Protein AF-A0A167T3J1-F1 (afdb_monomer)

Organism: NCBI:txid1759441

Solvent-accessible surface area (backbone atoms only — not comparable to full-atom values): 27508 Å² total; per-residue (Å²): 114,73,68,64,52,54,54,49,51,53,49,50,51,51,51,49,53,51,50,52,50,50,53,51,53,50,50,53,49,51,51,50,51,50,51,50,52,52,51,51,52,48,50,54,51,51,55,50,52,50,53,51,50,53,51,52,50,52,53,50,51,53,52,53,54,50,52,54,51,50,53,56,50,52,54,50,52,52,52,50,52,51,52,52,51,52,53,60,63,45,50,60,55,53,51,52,52,51,52,50,52,53,52,51,53,52,52,51,53,54,50,62,65,44,52,60,58,52,53,51,50,52,54,50,52,53,50,51,52,52,50,51,52,52,49,55,52,51,53,52,50,52,53,51,50,54,50,50,54,52,52,49,52,54,52,49,52,53,57,66,45,45,63,54,52,54,47,52,52,53,51,54,50,51,54,47,52,51,51,50,50,53,49,51,52,51,49,53,55,48,52,57,57,60,74,70,50,97,62,88,73,67,77,73,57,58,62,54,53,54,51,53,52,50,54,50,51,56,48,52,52,49,54,51,51,50,51,52,52,52,52,52,51,53,52,51,53,50,51,54,51,52,50,54,54,49,52,52,53,54,54,51,49,54,53,50,55,52,51,64,63,48,51,60,55,54,53,52,52,54,51,51,55,51,50,51,51,50,52,53,50,52,51,51,54,54,55,73,70,57,62,98,82,67,60,68,66,60,54,54,52,49,52,50,50,50,52,52,49,52,52,51,51,52,52,52,49,53,51,50,53,56,48,51,56,27,53,76,70,71,62,56,51,72,71,54,47,52,49,52,51,53,50,52,52,50,53,51,53,51,52,52,50,51,50,53,51,50,52,57,50,53,50,53,54,52,53,56,53,60,64,60,66,79,66,74,64,79,83,75,86,73,77,88,72,84,85,75,90,81,87,78,88,89,88,80,85,87,75,84,75,81,85,80,79,84,78,89,78,90,80,92,76,91,77,87,78,80,83,78,85,77,81,87,84,78,90,81,82,86,80,88,76,85,81,83,88,75,83,82,82,83,74,89,81,81,85,77,87,79,86,83,80,90,87,89,85,82,85,82,81,86,134

Structure (mmCIF, N/CA/C/O backbone):
data_AF-A0A167T3J1-F1
#
_entry.id   AF-A0A167T3J1-F1
#
loop_
_atom_site.group_PDB
_atom_site.id
_atom_site.type_symbol
_atom_site.label_atom_id
_atom_site.label_alt_id
_atom_site.label_comp_id
_atom_site.label_asym_id
_atom_site.label_entity_id
_atom_site.label_seq_id
_atom_site.pdbx_PDB_ins_code
_atom_site.Cartn_x
_atom_site.Cartn_y
_atom_site.Cartn_z
_atom_site.occupancy
_atom_site.B_iso_or_equiv
_atom_site.auth_seq_id
_atom_site.auth_comp_id
_atom_site.auth_asym_id
_atom_site.auth_atom_id
_atom_site.pdbx_PDB_model_num
ATOM 1 N N . MET A 1 1 ? -89.267 1.834 132.355 1.00 55.75 1 MET A N 1
ATOM 2 C CA . MET A 1 1 ? -88.583 0.523 132.276 1.00 55.75 1 MET A CA 1
ATOM 3 C C . MET A 1 1 ? -88.842 -0.173 130.937 1.00 55.75 1 MET A C 1
ATOM 5 O O . MET A 1 1 ? -87.868 -0.460 130.269 1.00 55.75 1 MET A O 1
ATOM 9 N N . ALA A 1 2 ? -90.090 -0.352 130.474 1.00 66.12 2 ALA A N 1
ATOM 10 C CA . ALA A 1 2 ? -90.373 -1.048 129.200 1.00 66.12 2 ALA A CA 1
ATOM 11 C C . ALA A 1 2 ? -89.852 -0.353 127.915 1.00 66.12 2 ALA A C 1
ATOM 13 O O . ALA A 1 2 ? -89.377 -1.033 127.014 1.00 66.12 2 ALA A O 1
ATOM 14 N N . GLY A 1 3 ? -89.877 0.985 127.833 1.00 72.88 3 GLY A N 1
ATOM 15 C CA . GLY A 1 3 ? -89.376 1.713 126.648 1.00 72.88 3 GLY A CA 1
ATOM 16 C C . GLY A 1 3 ? -87.861 1.591 126.429 1.00 72.88 3 GLY A C 1
ATOM 17 O O . GLY A 1 3 ? -87.414 1.409 125.304 1.00 72.88 3 GLY A O 1
ATOM 18 N N . LEU A 1 4 ? -87.083 1.575 127.518 1.00 76.81 4 LEU A N 1
ATOM 19 C CA . LEU A 1 4 ? -85.625 1.394 127.476 1.00 76.81 4 LEU A CA 1
ATOM 20 C C . LEU A 1 4 ? -85.219 -0.009 126.992 1.00 76.81 4 LEU A C 1
ATOM 22 O O . LEU A 1 4 ? -84.164 -0.163 126.387 1.00 76.81 4 LEU A O 1
ATOM 26 N N . GLN A 1 5 ? -86.054 -1.026 127.233 1.00 78.69 5 GLN A N 1
ATOM 27 C CA . GLN A 1 5 ? -85.809 -2.401 126.785 1.00 78.69 5 GLN A CA 1
ATOM 28 C C . GLN A 1 5 ? -85.992 -2.540 125.264 1.00 78.69 5 GLN A C 1
ATOM 30 O O . GLN A 1 5 ? -85.162 -3.145 124.594 1.00 78.69 5 GLN A O 1
ATOM 35 N N . HIS A 1 6 ? -87.043 -1.926 124.713 1.00 82.12 6 HIS A N 1
ATOM 36 C CA . HIS A 1 6 ? -87.326 -1.947 123.277 1.00 82.12 6 HIS A CA 1
ATOM 37 C C . HIS A 1 6 ? -86.291 -1.146 122.469 1.00 82.12 6 HIS A C 1
ATOM 39 O O . HIS A 1 6 ? -85.842 -1.588 121.415 1.00 82.12 6 HIS A O 1
ATOM 45 N N . GLU A 1 7 ? -85.866 0.020 122.968 1.00 84.31 7 GLU A N 1
ATOM 46 C CA . GLU A 1 7 ? -84.765 0.782 122.358 1.00 84.31 7 GLU A CA 1
ATOM 47 C C . GLU A 1 7 ? -83.437 0.010 122.411 1.00 84.31 7 GLU A C 1
ATOM 49 O O . GLU A 1 7 ? -82.658 0.055 121.458 1.00 84.31 7 GLU A O 1
ATOM 54 N N . TYR A 1 8 ? -83.191 -0.750 123.485 1.00 87.12 8 TYR A N 1
ATOM 55 C CA . TYR A 1 8 ? -82.026 -1.628 123.588 1.00 87.12 8 TYR A CA 1
ATOM 56 C C . TYR A 1 8 ? -82.065 -2.773 122.560 1.00 87.12 8 TYR A C 1
ATOM 58 O O . TYR A 1 8 ? -81.049 -3.045 121.920 1.00 87.12 8 TYR A O 1
ATOM 66 N N . GLU A 1 9 ? -83.223 -3.404 122.343 1.00 85.25 9 GLU A N 1
ATOM 67 C CA . GLU A 1 9 ? -83.412 -4.460 121.334 1.00 85.25 9 GLU A CA 1
ATOM 68 C C . GLU A 1 9 ? -83.293 -3.931 119.894 1.00 85.25 9 GLU A C 1
ATOM 70 O O . GLU A 1 9 ? -82.561 -4.514 119.093 1.00 85.25 9 GLU A O 1
ATOM 75 N N . GLN A 1 10 ? -83.902 -2.783 119.571 1.00 86.56 10 GLN A N 1
ATOM 76 C CA . GLN A 1 10 ? -83.715 -2.134 118.264 1.00 86.56 10 GLN A CA 1
ATOM 77 C C . GLN A 1 10 ? -82.254 -1.743 118.022 1.00 86.56 10 GLN A C 1
ATOM 79 O O . GLN A 1 10 ? -81.733 -1.922 116.920 1.00 86.56 10 GLN A O 1
ATOM 84 N N . SER A 1 11 ? -81.569 -1.243 119.052 1.00 89.25 11 SER A N 1
ATOM 85 C CA . SER A 1 11 ? -80.145 -0.921 118.966 1.00 89.25 11 SER A CA 1
ATOM 86 C C . SER A 1 11 ? -79.299 -2.182 118.738 1.00 89.25 11 SER A C 1
ATOM 88 O O . SER A 1 11 ? -78.420 -2.181 117.878 1.00 89.25 11 SER A O 1
ATOM 90 N N . GLN A 1 12 ? -79.607 -3.299 119.411 1.00 90.81 12 GLN A N 1
ATOM 91 C CA . GLN A 1 12 ? -78.963 -4.601 119.177 1.00 90.81 12 GLN A CA 1
ATOM 92 C C . GLN A 1 12 ? -79.166 -5.110 117.742 1.00 90.81 12 GLN A C 1
ATOM 94 O O . GLN A 1 12 ? -78.222 -5.609 117.127 1.00 90.81 12 GLN A O 1
ATOM 99 N N . GLU A 1 13 ? -80.361 -4.948 117.174 1.00 89.50 13 GLU A N 1
ATOM 100 C CA . GLU A 1 13 ? -80.660 -5.378 115.806 1.00 89.50 13 GLU A CA 1
ATOM 101 C C . GLU A 1 13 ? -79.947 -4.520 114.750 1.00 89.50 13 GLU A C 1
ATOM 103 O O . GLU A 1 13 ? -79.368 -5.052 113.800 1.00 89.50 13 GLU A O 1
ATOM 108 N N . VAL A 1 14 ? -79.864 -3.202 114.962 1.00 92.44 14 VAL A N 1
ATOM 109 C CA . VAL A 1 14 ? -79.041 -2.306 114.132 1.00 92.44 14 VAL A CA 1
ATOM 110 C C . VAL A 1 14 ? -77.559 -2.672 114.241 1.00 92.44 14 VAL A C 1
ATOM 112 O O . VAL A 1 14 ? -76.874 -2.758 113.222 1.00 92.44 14 VAL A O 1
ATOM 115 N N . VAL A 1 15 ? -77.055 -2.952 115.447 1.00 92.69 15 VAL A N 1
ATOM 116 C CA . VAL A 1 15 ? -75.670 -3.403 115.663 1.00 92.69 15 VAL A CA 1
ATOM 117 C C . VAL A 1 15 ? -75.403 -4.723 114.935 1.00 92.69 15 VAL A C 1
ATOM 119 O O . VAL A 1 15 ? -74.350 -4.869 114.313 1.00 92.69 15 VAL A O 1
ATOM 122 N N . LYS A 1 16 ? -76.341 -5.675 114.969 1.00 93.44 16 LYS A N 1
ATOM 123 C CA . LYS A 1 16 ? -76.240 -6.947 114.243 1.00 93.44 16 LYS A CA 1
ATOM 124 C C . LYS A 1 16 ? -76.213 -6.729 112.727 1.00 93.44 16 LYS A C 1
ATOM 126 O O 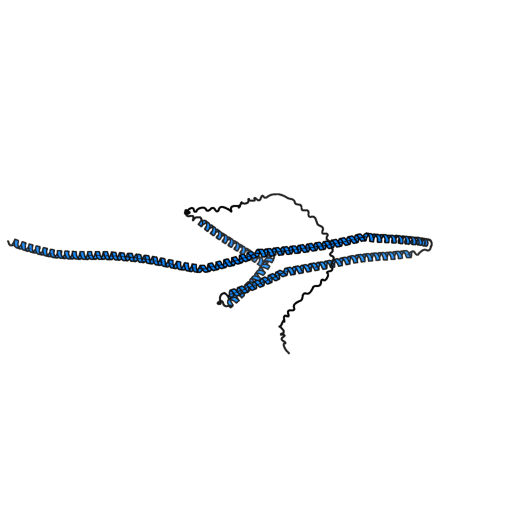. LYS A 1 16 ? -75.299 -7.225 112.074 1.00 93.44 16 LYS A O 1
ATOM 131 N N . MET A 1 17 ? -77.126 -5.922 112.181 1.00 94.62 17 MET A N 1
ATOM 132 C CA . MET A 1 17 ? -77.163 -5.592 110.750 1.00 94.62 17 MET A CA 1
ATOM 133 C C . MET A 1 17 ? -75.885 -4.873 110.294 1.00 94.62 17 MET A C 1
ATOM 135 O O . MET A 1 17 ? -75.352 -5.164 109.224 1.00 94.62 17 MET A O 1
ATOM 139 N N . LEU A 1 18 ? -75.364 -3.943 111.102 1.00 94.44 18 LEU A N 1
ATOM 140 C CA . LEU A 1 18 ? -74.102 -3.259 110.820 1.00 94.44 18 LEU A CA 1
ATOM 141 C C . LEU A 1 18 ? -72.923 -4.234 110.832 1.00 94.44 18 LEU A C 1
ATOM 143 O O . LEU A 1 18 ? -72.077 -4.142 109.947 1.00 94.44 18 LEU A O 1
ATOM 147 N N . ARG A 1 19 ? -72.879 -5.189 111.774 1.00 94.12 19 ARG A N 1
ATOM 148 C CA . ARG A 1 19 ? -71.863 -6.257 111.790 1.00 94.12 19 ARG A CA 1
ATOM 149 C C . ARG A 1 19 ? -71.953 -7.136 110.548 1.00 94.12 19 ARG A C 1
ATOM 151 O O . ARG A 1 19 ? -70.927 -7.374 109.924 1.00 94.12 19 ARG A O 1
ATOM 158 N N . GLU A 1 20 ? -73.148 -7.583 110.171 1.00 93.06 20 GLU A N 1
ATOM 159 C CA . GLU A 1 20 ? -73.359 -8.400 108.969 1.00 93.06 20 GLU A CA 1
ATOM 160 C C . GLU A 1 20 ? -72.937 -7.646 107.701 1.00 93.06 20 GLU A C 1
ATOM 162 O O . GLU A 1 20 ? -72.168 -8.178 106.904 1.00 93.06 20 GLU A O 1
ATOM 167 N N . LYS A 1 21 ? -73.327 -6.371 107.550 1.00 95.06 21 LYS A N 1
ATOM 168 C CA . LYS A 1 21 ? -72.868 -5.519 106.439 1.00 95.06 21 LYS A CA 1
ATOM 169 C C . LYS A 1 21 ? -71.353 -5.322 106.440 1.00 95.06 21 LYS A C 1
ATOM 171 O O . LYS A 1 21 ? -70.746 -5.386 105.379 1.00 95.06 21 LYS A O 1
ATOM 176 N N . LEU A 1 22 ? -70.732 -5.113 107.603 1.00 94.50 22 LEU A N 1
ATOM 177 C CA . LEU A 1 22 ? -69.273 -5.012 107.734 1.00 94.50 22 LEU A CA 1
ATOM 178 C C . LEU A 1 22 ? -68.568 -6.307 107.320 1.00 94.50 22 LEU A C 1
ATOM 180 O O . LEU A 1 22 ? -67.524 -6.240 106.678 1.00 94.50 22 LEU A O 1
ATOM 184 N N . VAL A 1 23 ? -69.134 -7.471 107.650 1.00 94.75 23 VAL A N 1
ATOM 185 C CA . VAL A 1 23 ? -68.607 -8.777 107.226 1.00 94.75 23 VAL A CA 1
ATOM 186 C C . VAL A 1 23 ? -68.731 -8.949 105.712 1.00 94.75 23 VAL A C 1
ATOM 188 O O . VAL A 1 23 ? -67.748 -9.321 105.076 1.00 94.75 23 VAL A O 1
ATOM 191 N N . VAL A 1 24 ? -69.891 -8.630 105.125 1.00 95.12 24 VAL A N 1
ATOM 192 C CA . VAL A 1 24 ? -70.112 -8.712 103.669 1.00 95.12 24 VAL A CA 1
ATOM 193 C C . VAL A 1 24 ? -69.172 -7.766 102.917 1.00 95.12 24 VAL A C 1
ATOM 195 O O . VAL A 1 24 ? -68.421 -8.219 102.057 1.00 95.12 24 VAL A O 1
ATOM 198 N N . ILE A 1 25 ? -69.127 -6.481 103.294 1.00 95.56 25 ILE A N 1
ATOM 199 C CA . ILE A 1 25 ? -68.238 -5.481 102.676 1.00 95.56 25 ILE A CA 1
ATOM 200 C C . ILE A 1 25 ? -66.769 -5.871 102.874 1.00 95.56 25 ILE A C 1
ATOM 202 O O . ILE A 1 25 ? -65.961 -5.729 101.960 1.00 95.56 25 ILE A O 1
ATOM 206 N N . GLY A 1 26 ? -66.408 -6.384 104.053 1.00 95.56 26 GLY A N 1
ATOM 207 C CA . GLY A 1 26 ? -65.064 -6.885 104.330 1.00 95.56 26 GLY A CA 1
ATOM 208 C C . GLY A 1 26 ? -64.670 -8.034 103.399 1.00 95.56 26 GLY A C 1
ATOM 209 O O . GLY A 1 26 ? -63.569 -8.014 102.852 1.00 95.56 26 GLY A O 1
ATOM 210 N N . GLY A 1 27 ? -65.576 -8.990 103.172 1.00 95.38 27 GLY A N 1
ATOM 211 C CA . GLY A 1 27 ? -65.396 -10.080 102.211 1.00 95.38 27 GLY A CA 1
ATOM 212 C C . GLY A 1 27 ? -65.231 -9.578 100.775 1.00 95.38 27 GLY A C 1
ATOM 213 O O . GLY A 1 27 ? -64.240 -9.901 100.125 1.00 95.38 27 GLY A O 1
ATOM 214 N N . GLU A 1 28 ? -66.127 -8.705 100.307 1.00 95.25 28 GLU A N 1
ATOM 215 C CA . GLU A 1 28 ? -66.055 -8.109 98.964 1.00 95.25 28 GLU A CA 1
ATOM 216 C C . GLU A 1 28 ? -64.770 -7.299 98.740 1.00 95.25 28 GLU A C 1
ATOM 218 O O . GLU A 1 28 ? -64.208 -7.306 97.640 1.00 95.25 28 GLU A O 1
ATOM 223 N N . LEU A 1 29 ? -64.280 -6.604 99.774 1.00 95.50 29 LEU A N 1
ATOM 224 C CA . LEU A 1 29 ? -63.027 -5.854 99.722 1.00 95.50 29 LEU A CA 1
ATOM 225 C C . LEU A 1 29 ? -61.818 -6.797 99.636 1.00 95.50 29 LEU A C 1
ATOM 227 O O . LEU A 1 29 ? -60.875 -6.513 98.895 1.00 95.50 29 LEU A O 1
ATOM 231 N N . ILE A 1 30 ? -61.842 -7.922 100.360 1.00 96.12 30 ILE A N 1
ATOM 232 C CA . ILE A 1 30 ? -60.808 -8.964 100.283 1.00 96.12 30 ILE A CA 1
ATOM 233 C C . ILE A 1 30 ? -60.788 -9.587 98.883 1.00 96.12 30 ILE A C 1
ATOM 235 O O . ILE A 1 30 ? -59.717 -9.650 98.276 1.00 96.12 30 ILE A O 1
ATOM 239 N N . ASP A 1 31 ? -61.948 -9.956 98.339 1.00 96.75 31 ASP A N 1
ATOM 240 C CA . ASP A 1 31 ? -62.071 -10.523 96.991 1.00 96.75 31 ASP A CA 1
ATOM 241 C C . ASP A 1 31 ? -61.644 -9.522 95.917 1.00 96.75 31 ASP A C 1
ATOM 243 O O . ASP A 1 31 ? -60.896 -9.848 94.996 1.00 96.75 31 ASP A O 1
ATOM 247 N N . SER A 1 32 ? -62.060 -8.262 96.047 1.00 96.38 32 SER A N 1
ATOM 248 C CA . SER A 1 32 ? -61.653 -7.202 95.122 1.00 96.38 32 SER A CA 1
ATOM 249 C C . SER A 1 32 ? -60.150 -6.954 95.186 1.00 96.38 32 SER A C 1
ATOM 251 O O . SER A 1 32 ? -59.510 -6.825 94.145 1.00 96.38 32 SER A O 1
ATOM 253 N N . ARG A 1 33 ? -59.551 -6.978 96.383 1.00 96.44 33 ARG A N 1
ATOM 254 C CA . ARG A 1 33 ? -58.095 -6.899 96.550 1.00 96.44 33 ARG A CA 1
ATOM 255 C C . ARG A 1 33 ? -57.385 -8.103 95.929 1.00 96.44 33 ARG A C 1
ATOM 257 O O . ARG A 1 33 ? -56.317 -7.924 95.349 1.00 96.44 33 ARG A O 1
ATOM 264 N N . ALA A 1 34 ? -57.948 -9.306 96.037 1.00 95.94 34 ALA A N 1
ATOM 265 C CA . ALA A 1 34 ? -57.403 -10.499 95.393 1.00 95.94 34 ALA A CA 1
ATOM 266 C C . ALA A 1 34 ? -57.432 -10.370 93.861 1.00 95.94 34 ALA A C 1
ATOM 268 O O . ALA A 1 34 ? -56.396 -10.558 93.226 1.00 95.94 34 ALA A O 1
ATOM 269 N N . ARG A 1 35 ? -58.561 -9.931 93.285 1.00 96.75 35 ARG A N 1
ATOM 270 C CA . ARG A 1 35 ? -58.692 -9.663 91.841 1.00 96.75 35 ARG A CA 1
ATOM 271 C C . ARG A 1 35 ? -57.722 -8.592 91.347 1.00 96.75 35 ARG A C 1
ATOM 273 O O . ARG A 1 35 ? -57.127 -8.757 90.289 1.00 96.75 35 ARG A O 1
ATOM 280 N N . VAL A 1 36 ? -57.515 -7.517 92.113 1.00 96.31 36 VAL A N 1
ATOM 281 C CA . VAL A 1 36 ? -56.521 -6.484 91.767 1.00 96.31 36 VAL A CA 1
ATOM 282 C C . VAL A 1 36 ? -55.116 -7.081 91.712 1.00 96.31 36 VAL A C 1
ATOM 284 O O . VAL A 1 36 ? -54.415 -6.856 90.733 1.00 96.31 36 VAL A O 1
ATOM 287 N N . ARG A 1 37 ? -54.720 -7.900 92.697 1.00 95.56 37 ARG A N 1
ATOM 288 C CA . ARG A 1 37 ? -53.405 -8.567 92.671 1.00 95.56 37 ARG A CA 1
ATOM 289 C C . ARG A 1 37 ? -53.255 -9.522 91.489 1.00 95.56 37 ARG A C 1
ATOM 291 O O . ARG A 1 37 ? -52.172 -9.610 90.921 1.00 95.56 37 ARG A O 1
ATOM 298 N N . GLU A 1 38 ? -54.313 -10.244 91.128 1.00 96.25 38 GLU A N 1
ATOM 299 C CA . GLU A 1 38 ? -54.313 -11.136 89.965 1.00 96.25 38 GLU A CA 1
ATOM 300 C C . GLU A 1 38 ? -54.138 -10.351 88.657 1.00 96.25 38 GLU A C 1
ATOM 302 O O . GLU A 1 38 ? -53.288 -10.701 87.838 1.00 96.25 38 GLU A O 1
ATOM 307 N N . LEU A 1 39 ? -54.866 -9.241 88.495 1.00 95.00 39 LEU A N 1
ATOM 308 C CA . LEU A 1 39 ? -54.731 -8.346 87.343 1.00 95.00 39 LEU A CA 1
ATOM 309 C C . LEU A 1 39 ? -53.353 -7.673 87.287 1.00 95.00 39 LEU A C 1
ATOM 311 O O . LEU A 1 39 ? -52.765 -7.573 86.212 1.00 95.00 39 LEU A O 1
ATOM 315 N N . GLU A 1 40 ? -52.807 -7.243 88.426 1.00 94.81 40 GLU A N 1
ATOM 316 C CA . GLU A 1 40 ? -51.448 -6.700 88.519 1.00 94.81 40 GLU A CA 1
ATOM 317 C C . GLU A 1 40 ? -50.402 -7.747 88.116 1.00 94.81 40 GLU A C 1
ATOM 319 O O . GLU A 1 40 ? -49.500 -7.448 87.331 1.00 94.81 40 GLU A O 1
ATOM 324 N N . ALA A 1 41 ? -50.543 -8.989 88.591 1.00 95.19 41 ALA A N 1
ATOM 325 C CA . ALA A 1 41 ? -49.667 -10.092 88.208 1.00 95.19 41 ALA A CA 1
ATOM 326 C C . ALA A 1 41 ? -49.771 -10.413 86.707 1.00 95.19 41 ALA A C 1
ATOM 328 O O . ALA A 1 41 ? -48.743 -10.599 86.049 1.00 95.19 41 ALA A O 1
ATOM 329 N N . GLY A 1 42 ? -50.988 -10.416 86.151 1.00 95.50 42 GLY A N 1
ATOM 330 C CA . GLY A 1 42 ? -51.232 -10.548 84.713 1.00 95.50 42 GLY A CA 1
ATOM 331 C C . GLY A 1 42 ? -50.544 -9.441 83.912 1.00 95.50 42 GLY A C 1
ATOM 332 O O . GLY A 1 42 ? -49.762 -9.726 83.010 1.00 95.50 42 GLY A O 1
ATOM 333 N N . CYS A 1 43 ? -50.717 -8.182 84.320 1.00 94.00 43 CYS A N 1
ATOM 334 C CA . CYS A 1 43 ? -50.094 -7.023 83.679 1.00 94.00 43 CYS A CA 1
ATOM 335 C C . CYS A 1 43 ? -48.554 -7.086 83.706 1.00 94.00 43 CYS A C 1
ATOM 337 O O . CYS A 1 43 ? -47.892 -6.767 82.715 1.00 94.00 43 CYS A O 1
ATOM 339 N N . ILE A 1 44 ? -47.957 -7.543 84.814 1.00 94.25 44 ILE A N 1
ATOM 340 C CA . ILE A 1 44 ? -46.503 -7.755 84.905 1.00 94.25 44 ILE A CA 1
ATOM 341 C C . ILE A 1 44 ? -46.051 -8.833 83.913 1.00 94.25 44 ILE A C 1
ATOM 343 O O . ILE A 1 44 ? -45.046 -8.639 83.220 1.00 94.25 44 ILE A O 1
ATOM 347 N N . LYS A 1 45 ? -46.792 -9.943 83.819 1.00 96.12 45 LYS A N 1
ATOM 348 C CA . LYS A 1 45 ? -46.498 -11.038 82.888 1.00 96.12 45 LYS A CA 1
ATOM 349 C C . LYS A 1 45 ? -46.592 -10.578 81.433 1.00 96.12 45 LYS A C 1
ATOM 351 O O . LYS A 1 45 ? -45.665 -10.831 80.667 1.00 96.12 45 LYS A O 1
ATOM 356 N N . ASP A 1 46 ? -47.634 -9.834 81.076 1.00 94.50 46 ASP A N 1
ATOM 357 C CA . ASP A 1 46 ? -47.829 -9.309 79.721 1.00 94.50 46 ASP A CA 1
ATOM 358 C C . ASP A 1 46 ? -46.740 -8.300 79.345 1.00 94.50 46 ASP A C 1
ATOM 360 O O . ASP A 1 46 ? -46.159 -8.370 78.260 1.00 94.50 46 ASP A O 1
ATOM 364 N N . LYS A 1 47 ? -46.374 -7.400 80.268 1.00 93.38 47 LYS A N 1
ATOM 365 C CA . LYS A 1 47 ? -45.269 -6.451 80.066 1.00 93.38 47 LYS A CA 1
ATOM 366 C C . LYS A 1 47 ? -43.938 -7.168 79.843 1.00 93.38 47 LYS A C 1
ATOM 368 O O . LYS A 1 47 ? -43.122 -6.710 79.039 1.00 93.38 47 LYS A O 1
ATOM 373 N N . GLN A 1 48 ? -43.700 -8.268 80.553 1.00 93.31 48 GLN A N 1
ATOM 374 C CA . GLN A 1 48 ? -42.503 -9.081 80.368 1.00 93.31 48 GLN A CA 1
ATOM 375 C C . GLN A 1 48 ? -42.530 -9.823 79.022 1.00 93.31 48 GLN A C 1
ATOM 377 O O . GLN A 1 48 ? -41.548 -9.754 78.281 1.00 93.31 48 GLN A O 1
ATOM 382 N N . GLY A 1 49 ? -43.664 -10.428 78.654 1.00 94.75 49 GLY A N 1
ATOM 383 C CA . GLY A 1 49 ? -43.852 -11.083 77.356 1.00 94.75 49 GLY A CA 1
ATOM 384 C C . GLY A 1 49 ? -43.680 -10.124 76.173 1.00 94.75 49 GLY A C 1
ATOM 385 O O . GLY A 1 49 ? -43.031 -10.464 75.181 1.00 94.75 49 GLY A O 1
ATOM 386 N N . LEU A 1 50 ? -44.160 -8.882 76.297 1.00 93.75 50 LEU A N 1
ATOM 387 C CA . LEU A 1 50 ? -43.956 -7.840 75.290 1.00 93.75 50 LEU A CA 1
ATOM 388 C C . LEU A 1 50 ? -42.474 -7.459 75.156 1.00 93.75 50 LEU A C 1
ATOM 390 O O . LEU A 1 50 ? -41.973 -7.337 74.041 1.00 93.75 50 LEU A O 1
ATOM 394 N N . LYS A 1 51 ? -41.740 -7.315 76.271 1.00 92.06 51 LYS A N 1
ATOM 395 C CA . LYS A 1 51 ? -40.289 -7.046 76.235 1.00 92.06 51 LYS A CA 1
ATOM 396 C C . LYS A 1 51 ? -39.514 -8.158 75.530 1.00 92.06 51 LYS A C 1
ATOM 398 O O . LYS A 1 51 ? -38.581 -7.866 74.787 1.00 92.06 51 LYS A O 1
ATOM 403 N N . GLU A 1 52 ? -39.871 -9.415 75.768 1.00 94.25 52 GLU A N 1
ATOM 404 C CA . GLU A 1 52 ? -39.242 -10.564 75.107 1.00 94.25 52 GLU A CA 1
ATOM 405 C C . GLU A 1 52 ? -39.589 -10.621 73.617 1.00 94.25 52 GLU A C 1
ATOM 407 O O . GLU A 1 52 ? -38.692 -10.803 72.794 1.00 94.25 52 GLU A O 1
ATOM 412 N N . SER A 1 53 ? -40.843 -10.335 73.259 1.00 93.25 53 SER A N 1
ATOM 413 C CA . SER A 1 53 ? -41.286 -10.245 71.861 1.00 93.25 53 SER A CA 1
ATOM 414 C C . SER A 1 53 ? -40.555 -9.136 71.098 1.00 93.25 53 SER A C 1
ATOM 416 O O . SER A 1 53 ? -40.102 -9.350 69.977 1.00 93.25 53 SER A O 1
ATOM 418 N N . VAL A 1 54 ? -40.350 -7.964 71.715 1.00 89.81 54 VAL A N 1
ATOM 419 C CA . VAL A 1 54 ? -39.567 -6.866 71.117 1.00 89.81 54 VAL A CA 1
ATOM 420 C C . VAL A 1 54 ? -38.101 -7.263 70.927 1.00 89.81 54 VAL A C 1
ATOM 422 O O . VAL A 1 54 ? -37.520 -6.964 69.886 1.00 89.81 54 VAL A O 1
ATOM 425 N N . LYS A 1 55 ? -37.495 -7.973 71.890 1.00 92.25 55 LYS A N 1
ATOM 426 C CA . LYS A 1 55 ? -36.126 -8.497 71.737 1.00 92.25 55 LYS A CA 1
ATOM 427 C C . LYS A 1 55 ? -36.023 -9.492 70.578 1.00 92.25 55 LYS A C 1
ATOM 429 O O . LYS A 1 55 ? -35.074 -9.410 69.805 1.00 92.25 55 LYS A O 1
ATOM 434 N N . GLN A 1 56 ? -36.995 -10.394 70.438 1.00 93.44 56 GLN A N 1
ATOM 435 C CA . GLN A 1 56 ? -37.052 -11.336 69.316 1.00 93.44 56 GLN A CA 1
ATOM 436 C C . GLN A 1 56 ? -37.249 -10.618 67.977 1.00 93.44 56 GLN A C 1
ATOM 438 O O . GLN A 1 56 ? -36.562 -10.946 67.012 1.00 93.44 56 GLN A O 1
ATOM 443 N N . LEU A 1 57 ? -38.115 -9.600 67.921 1.00 91.88 57 LEU A N 1
ATOM 444 C CA . LEU A 1 57 ? -38.332 -8.802 66.715 1.00 91.88 57 LEU A CA 1
ATOM 445 C C . LEU A 1 57 ? -37.051 -8.066 66.296 1.00 91.88 57 LEU A C 1
ATOM 447 O O . LEU A 1 57 ? -36.671 -8.125 65.128 1.00 91.88 57 LEU A O 1
ATOM 451 N N . LEU A 1 58 ? -36.339 -7.444 67.242 1.00 89.06 58 LEU A N 1
ATOM 452 C CA . LEU A 1 58 ? -35.052 -6.789 66.977 1.00 89.06 58 LEU A CA 1
ATOM 453 C C . LEU A 1 58 ? -33.994 -7.779 66.471 1.00 89.06 58 LEU A C 1
ATOM 455 O O . LEU A 1 58 ? -33.316 -7.490 65.487 1.00 89.06 58 LEU A O 1
ATOM 459 N N . ALA A 1 59 ? -33.889 -8.962 67.083 1.00 92.50 59 ALA A N 1
ATOM 460 C CA . ALA A 1 59 ? -32.993 -10.016 66.607 1.00 92.50 59 ALA A CA 1
ATOM 461 C C . ALA A 1 59 ? -33.370 -10.491 65.190 1.00 92.50 59 ALA A C 1
ATOM 463 O O . ALA A 1 59 ? -32.495 -10.677 64.348 1.00 92.50 59 ALA A O 1
ATOM 464 N N . SER A 1 60 ? -34.669 -10.621 64.893 1.00 91.62 60 SER A N 1
ATOM 465 C CA . SER A 1 60 ? -35.159 -10.986 63.556 1.00 91.62 60 SER A CA 1
ATOM 466 C C . SER A 1 60 ? -34.825 -9.924 62.501 1.00 91.62 60 SER A C 1
ATOM 468 O O . SER A 1 60 ? -34.416 -10.272 61.395 1.00 91.62 60 SER A O 1
ATOM 470 N N . SER A 1 61 ? -34.898 -8.638 62.865 1.00 91.00 61 SER A N 1
ATOM 471 C CA . SER A 1 61 ? -34.518 -7.523 61.991 1.00 91.00 61 SER A CA 1
ATOM 472 C C . SER A 1 61 ? -33.029 -7.568 61.656 1.00 91.00 61 SER A C 1
ATOM 474 O O . SER A 1 61 ? -32.657 -7.438 60.496 1.00 91.00 61 SER A O 1
ATOM 476 N N . GLN A 1 62 ? -32.176 -7.826 62.652 1.00 94.12 62 GLN A N 1
ATOM 477 C CA . GLN A 1 62 ? -30.732 -7.961 62.436 1.00 94.12 62 GLN A CA 1
ATOM 478 C C . GLN A 1 62 ? -30.394 -9.151 61.527 1.00 94.12 62 GLN A C 1
ATOM 480 O O . GLN A 1 62 ? -29.493 -9.055 60.696 1.00 94.12 62 GLN A O 1
ATOM 485 N N . ILE A 1 63 ? -31.125 -10.266 61.648 1.00 93.06 63 ILE A N 1
ATOM 486 C CA . ILE A 1 63 ? -30.963 -11.424 60.757 1.00 93.06 63 ILE A CA 1
ATOM 487 C C . ILE A 1 63 ? -31.345 -11.062 59.316 1.00 93.06 63 ILE A C 1
ATOM 489 O O . ILE A 1 63 ? -30.619 -11.430 58.394 1.00 93.06 63 ILE A O 1
ATOM 493 N N . ALA A 1 64 ? -32.436 -10.319 59.110 1.00 90.38 64 ALA A N 1
ATOM 494 C CA . ALA A 1 64 ? -32.843 -9.873 57.779 1.00 90.38 64 ALA A CA 1
ATOM 495 C C . ALA A 1 64 ? -31.773 -8.984 57.120 1.00 90.38 64 ALA A C 1
ATOM 497 O O . ALA A 1 64 ? -31.396 -9.228 55.972 1.00 90.38 64 ALA A O 1
ATOM 498 N N . ASP A 1 65 ? -31.212 -8.026 57.862 1.00 93.62 65 ASP A N 1
ATOM 499 C CA . ASP A 1 65 ? -30.139 -7.156 57.366 1.00 93.62 65 ASP A CA 1
ATOM 500 C C . ASP A 1 65 ? -28.870 -7.950 57.013 1.00 93.62 65 ASP A C 1
ATOM 502 O O . ASP A 1 65 ? -28.251 -7.724 55.967 1.00 93.62 65 ASP A O 1
ATOM 506 N N . MET A 1 66 ? -28.499 -8.933 57.844 1.00 94.12 66 MET A N 1
ATOM 507 C CA . MET A 1 66 ? -27.370 -9.826 57.558 1.00 94.12 66 MET A CA 1
ATOM 508 C C . MET A 1 66 ? -27.600 -10.672 56.298 1.00 94.12 66 MET A C 1
ATOM 510 O O . MET A 1 66 ? -26.671 -10.841 55.509 1.00 94.12 66 MET A O 1
ATOM 514 N N . LEU A 1 67 ? -28.818 -11.169 56.064 1.00 92.62 67 LEU A N 1
ATOM 515 C CA . LEU A 1 67 ? -29.148 -11.926 54.851 1.00 92.62 67 LEU A CA 1
ATOM 516 C C . LEU A 1 67 ? -29.031 -11.064 53.587 1.00 92.62 67 LEU A C 1
ATOM 518 O O . LEU A 1 67 ? -28.473 -11.521 52.589 1.00 92.62 67 LEU A O 1
ATOM 522 N N . VAL A 1 68 ? -29.480 -9.806 53.636 1.00 93.75 68 VAL A N 1
ATOM 523 C CA . VAL A 1 68 ? -29.313 -8.855 52.521 1.00 93.75 68 VAL A CA 1
ATOM 524 C C . VAL A 1 68 ? -27.831 -8.576 52.255 1.00 93.75 68 VAL A C 1
ATOM 526 O O . VAL A 1 68 ? -27.401 -8.522 51.098 1.00 93.75 68 VAL A O 1
ATOM 529 N N . LEU A 1 69 ? -27.022 -8.432 53.309 1.00 94.75 69 LEU A N 1
ATOM 530 C CA . LEU A 1 69 ? -25.580 -8.237 53.169 1.00 94.75 69 LEU A CA 1
ATOM 531 C C . LEU A 1 69 ? -24.895 -9.457 52.533 1.00 94.75 69 LEU A C 1
ATOM 533 O O . LEU A 1 69 ? -24.057 -9.282 51.645 1.00 94.75 69 LEU A O 1
ATOM 537 N N . LEU A 1 70 ? -25.268 -10.672 52.943 1.00 93.56 70 LEU A N 1
ATOM 538 C CA . LEU A 1 70 ? -24.743 -11.918 52.380 1.00 93.56 70 LEU A CA 1
ATOM 539 C C . LEU A 1 70 ? -25.138 -12.102 50.909 1.00 93.56 70 LEU A C 1
ATOM 541 O O . LEU A 1 70 ? -24.281 -12.458 50.104 1.00 93.56 70 LEU A O 1
ATOM 545 N N . ASP A 1 71 ? -26.380 -11.791 50.523 1.00 92.88 71 ASP A N 1
ATOM 546 C CA . ASP A 1 71 ? -26.807 -11.802 49.113 1.00 92.88 71 ASP A CA 1
ATOM 547 C C . ASP A 1 71 ? -25.986 -10.807 48.275 1.00 92.88 71 ASP A C 1
ATOM 549 O O . ASP A 1 71 ? -25.468 -11.141 47.204 1.00 92.88 71 ASP A O 1
ATOM 553 N N . LYS A 1 72 ? -25.762 -9.595 48.800 1.00 95.62 72 LYS A N 1
ATOM 554 C CA . LYS A 1 72 ? -24.912 -8.592 48.144 1.00 95.62 72 LYS A CA 1
ATOM 555 C C . LYS A 1 72 ? -23.465 -9.072 47.997 1.00 95.62 72 LYS A C 1
ATOM 557 O O . LYS A 1 72 ? -22.850 -8.822 46.959 1.00 95.62 72 LYS A O 1
ATOM 562 N N . GLN A 1 73 ? -22.907 -9.741 49.006 1.00 96.00 73 GLN A N 1
ATOM 563 C CA . GLN A 1 73 ? -21.560 -10.315 48.929 1.00 96.00 73 GLN A CA 1
ATOM 564 C C . GLN A 1 73 ? -21.488 -11.491 47.949 1.00 96.00 73 GLN A C 1
ATOM 566 O O . GLN A 1 73 ? -20.555 -11.547 47.151 1.00 96.00 73 GLN A O 1
ATOM 571 N N . SER A 1 74 ? -22.492 -12.370 47.932 1.00 94.56 74 SER A N 1
ATOM 572 C CA . SER A 1 74 ? -22.593 -13.479 46.978 1.00 94.56 74 SER A CA 1
ATOM 573 C C . SER A 1 74 ? -22.616 -12.978 45.530 1.00 94.56 74 SER A C 1
ATOM 575 O O . SER A 1 74 ? -21.846 -13.453 44.696 1.00 94.56 74 SER A O 1
ATOM 577 N N . LYS A 1 75 ? -23.405 -11.933 45.241 1.00 96.50 75 LYS A N 1
ATOM 578 C CA . LYS A 1 75 ? -23.438 -11.286 43.918 1.00 96.50 75 LYS A CA 1
ATOM 579 C C . LYS A 1 75 ? -22.086 -10.692 43.519 1.00 96.50 75 LYS A C 1
ATOM 581 O O . LYS A 1 75 ? -21.672 -10.854 42.376 1.00 96.50 75 LYS A O 1
ATOM 586 N N . LYS A 1 76 ? -21.373 -10.046 44.449 1.00 97.12 76 LYS A N 1
ATOM 587 C CA . LYS A 1 76 ? -20.015 -9.532 44.193 1.00 97.12 76 LYS A CA 1
ATOM 588 C C . LYS A 1 76 ? -19.023 -10.650 43.874 1.00 97.12 76 LYS A C 1
ATOM 590 O O . LYS A 1 76 ? -18.240 -10.499 42.944 1.00 97.12 76 LYS A O 1
ATOM 595 N N . LEU A 1 77 ? -19.069 -11.757 44.617 1.00 95.19 77 LEU A N 1
ATOM 596 C CA . LEU A 1 77 ? -18.211 -12.919 44.366 1.00 95.19 77 LEU A CA 1
ATOM 597 C C . LEU A 1 77 ? -18.504 -13.555 43.005 1.00 95.19 77 LEU A C 1
ATOM 599 O O . LEU A 1 77 ? -17.574 -13.941 42.307 1.00 95.19 77 LEU A O 1
ATOM 603 N N . LYS A 1 78 ? -19.778 -13.604 42.597 1.00 95.62 78 LYS A N 1
ATOM 604 C CA . LYS A 1 78 ? -20.162 -14.091 41.269 1.00 95.62 78 LYS A CA 1
ATOM 605 C C . LYS A 1 78 ? -19.559 -13.239 40.146 1.00 95.62 78 LYS A C 1
ATOM 607 O O . LYS A 1 78 ? -18.962 -13.793 39.234 1.00 95.62 78 LYS A O 1
ATOM 612 N N . ILE A 1 79 ? -19.655 -11.911 40.251 1.00 95.94 79 ILE A N 1
ATOM 613 C CA . ILE A 1 79 ? -19.053 -10.990 39.271 1.00 95.94 79 ILE A CA 1
ATOM 614 C C . ILE A 1 79 ? -17.526 -11.144 39.247 1.00 95.94 79 ILE A C 1
ATOM 616 O O . ILE A 1 79 ? -16.927 -11.150 38.179 1.00 95.94 79 ILE A O 1
ATOM 620 N N . LEU A 1 80 ? -16.886 -11.296 40.413 1.00 96.56 80 LEU A N 1
ATOM 621 C CA . LEU A 1 80 ? -15.437 -11.490 40.487 1.00 96.56 80 LEU A CA 1
ATOM 622 C C . LEU A 1 80 ? -14.997 -12.774 39.764 1.00 96.56 80 LEU A C 1
ATOM 624 O O . LEU A 1 80 ? -14.013 -12.745 39.034 1.00 96.56 80 LEU A O 1
ATOM 628 N N . ALA A 1 81 ? -15.755 -13.863 39.920 1.00 94.69 81 ALA A N 1
ATOM 629 C CA . ALA A 1 81 ? -15.493 -15.123 39.228 1.00 94.69 81 ALA A CA 1
ATOM 630 C C . ALA A 1 81 ? -15.680 -15.012 37.702 1.00 94.69 81 ALA A C 1
ATOM 632 O O . ALA A 1 81 ? -14.892 -15.581 36.951 1.00 94.69 81 ALA A O 1
ATOM 633 N N . GLU A 1 82 ? -16.687 -14.264 37.235 1.00 96.38 82 GLU A N 1
ATOM 634 C CA . GLU A 1 82 ? -16.888 -13.982 35.802 1.00 96.38 82 GLU A CA 1
ATOM 635 C C . GLU A 1 82 ? -15.704 -13.182 35.225 1.00 96.38 82 GLU A C 1
ATOM 637 O O . GLU A 1 82 ? -15.142 -13.564 34.202 1.00 96.38 82 GLU A O 1
ATOM 642 N N . VAL A 1 83 ? -15.239 -12.147 35.933 1.00 95.44 83 VAL A N 1
ATOM 643 C CA . VAL A 1 83 ? -14.068 -11.347 35.524 1.00 95.44 83 VAL A CA 1
ATOM 644 C C . VAL A 1 83 ? -12.779 -12.174 35.513 1.00 95.44 83 VAL A C 1
ATOM 646 O O . VAL A 1 83 ? -11.954 -12.023 34.613 1.00 95.44 83 VAL A O 1
ATOM 649 N N . GLU A 1 84 ? -12.579 -13.056 36.493 1.00 96.50 84 GLU A N 1
ATOM 650 C CA . GLU A 1 84 ? -11.416 -13.949 36.538 1.00 96.50 84 GLU A CA 1
ATOM 651 C C . GLU A 1 84 ? -11.427 -14.957 35.378 1.00 96.50 84 GLU A C 1
ATOM 653 O O . GLU A 1 84 ? -10.385 -15.222 34.767 1.00 96.50 84 GLU A O 1
ATOM 658 N N . HIS A 1 85 ? -12.610 -15.464 35.020 1.00 95.94 85 HIS A N 1
ATOM 659 C CA . HIS A 1 85 ? -12.787 -16.322 33.854 1.00 95.94 85 HIS A CA 1
ATOM 660 C C . HIS A 1 85 ? -12.449 -15.585 32.548 1.00 95.94 85 HIS A C 1
ATOM 662 O O . HIS A 1 85 ? -11.647 -16.084 31.758 1.00 95.94 85 HIS A O 1
ATOM 668 N N . ASP A 1 86 ? -12.969 -14.370 32.355 1.00 96.00 86 ASP A N 1
ATOM 669 C CA . ASP A 1 86 ? -12.673 -13.545 31.177 1.00 96.00 86 ASP A CA 1
ATOM 670 C C . ASP A 1 86 ? -11.183 -13.189 31.081 1.00 96.00 86 ASP A C 1
ATOM 672 O O . ASP A 1 86 ? -10.583 -13.281 30.009 1.00 96.00 86 ASP A O 1
ATOM 676 N N . ASN A 1 87 ? -10.545 -12.857 32.206 1.00 95.31 87 ASN A N 1
ATOM 677 C CA . ASN A 1 87 ? -9.108 -12.592 32.252 1.00 95.31 87 ASN A CA 1
ATOM 678 C C . ASN A 1 87 ? -8.286 -13.829 31.849 1.00 95.31 87 ASN A C 1
ATOM 680 O O . ASN A 1 87 ? -7.309 -13.718 31.107 1.00 95.31 87 ASN A O 1
ATOM 684 N N . THR A 1 88 ? -8.710 -15.019 32.283 1.00 95.56 88 THR A N 1
ATOM 685 C CA . THR A 1 88 ? -8.083 -16.290 31.888 1.00 95.56 88 THR A CA 1
ATOM 686 C C . THR A 1 88 ? -8.243 -16.548 30.386 1.00 95.56 88 THR A C 1
ATOM 688 O O . THR A 1 88 ? -7.302 -17.010 29.743 1.00 95.56 88 THR A O 1
ATOM 691 N N . ASN A 1 89 ? -9.390 -16.188 29.804 1.00 94.44 89 ASN A N 1
ATOM 692 C CA . ASN A 1 89 ? -9.652 -16.326 28.369 1.00 94.44 89 ASN A CA 1
ATOM 693 C C . ASN A 1 89 ? -8.865 -15.314 27.507 1.00 94.44 89 ASN A C 1
ATOM 695 O O . ASN A 1 89 ? -8.545 -15.612 26.358 1.00 94.44 89 ASN A O 1
ATOM 699 N N . LEU A 1 90 ? -8.508 -14.140 28.044 1.00 96.88 90 LEU A N 1
ATOM 700 C CA . LEU A 1 90 ? -7.725 -13.119 27.329 1.00 96.88 90 LEU A CA 1
ATOM 701 C C . LEU A 1 90 ? -6.217 -13.414 27.274 1.00 96.88 90 LEU A C 1
ATOM 703 O O . LEU A 1 90 ? -5.551 -13.009 26.320 1.00 96.88 90 LEU A O 1
ATOM 707 N N . GLN A 1 91 ? -5.669 -14.135 28.255 1.00 97.00 91 GLN A N 1
ATOM 708 C CA . GLN A 1 91 ? -4.251 -14.529 28.293 1.00 97.00 91 GLN A CA 1
ATOM 709 C C . GLN A 1 91 ? -3.753 -15.244 27.017 1.00 97.00 91 GLN A C 1
ATOM 711 O O . GLN A 1 91 ? -2.750 -14.801 26.453 1.00 97.00 91 GLN A O 1
ATOM 716 N N . PRO A 1 92 ? -4.416 -16.301 26.503 1.00 95.88 92 PRO A N 1
ATOM 717 C CA . PRO A 1 92 ? -3.966 -16.971 25.282 1.00 95.88 92 PRO A CA 1
ATOM 718 C C . PRO A 1 92 ? -4.029 -16.059 24.051 1.00 95.88 92 PRO A C 1
ATOM 720 O O . PRO A 1 92 ? -3.129 -16.120 23.218 1.00 95.88 92 PRO A O 1
ATOM 723 N N . TYR A 1 93 ? -5.025 -15.170 23.961 1.00 96.06 93 TYR A N 1
ATOM 724 C CA . TYR A 1 93 ? -5.119 -14.194 22.871 1.00 96.06 93 TYR A CA 1
ATOM 725 C C . TYR A 1 93 ? -3.950 -13.196 22.893 1.00 96.06 93 TYR A C 1
ATOM 727 O O . TYR A 1 93 ? -3.355 -12.909 21.854 1.00 96.06 93 TYR A O 1
ATOM 735 N N . LEU A 1 94 ? -3.571 -12.697 24.076 1.00 96.88 94 LEU A N 1
ATOM 736 C CA . LEU A 1 94 ? -2.391 -11.838 24.226 1.00 96.88 94 LEU A CA 1
ATOM 737 C C . LEU A 1 94 ? -1.103 -12.569 23.832 1.00 96.88 94 LEU A C 1
ATOM 739 O O . LEU A 1 94 ? -0.276 -12.001 23.119 1.00 96.88 94 LEU A O 1
ATOM 743 N N . HIS A 1 95 ? -0.957 -13.832 24.236 1.00 97.38 95 HIS A N 1
ATOM 744 C CA . HIS A 1 95 ? 0.203 -14.644 23.876 1.00 97.38 95 HIS A CA 1
ATOM 745 C C . HIS A 1 95 ? 0.289 -14.907 22.363 1.00 97.38 95 HIS A C 1
ATOM 747 O O . HIS A 1 95 ? 1.360 -14.785 21.770 1.00 97.38 95 HIS A O 1
ATOM 753 N N . GLU A 1 96 ? -0.837 -15.200 21.705 1.00 97.31 96 GLU A N 1
ATOM 754 C CA . GLU A 1 96 ? -0.905 -15.347 20.247 1.00 97.31 96 GLU A CA 1
ATOM 755 C C . GLU A 1 96 ? -0.471 -14.059 19.535 1.00 97.31 96 GLU A C 1
ATOM 757 O O . GLU A 1 96 ? 0.350 -14.096 18.613 1.00 97.31 96 GLU A O 1
ATOM 762 N N . LYS A 1 97 ? -0.956 -12.901 20.003 1.00 97.44 97 LYS A N 1
ATOM 763 C CA . LYS A 1 97 ? -0.575 -11.598 19.444 1.00 97.44 97 LYS A CA 1
ATOM 764 C C . LYS A 1 97 ? 0.902 -11.277 19.661 1.00 97.44 97 LYS A C 1
ATOM 766 O O . LYS A 1 97 ? 1.537 -10.724 18.767 1.00 97.44 97 LYS A O 1
ATOM 771 N N . GLU A 1 98 ? 1.479 -11.662 20.794 1.00 98.12 98 GLU A N 1
ATOM 772 C CA . GLU A 1 98 ? 2.914 -11.520 21.050 1.00 98.12 98 GLU A CA 1
ATOM 773 C C . GLU A 1 98 ? 3.757 -12.373 20.084 1.00 98.12 98 GLU A C 1
ATOM 775 O O . GLU A 1 98 ? 4.742 -11.888 19.519 1.00 98.12 98 GLU A O 1
ATOM 780 N N . ILE A 1 99 ? 3.347 -13.620 19.822 1.00 97.69 99 ILE A N 1
ATOM 781 C CA . ILE A 1 99 ? 3.996 -14.490 18.827 1.00 97.69 99 ILE A CA 1
ATOM 782 C C . ILE A 1 99 ? 3.912 -13.868 17.425 1.00 97.69 99 ILE A C 1
ATOM 784 O O . ILE A 1 99 ? 4.908 -13.851 16.694 1.00 97.69 99 ILE A O 1
ATOM 788 N N . GLU A 1 100 ? 2.751 -13.324 17.049 1.00 97.62 100 GLU A N 1
ATOM 789 C CA . GLU A 1 100 ? 2.546 -12.648 15.764 1.00 97.62 100 GLU A CA 1
ATOM 790 C C . GLU A 1 100 ? 3.473 -11.431 15.610 1.00 97.62 100 GLU A C 1
ATOM 792 O O . GLU A 1 100 ? 4.183 -11.312 14.605 1.00 97.62 100 GLU A O 1
ATOM 797 N N . VAL A 1 101 ? 3.542 -10.569 16.631 1.00 97.06 101 VAL A N 1
ATOM 798 C CA . VAL A 1 101 ? 4.431 -9.396 16.659 1.00 97.06 101 VAL A CA 1
ATOM 799 C C . VAL A 1 101 ? 5.898 -9.813 16.535 1.00 97.06 101 VAL A C 1
ATOM 801 O O . VAL A 1 101 ? 6.632 -9.244 15.725 1.00 97.06 101 VAL A O 1
ATOM 804 N N . ASN A 1 102 ? 6.330 -10.845 17.262 1.00 97.06 102 ASN A N 1
ATOM 805 C CA . ASN A 1 102 ? 7.701 -11.356 17.186 1.00 97.06 102 ASN A CA 1
ATOM 806 C C . ASN A 1 102 ? 8.033 -11.933 15.799 1.00 97.06 102 ASN A C 1
ATOM 808 O O . ASN A 1 102 ? 9.114 -11.684 15.255 1.00 97.06 102 ASN A O 1
ATOM 812 N N . SER A 1 103 ? 7.086 -12.644 15.182 1.00 97.88 103 SER A N 1
ATOM 813 C CA . SER A 1 103 ? 7.211 -13.156 13.814 1.00 97.88 103 SER A CA 1
ATOM 814 C C . SER A 1 103 ? 7.357 -12.019 12.799 1.00 97.88 103 SER A C 1
ATOM 816 O O . SER A 1 103 ? 8.282 -12.033 11.980 1.00 97.88 103 SER A O 1
ATOM 818 N N . LEU A 1 104 ? 6.513 -10.987 12.879 1.00 96.94 104 LEU A N 1
ATOM 819 C CA . LEU A 1 104 ? 6.600 -9.811 12.009 1.00 96.94 104 LEU A CA 1
ATOM 820 C C . LEU A 1 104 ? 7.916 -9.050 12.201 1.00 96.94 104 LEU A C 1
ATOM 822 O O . LEU A 1 104 ? 8.558 -8.688 11.214 1.00 96.94 104 LEU A O 1
ATOM 826 N N . ASN A 1 105 ? 8.370 -8.881 13.443 1.00 97.31 105 ASN A N 1
ATOM 827 C CA . ASN A 1 105 ? 9.638 -8.221 13.741 1.00 97.31 105 ASN A CA 1
ATOM 828 C C . ASN A 1 105 ? 10.837 -9.000 13.164 1.00 97.31 105 ASN A C 1
ATOM 830 O O . ASN A 1 105 ? 11.763 -8.416 12.599 1.00 97.31 105 ASN A O 1
ATOM 834 N N . SER A 1 106 ? 10.797 -10.337 13.208 1.00 97.75 106 SER A N 1
ATOM 835 C CA . SER A 1 106 ? 11.820 -11.179 12.573 1.00 97.75 106 SER A CA 1
ATOM 836 C C . SER A 1 106 ? 11.860 -11.006 11.045 1.00 97.75 106 SER A C 1
ATOM 838 O O . SER A 1 106 ? 12.941 -10.881 10.461 1.00 97.75 106 SER A O 1
ATOM 840 N N . LYS A 1 107 ? 10.691 -10.909 10.389 1.00 97.94 107 LYS A N 1
ATOM 841 C CA . LYS A 1 107 ? 10.580 -10.649 8.943 1.00 97.94 107 LYS A CA 1
ATOM 842 C C . LYS A 1 107 ? 11.103 -9.260 8.586 1.00 97.94 107 LYS A C 1
ATOM 844 O O . LYS A 1 107 ? 11.841 -9.133 7.610 1.00 97.94 107 LYS A O 1
ATOM 849 N N . LEU A 1 108 ? 10.770 -8.247 9.387 1.00 96.75 108 LEU A N 1
ATOM 850 C CA . LEU A 1 108 ? 11.254 -6.879 9.210 1.00 96.75 108 LEU A CA 1
ATOM 851 C C . LEU A 1 108 ? 12.785 -6.828 9.276 1.00 96.75 108 LEU A C 1
ATOM 853 O O . LEU A 1 108 ? 13.419 -6.294 8.371 1.00 96.75 108 LEU A O 1
ATOM 857 N N . ASN A 1 109 ? 13.389 -7.469 10.278 1.00 96.81 109 ASN A N 1
ATOM 858 C CA . ASN A 1 109 ? 14.845 -7.545 10.418 1.00 96.81 109 ASN A CA 1
ATOM 859 C C . ASN A 1 109 ? 15.511 -8.324 9.269 1.00 96.81 109 ASN A C 1
ATOM 861 O O . ASN A 1 109 ? 16.580 -7.940 8.788 1.00 96.81 109 ASN A O 1
ATOM 865 N N . SER A 1 110 ? 14.871 -9.390 8.775 1.00 97.31 110 SER A N 1
ATOM 866 C CA . SER A 1 110 ? 15.337 -10.127 7.592 1.00 97.31 110 SER A CA 1
ATOM 867 C C . SER A 1 110 ? 15.291 -9.278 6.318 1.00 97.31 110 SER A C 1
ATOM 869 O O . SER A 1 110 ? 16.200 -9.347 5.494 1.00 97.31 110 SER A O 1
ATOM 871 N N . LEU A 1 111 ? 14.254 -8.459 6.142 1.00 95.75 111 LEU A N 1
ATOM 872 C CA . LEU A 1 111 ? 14.159 -7.554 5.000 1.00 95.75 111 LEU A CA 1
ATOM 873 C C . LEU A 1 111 ? 15.194 -6.430 5.106 1.00 95.75 111 LEU A C 1
ATOM 875 O O . LEU A 1 111 ? 15.891 -6.136 4.135 1.00 95.75 111 LEU A O 1
ATOM 879 N N . ASN A 1 112 ? 15.346 -5.861 6.302 1.00 94.94 112 ASN A N 1
ATOM 880 C CA . ASN A 1 112 ? 16.274 -4.769 6.559 1.00 94.94 112 ASN A CA 1
ATOM 881 C C . ASN A 1 112 ? 17.738 -5.190 6.339 1.00 94.94 112 ASN A C 1
ATOM 883 O O . ASN A 1 112 ? 18.539 -4.397 5.855 1.00 94.94 112 ASN A O 1
ATOM 887 N N . SER A 1 113 ? 18.085 -6.457 6.601 1.00 95.50 113 SER A N 1
ATOM 888 C CA . SER A 1 113 ? 19.418 -6.994 6.285 1.00 95.50 113 SER A CA 1
ATOM 889 C C . SER A 1 113 ? 19.639 -7.270 4.790 1.00 95.50 113 SER A C 1
ATOM 891 O O . SER A 1 113 ? 20.778 -7.222 4.325 1.00 95.50 113 SER A O 1
ATOM 893 N N . LYS A 1 114 ? 18.577 -7.499 4.003 1.00 96.38 114 LYS A N 1
ATOM 894 C CA . LYS A 1 114 ? 18.665 -7.727 2.547 1.00 96.38 114 LYS A CA 1
ATOM 895 C C . LYS A 1 114 ? 18.774 -6.436 1.734 1.00 96.38 114 LYS A C 1
ATOM 897 O O . LYS A 1 114 ? 19.456 -6.438 0.709 1.00 96.38 114 LYS A O 1
ATOM 902 N N . ILE A 1 115 ? 18.155 -5.338 2.174 1.00 93.75 115 ILE A N 1
ATOM 903 C CA . ILE A 1 115 ? 18.153 -4.050 1.451 1.00 93.75 115 ILE A CA 1
ATOM 904 C C . ILE A 1 115 ? 19.576 -3.557 1.094 1.00 93.75 115 ILE A C 1
ATOM 906 O O . ILE A 1 115 ? 19.794 -3.220 -0.074 1.00 93.75 115 ILE A O 1
ATOM 910 N N . PRO A 1 116 ? 20.572 -3.564 2.007 1.00 93.56 116 PRO A N 1
ATOM 911 C CA . PRO A 1 116 ? 21.939 -3.157 1.677 1.00 93.56 116 PRO A CA 1
ATOM 912 C C . PRO A 1 116 ? 22.577 -4.015 0.580 1.00 93.56 116 PRO A C 1
ATOM 914 O O . PRO A 1 116 ? 23.213 -3.473 -0.321 1.00 93.56 116 PRO A O 1
ATOM 917 N N . SER A 1 117 ? 22.360 -5.336 0.612 1.00 93.56 117 SER A N 1
ATOM 918 C CA . SER A 1 117 ? 22.913 -6.262 -0.389 1.00 93.56 117 SER A CA 1
ATOM 919 C C . SER A 1 117 ? 22.324 -6.036 -1.785 1.00 93.56 117 SER A C 1
ATOM 921 O O . SER A 1 117 ? 23.046 -6.057 -2.784 1.00 93.56 117 SER A O 1
ATOM 923 N N . LEU A 1 118 ? 21.022 -5.738 -1.859 1.00 93.06 118 LEU A N 1
ATOM 924 C CA . LEU A 1 118 ? 20.347 -5.438 -3.118 1.00 93.06 118 LEU A CA 1
ATOM 925 C C . LEU A 1 118 ? 20.818 -4.097 -3.688 1.00 93.06 118 LEU A C 1
ATOM 927 O O . LEU A 1 118 ? 21.131 -4.009 -4.873 1.00 93.06 118 LEU A O 1
ATOM 931 N N . ASN A 1 119 ? 20.935 -3.072 -2.839 1.00 91.25 119 ASN A N 1
ATOM 932 C CA . ASN A 1 119 ? 21.458 -1.766 -3.239 1.00 91.25 119 ASN A CA 1
ATOM 933 C C . ASN A 1 119 ? 22.912 -1.879 -3.732 1.00 91.25 119 ASN A C 1
ATOM 935 O O . ASN A 1 119 ? 23.263 -1.335 -4.776 1.00 91.25 119 ASN A O 1
ATOM 939 N N . GLN A 1 120 ? 23.746 -2.661 -3.042 1.00 93.12 120 GLN A N 1
ATOM 940 C CA . GLN A 1 120 ? 25.115 -2.931 -3.480 1.00 93.12 120 GLN A CA 1
ATOM 941 C C . GLN A 1 120 ? 25.153 -3.629 -4.845 1.00 93.12 120 GLN A C 1
ATOM 943 O O . GLN A 1 120 ? 25.913 -3.211 -5.715 1.00 93.12 120 GLN A O 1
ATOM 948 N N . THR A 1 121 ? 24.301 -4.634 -5.060 1.00 94.38 121 THR A N 1
ATOM 949 C CA . THR A 1 121 ? 24.203 -5.352 -6.342 1.00 94.38 121 THR A CA 1
ATOM 950 C C . THR A 1 121 ? 23.776 -4.418 -7.477 1.00 94.38 121 THR A C 1
ATOM 952 O O . THR A 1 121 ? 24.386 -4.417 -8.542 1.00 94.38 121 THR A O 1
ATOM 955 N N . TYR A 1 122 ? 22.779 -3.563 -7.238 1.00 93.00 122 TYR A N 1
ATOM 956 C CA . TYR A 1 122 ? 22.314 -2.583 -8.220 1.00 93.00 122 TYR A CA 1
ATOM 957 C C . TYR A 1 122 ? 23.402 -1.559 -8.579 1.00 93.00 122 TYR A C 1
ATOM 959 O O . TYR A 1 122 ? 23.644 -1.291 -9.755 1.00 93.00 122 TYR A O 1
ATOM 967 N N . ARG A 1 123 ? 24.121 -1.033 -7.576 1.00 94.94 123 ARG A N 1
ATOM 968 C CA . ARG A 1 123 ? 25.241 -0.105 -7.801 1.00 94.94 123 ARG A CA 1
ATOM 969 C C . ARG A 1 123 ? 26.388 -0.752 -8.576 1.00 94.94 123 ARG A C 1
ATOM 971 O O . ARG A 1 123 ? 26.969 -0.086 -9.428 1.00 94.94 123 ARG A O 1
ATOM 978 N N . LEU A 1 124 ? 26.706 -2.019 -8.299 1.00 95.06 124 LEU A N 1
ATOM 979 C CA . LEU A 1 124 ? 27.717 -2.767 -9.051 1.00 95.06 124 LEU A CA 1
ATOM 980 C C . LEU A 1 124 ? 27.300 -2.953 -10.511 1.00 95.06 124 LEU A C 1
ATOM 982 O O . LEU A 1 124 ? 28.104 -2.684 -11.392 1.00 95.06 124 LEU A O 1
ATOM 986 N N . SER A 1 125 ? 26.038 -3.299 -10.771 1.00 95.88 125 SER A N 1
ATOM 987 C CA . SER A 1 125 ? 25.534 -3.473 -12.138 1.00 95.88 125 SER A CA 1
ATOM 988 C C . SER A 1 125 ? 25.609 -2.186 -12.973 1.00 95.88 125 SER A C 1
ATOM 990 O O . SER A 1 125 ? 26.021 -2.234 -14.132 1.00 95.88 125 SER A O 1
ATOM 992 N N . ILE A 1 126 ? 25.285 -1.024 -12.387 1.00 94.31 126 ILE A N 1
ATOM 993 C CA . ILE A 1 126 ? 25.441 0.274 -13.069 1.00 94.31 126 ILE A CA 1
ATOM 994 C C . ILE A 1 126 ? 26.916 0.545 -13.385 1.00 94.31 126 ILE A C 1
ATOM 996 O O . ILE A 1 126 ? 27.250 0.904 -14.512 1.00 94.31 126 ILE A O 1
ATOM 1000 N N . LEU A 1 127 ? 27.808 0.338 -12.410 1.00 95.62 127 LEU A N 1
ATOM 1001 C CA . LEU A 1 127 ? 29.244 0.551 -12.605 1.00 95.62 127 LEU A CA 1
ATOM 1002 C C . LEU A 1 127 ? 29.823 -0.385 -13.673 1.00 95.62 127 LEU A C 1
ATOM 1004 O O . LEU A 1 127 ? 30.619 0.056 -14.496 1.00 95.62 127 LEU A O 1
ATOM 1008 N N . GLU A 1 128 ? 29.413 -1.651 -13.698 1.00 95.44 128 GLU A N 1
ATOM 1009 C CA . GLU A 1 128 ? 29.810 -2.611 -14.733 1.00 95.44 128 GLU A CA 1
ATOM 1010 C C . GLU A 1 128 ? 29.355 -2.161 -16.126 1.00 95.44 128 GLU A C 1
ATOM 1012 O O . GLU A 1 128 ? 30.133 -2.226 -17.080 1.00 95.44 128 GLU A O 1
ATOM 1017 N N . GLN A 1 129 ? 28.128 -1.646 -16.245 1.00 95.56 129 GLN A N 1
ATOM 1018 C CA . GLN A 1 129 ? 27.613 -1.113 -17.504 1.00 95.56 129 GLN A CA 1
ATOM 1019 C C . GLN A 1 129 ? 28.405 0.117 -17.972 1.00 95.56 129 GLN A C 1
ATOM 1021 O O . GLN A 1 129 ? 28.721 0.235 -19.158 1.00 95.56 129 GLN A O 1
ATOM 1026 N N . ASP A 1 130 ? 28.737 1.030 -17.062 1.00 94.94 130 ASP A N 1
ATOM 1027 C CA . ASP A 1 130 ? 29.499 2.233 -17.392 1.00 94.94 130 ASP A CA 1
ATOM 1028 C C . ASP A 1 130 ? 30.956 1.908 -17.748 1.00 94.94 130 ASP A C 1
ATOM 1030 O O . ASP A 1 130 ? 31.501 2.488 -18.689 1.00 94.94 130 ASP A O 1
ATOM 1034 N N . ILE A 1 131 ? 31.566 0.918 -17.085 1.00 95.88 131 ILE A N 1
ATOM 1035 C CA . ILE A 1 131 ? 32.887 0.388 -17.454 1.00 95.88 131 ILE A CA 1
ATOM 1036 C C . ILE A 1 131 ? 32.846 -0.232 -18.856 1.00 95.88 131 ILE A C 1
ATOM 1038 O O . ILE A 1 131 ? 33.750 0.019 -19.654 1.00 95.88 131 ILE A O 1
ATOM 1042 N N . ALA A 1 132 ? 31.805 -1.005 -19.184 1.00 94.44 132 ALA A N 1
ATOM 1043 C CA . ALA A 1 132 ? 31.650 -1.594 -20.513 1.00 94.44 132 ALA A CA 1
ATOM 1044 C C . ALA A 1 132 ? 31.531 -0.514 -21.602 1.00 94.44 132 ALA A C 1
ATOM 1046 O O . ALA A 1 132 ? 32.270 -0.554 -22.584 1.00 94.44 132 ALA A O 1
ATOM 1047 N N . LYS A 1 133 ? 30.694 0.512 -21.384 1.00 95.12 133 LYS A N 1
ATOM 1048 C CA . LYS A 1 133 ? 30.583 1.665 -22.297 1.00 95.12 133 LYS A CA 1
ATOM 1049 C C . LYS A 1 133 ? 31.913 2.406 -22.443 1.00 95.12 133 LYS A C 1
ATOM 1051 O O . LYS A 1 133 ? 32.306 2.749 -23.555 1.00 95.12 133 LYS A O 1
ATOM 1056 N N . GLY A 1 134 ? 32.612 2.638 -21.330 1.00 94.94 134 GLY A N 1
ATOM 1057 C CA . GLY A 1 134 ? 33.940 3.249 -21.319 1.00 94.94 134 GLY A CA 1
ATOM 1058 C C . GLY A 1 134 ? 34.934 2.469 -22.181 1.00 94.94 134 GLY A C 1
ATOM 1059 O O . GLY A 1 134 ? 35.627 3.057 -23.013 1.00 94.94 134 GLY A O 1
ATOM 1060 N N . LYS A 1 135 ? 34.945 1.140 -22.055 1.00 97.50 135 LYS A N 1
ATOM 1061 C CA . LYS A 1 135 ? 35.798 0.256 -22.855 1.00 97.50 135 LYS A CA 1
ATOM 1062 C C . LYS A 1 135 ? 35.491 0.350 -24.351 1.00 97.50 135 LYS A C 1
ATOM 1064 O O . LYS A 1 135 ? 36.413 0.577 -25.128 1.00 97.50 135 LYS A O 1
ATOM 1069 N N . ASP A 1 136 ? 34.218 0.283 -24.736 1.00 94.56 136 ASP A N 1
ATOM 1070 C CA . ASP A 1 136 ? 33.810 0.412 -26.141 1.00 94.56 136 ASP A CA 1
ATOM 1071 C C . ASP A 1 136 ? 34.254 1.757 -26.740 1.00 94.56 136 ASP A C 1
ATOM 1073 O O . ASP A 1 136 ? 34.716 1.826 -27.882 1.00 94.56 136 ASP A O 1
ATOM 1077 N N . THR A 1 137 ? 34.162 2.847 -25.965 1.00 96.12 137 THR A N 1
ATOM 1078 C CA . THR A 1 137 ? 34.645 4.157 -26.427 1.00 96.12 137 THR A CA 1
ATOM 1079 C C . THR A 1 137 ? 36.158 4.198 -26.611 1.00 96.12 137 THR A C 1
ATOM 1081 O O . THR A 1 137 ? 36.621 4.746 -27.611 1.00 96.12 137 THR A O 1
ATOM 1084 N N . ILE A 1 138 ? 36.926 3.597 -25.698 1.00 96.12 138 ILE A N 1
ATOM 1085 C CA . ILE A 1 138 ? 38.389 3.507 -25.797 1.00 96.12 138 ILE A CA 1
ATOM 1086 C C . ILE A 1 138 ? 38.795 2.685 -27.027 1.00 96.12 138 ILE A C 1
ATOM 1088 O O . ILE A 1 138 ? 39.650 3.123 -27.797 1.00 96.12 138 ILE A O 1
ATOM 1092 N N . ASP A 1 139 ? 38.143 1.548 -27.266 1.00 95.44 139 ASP A N 1
ATOM 1093 C CA . ASP A 1 139 ? 38.411 0.692 -28.426 1.00 95.44 139 ASP A CA 1
ATOM 1094 C C . ASP A 1 139 ? 38.109 1.427 -29.748 1.00 95.44 139 ASP A C 1
ATOM 1096 O O . ASP A 1 139 ? 38.889 1.361 -30.702 1.00 95.44 139 ASP A O 1
ATOM 1100 N N . ASN A 1 140 ? 37.028 2.215 -29.793 1.00 96.31 140 ASN A N 1
ATOM 1101 C CA . ASN A 1 140 ? 36.718 3.084 -30.931 1.00 96.31 140 ASN A CA 1
ATOM 1102 C C . ASN A 1 140 ? 37.803 4.155 -31.157 1.00 96.31 140 ASN A C 1
ATOM 1104 O O . ASN A 1 140 ? 38.228 4.369 -32.295 1.00 96.31 140 ASN A O 1
ATOM 1108 N N . TYR A 1 141 ? 38.295 4.805 -30.095 1.00 96.62 141 TYR A N 1
ATOM 1109 C CA . TYR A 1 141 ? 39.405 5.760 -30.200 1.00 96.62 141 TYR A CA 1
ATOM 1110 C C . TYR A 1 141 ? 40.684 5.097 -30.720 1.00 96.62 141 TYR A C 1
ATOM 1112 O O . TYR A 1 141 ? 41.310 5.637 -31.631 1.00 96.62 141 TYR A O 1
ATOM 1120 N N . HIS A 1 142 ? 41.041 3.914 -30.216 1.00 97.06 142 HIS A N 1
ATOM 1121 C CA . HIS A 1 142 ? 42.195 3.161 -30.712 1.00 97.06 142 HIS A CA 1
ATOM 1122 C C . HIS A 1 142 ? 42.049 2.784 -32.188 1.00 97.06 142 HIS A C 1
ATOM 1124 O O . HIS A 1 142 ? 43.001 2.939 -32.953 1.00 97.06 142 HIS A O 1
ATOM 1130 N N . SER A 1 143 ? 40.857 2.359 -32.615 1.00 97.31 143 SER A N 1
ATOM 1131 C CA . SER A 1 143 ? 40.582 2.076 -34.026 1.00 97.31 143 SER A CA 1
ATOM 1132 C C . SER A 1 143 ? 40.758 3.321 -34.901 1.00 97.31 143 SER A C 1
ATOM 1134 O O . SER A 1 143 ? 41.389 3.243 -35.955 1.00 97.31 143 SER A O 1
ATOM 1136 N N . LYS A 1 144 ? 40.226 4.478 -34.483 1.00 95.38 144 LYS A N 1
ATOM 1137 C CA . LYS A 1 144 ? 40.381 5.745 -35.220 1.00 95.38 144 LYS A CA 1
ATOM 1138 C C . LYS A 1 144 ? 41.836 6.205 -35.277 1.00 95.38 144 LYS A C 1
ATOM 1140 O O . LYS A 1 144 ? 42.284 6.660 -36.325 1.00 95.38 144 LYS A O 1
ATOM 1145 N N . MET A 1 145 ? 42.576 6.050 -34.181 1.00 96.06 145 MET A N 1
ATOM 1146 C CA . MET A 1 145 ? 44.001 6.369 -34.125 1.00 96.06 145 MET A CA 1
ATOM 1147 C C . MET A 1 145 ? 44.804 5.487 -35.090 1.00 96.06 145 MET A C 1
ATOM 1149 O O . MET A 1 145 ? 45.555 6.015 -35.901 1.00 96.06 145 MET A O 1
ATOM 1153 N N . GLY A 1 146 ? 44.553 4.173 -35.119 1.00 95.56 146 GLY A N 1
ATOM 1154 C CA . GLY A 1 146 ? 45.200 3.271 -36.080 1.00 95.56 146 GLY A CA 1
ATOM 1155 C C . GLY A 1 146 ? 44.875 3.599 -37.546 1.00 95.56 146 GLY A C 1
ATOM 1156 O O . GLY A 1 146 ? 45.738 3.501 -38.420 1.00 95.56 146 GLY A O 1
ATOM 1157 N N . GLN A 1 147 ? 43.647 4.047 -37.835 1.00 94.38 147 GLN A N 1
ATOM 1158 C CA . GLN A 1 147 ? 43.288 4.546 -39.168 1.00 94.38 147 GLN A CA 1
ATOM 1159 C C . GLN A 1 147 ? 44.031 5.839 -39.521 1.00 94.38 147 GLN A C 1
ATOM 1161 O O . GLN A 1 147 ? 44.496 5.980 -40.653 1.00 94.38 147 GLN A O 1
ATOM 1166 N N . ALA A 1 148 ? 44.153 6.774 -38.576 1.00 93.25 148 ALA A N 1
ATOM 1167 C CA . ALA A 1 148 ? 44.896 8.015 -38.771 1.00 93.25 148 ALA A CA 1
ATOM 1168 C C . ALA A 1 148 ? 46.386 7.745 -39.037 1.00 93.25 148 ALA A C 1
ATOM 1170 O O . ALA A 1 148 ? 46.929 8.304 -39.988 1.00 93.25 148 ALA A O 1
ATOM 1171 N N . ASP A 1 149 ? 47.005 6.826 -38.290 1.00 96.88 149 ASP A N 1
ATOM 1172 C CA . ASP A 1 149 ? 48.393 6.400 -38.507 1.00 96.88 149 ASP A CA 1
ATOM 1173 C C . ASP A 1 149 ? 48.584 5.792 -39.903 1.00 96.88 149 ASP A C 1
ATOM 1175 O O . ASP A 1 149 ? 49.526 6.136 -40.616 1.00 96.88 149 ASP A O 1
ATOM 1179 N N . THR A 1 150 ? 47.643 4.950 -40.342 1.00 96.44 150 THR A N 1
ATOM 1180 C CA . THR A 1 150 ? 47.670 4.358 -41.691 1.00 96.44 150 THR A CA 1
ATOM 1181 C C . THR A 1 150 ? 47.538 5.431 -42.778 1.00 96.44 150 THR A C 1
ATOM 1183 O O . THR A 1 150 ? 48.272 5.418 -43.765 1.00 96.44 150 THR A O 1
ATOM 1186 N N . ARG A 1 151 ? 46.624 6.399 -42.607 1.00 95.19 151 ARG A N 1
ATOM 1187 C CA . ARG A 1 151 ? 46.470 7.534 -43.537 1.00 95.19 151 ARG A CA 1
ATOM 1188 C C . ARG A 1 151 ? 47.733 8.392 -43.581 1.00 95.19 151 ARG A C 1
ATOM 1190 O O . ARG A 1 151 ? 48.126 8.825 -44.660 1.00 95.19 151 ARG A O 1
ATOM 1197 N N . HIS A 1 152 ? 48.369 8.621 -42.434 1.00 95.62 152 HIS A N 1
ATOM 1198 C CA . HIS A 1 152 ? 49.619 9.365 -42.350 1.00 95.62 152 HIS A CA 1
ATOM 1199 C C . HIS A 1 152 ? 50.752 8.656 -43.105 1.00 95.62 152 HIS A C 1
ATOM 1201 O O . HIS A 1 152 ? 51.413 9.299 -43.916 1.00 95.62 152 HIS A O 1
ATOM 1207 N N . GLN A 1 153 ? 50.914 7.339 -42.925 1.00 96.00 153 GLN A N 1
ATOM 1208 C CA . GLN A 1 153 ? 51.891 6.538 -43.676 1.00 96.00 153 GLN A CA 1
ATOM 1209 C C . GLN A 1 153 ? 51.656 6.620 -45.189 1.00 96.00 153 GLN A C 1
ATOM 1211 O O . GLN A 1 153 ? 52.583 6.910 -45.935 1.00 96.00 153 GLN A O 1
ATOM 1216 N N . LEU A 1 154 ? 50.411 6.469 -45.643 1.00 95.19 154 LEU A N 1
ATOM 1217 C CA . LEU A 1 154 ? 50.082 6.532 -47.070 1.00 95.19 154 LEU A CA 1
ATOM 1218 C C . LEU A 1 154 ? 50.313 7.929 -47.671 1.00 95.19 154 LEU A C 1
ATOM 1220 O O . LEU A 1 154 ? 50.745 8.059 -48.816 1.00 95.19 154 LEU A O 1
ATOM 1224 N N . LEU A 1 155 ? 50.031 8.997 -46.917 1.00 95.50 155 LEU A N 1
ATOM 1225 C CA . LEU A 1 155 ? 50.355 10.361 -47.343 1.00 95.50 155 LEU A CA 1
ATOM 1226 C C . LEU A 1 155 ? 51.866 10.585 -47.419 1.00 95.50 155 LEU A C 1
ATOM 1228 O O . LEU A 1 155 ? 52.321 11.242 -48.355 1.00 95.50 155 LEU A O 1
ATOM 1232 N N . GLN A 1 156 ? 52.623 10.032 -46.470 1.00 95.69 156 GLN A N 1
ATOM 1233 C CA . GLN A 1 156 ? 54.080 10.083 -46.466 1.00 95.69 156 GLN A CA 1
ATOM 1234 C C . GLN A 1 156 ? 54.657 9.349 -47.686 1.00 95.69 156 GLN A C 1
ATOM 1236 O O . GLN A 1 156 ? 55.427 9.946 -48.432 1.00 95.69 156 GLN A O 1
ATOM 1241 N N . GLU A 1 157 ? 54.195 8.128 -47.972 1.00 93.50 157 GLU A N 1
ATOM 1242 C CA . GLU A 1 157 ? 54.581 7.365 -49.170 1.00 93.50 157 GLU A CA 1
ATOM 1243 C C . GLU A 1 157 ? 54.302 8.155 -50.457 1.00 93.50 157 GLU A C 1
ATOM 1245 O O . GLU A 1 157 ? 55.189 8.330 -51.290 1.00 93.50 157 GLU A O 1
ATOM 1250 N N . ARG A 1 158 ? 53.102 8.737 -50.599 1.00 92.38 158 ARG A N 1
ATOM 1251 C CA . ARG A 1 158 ? 52.768 9.579 -51.765 1.00 92.38 158 ARG A CA 1
ATOM 1252 C C . ARG A 1 158 ? 53.637 10.827 -51.867 1.00 92.38 158 ARG A C 1
ATOM 1254 O O . ARG A 1 158 ? 53.898 11.309 -52.971 1.00 92.38 158 ARG A O 1
ATOM 1261 N N . PHE A 1 159 ? 54.024 11.408 -50.736 1.00 93.69 159 PHE A N 1
ATOM 1262 C CA . PHE A 1 159 ? 54.918 12.556 -50.722 1.00 93.69 159 PHE A CA 1
ATOM 1263 C C . PHE A 1 159 ? 56.320 12.159 -51.196 1.00 93.69 159 PHE A C 1
ATOM 1265 O O . PHE A 1 159 ? 56.899 12.872 -52.016 1.00 93.69 159 PHE A O 1
ATOM 1272 N N . ASP A 1 160 ? 56.808 10.992 -50.774 1.00 91.69 160 ASP A N 1
ATOM 1273 C CA . ASP A 1 160 ? 58.107 10.440 -51.166 1.00 91.69 160 ASP A CA 1
ATOM 1274 C C . ASP A 1 160 ? 58.131 9.959 -52.637 1.00 91.69 160 ASP A C 1
ATOM 1276 O O . ASP A 1 160 ? 59.165 10.039 -53.305 1.00 91.69 160 ASP A O 1
ATOM 1280 N N . GLU A 1 161 ? 56.985 9.558 -53.203 1.00 91.94 161 GLU A N 1
ATOM 1281 C CA . GLU A 1 161 ? 56.827 9.198 -54.625 1.00 91.94 161 GLU A CA 1
ATOM 1282 C C . GLU A 1 161 ? 56.788 10.408 -55.581 1.00 91.94 161 GLU A C 1
ATOM 1284 O O . GLU A 1 161 ? 57.156 10.297 -56.760 1.00 91.94 161 GLU A O 1
ATOM 1289 N N . ARG A 1 162 ? 56.352 11.589 -55.114 1.00 91.25 162 ARG A N 1
ATOM 1290 C CA . ARG A 1 162 ? 56.226 12.796 -55.959 1.00 91.25 162 ARG A CA 1
ATOM 1291 C C . ARG A 1 162 ? 57.546 13.222 -56.619 1.00 91.25 162 ARG A C 1
ATOM 1293 O O . ARG A 1 162 ? 57.516 13.502 -57.818 1.00 91.25 162 ARG A O 1
ATOM 1300 N N . PRO A 1 163 ? 58.698 13.277 -55.921 1.00 92.62 163 PRO A N 1
ATOM 1301 C CA . PRO A 1 163 ? 59.988 13.582 -56.539 1.00 92.62 163 PRO A CA 1
ATOM 1302 C C . PRO A 1 163 ? 60.386 12.602 -57.645 1.00 92.62 163 PRO A C 1
ATOM 1304 O O . PRO A 1 163 ? 60.941 13.027 -58.659 1.00 92.62 163 PRO A O 1
ATOM 1307 N N . LEU A 1 164 ? 60.096 11.308 -57.466 1.00 90.31 164 LEU A N 1
ATOM 1308 C CA . LEU A 1 164 ? 60.374 10.283 -58.472 1.00 90.31 164 LEU A CA 1
ATOM 1309 C C . LEU A 1 164 ? 59.498 10.490 -59.709 1.00 90.31 164 LEU A C 1
ATOM 1311 O O . LEU A 1 164 ? 60.019 10.557 -60.819 1.00 90.31 164 LEU A O 1
ATOM 1315 N N . THR A 1 165 ? 58.192 10.677 -59.509 1.00 87.56 165 THR A N 1
ATOM 1316 C CA . THR A 1 165 ? 57.249 10.964 -60.600 1.00 87.56 165 THR A CA 1
ATOM 1317 C C . THR A 1 165 ? 57.666 12.223 -61.359 1.00 87.56 165 THR A C 1
ATOM 1319 O O . THR A 1 165 ? 57.764 12.207 -62.581 1.00 87.56 165 THR A O 1
ATOM 1322 N N . LEU A 1 166 ? 58.010 13.299 -60.643 1.00 89.50 166 LEU A N 1
ATOM 1323 C CA . LEU A 1 166 ? 58.475 14.547 -61.245 1.00 89.50 166 LEU A CA 1
ATOM 1324 C C . LEU A 1 166 ? 59.769 14.359 -62.050 1.00 89.50 166 LEU A C 1
ATOM 1326 O O . LEU A 1 166 ? 59.936 15.003 -63.084 1.00 89.50 166 LEU A O 1
ATOM 1330 N N . ARG A 1 167 ? 60.687 13.501 -61.589 1.00 90.50 167 ARG A N 1
ATOM 1331 C CA . ARG A 1 167 ? 61.916 13.166 -62.321 1.00 90.50 167 ARG A CA 1
ATOM 1332 C C . ARG A 1 167 ? 61.593 12.453 -63.633 1.00 90.50 167 ARG A C 1
ATOM 1334 O O . ARG A 1 167 ? 62.071 12.906 -64.665 1.00 90.50 167 ARG A O 1
ATOM 1341 N N . ILE A 1 168 ? 60.742 11.426 -63.591 1.00 87.50 168 ILE A N 1
ATOM 1342 C CA . ILE A 1 168 ? 60.314 10.671 -64.779 1.00 87.50 168 ILE A CA 1
ATOM 1343 C C . ILE A 1 168 ? 59.609 11.596 -65.778 1.00 87.50 168 ILE A C 1
ATOM 1345 O O . ILE A 1 168 ? 59.924 11.571 -66.961 1.00 87.50 168 ILE A O 1
ATOM 1349 N N . THR A 1 169 ? 58.701 12.465 -65.322 1.00 88.25 169 THR A N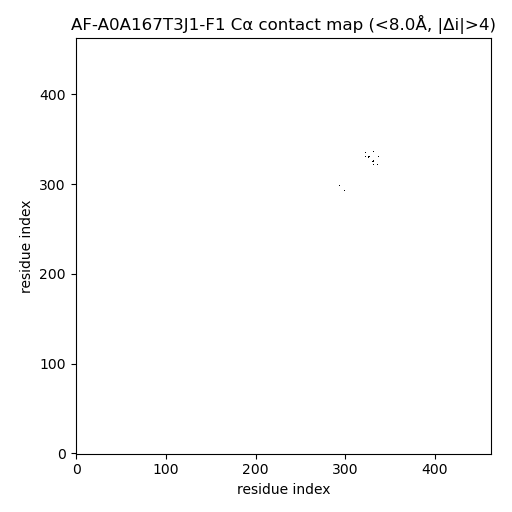 1
ATOM 1350 C CA . THR A 1 169 ? 58.021 13.423 -66.209 1.00 88.25 169 THR A CA 1
ATOM 1351 C C . THR A 1 169 ? 58.999 14.416 -66.835 1.00 88.25 169 THR A C 1
ATOM 1353 O O . THR A 1 169 ? 58.863 14.747 -68.008 1.00 88.25 169 THR A O 1
ATOM 1356 N N . LYS A 1 170 ? 59.989 14.908 -66.078 1.00 88.75 170 LYS A N 1
ATOM 1357 C CA . LYS A 1 170 ? 61.019 15.809 -66.620 1.00 88.75 170 LYS A CA 1
ATOM 1358 C C . LYS A 1 170 ? 61.888 15.120 -67.671 1.00 88.75 170 LYS A C 1
ATOM 1360 O O . LYS A 1 170 ? 62.199 15.749 -68.673 1.00 88.75 170 LYS A O 1
ATOM 1365 N N . GLU A 1 171 ? 62.256 13.864 -67.440 1.00 86.31 171 GLU A N 1
ATOM 1366 C CA . GLU A 1 171 ? 63.021 13.045 -68.385 1.00 86.31 171 GLU A CA 1
ATOM 1367 C C . GLU A 1 171 ? 62.213 12.788 -69.665 1.00 86.31 171 GLU A C 1
ATOM 1369 O O . GLU A 1 171 ? 62.661 13.152 -70.746 1.00 86.31 171 GLU A O 1
ATOM 1374 N N . ALA A 1 172 ? 60.964 12.332 -69.534 1.00 84.69 172 ALA A N 1
ATOM 1375 C CA . ALA A 1 172 ? 60.069 12.108 -70.669 1.00 84.69 172 ALA A CA 1
ATOM 1376 C C . ALA A 1 172 ? 59.773 13.390 -71.472 1.00 84.69 172 ALA A C 1
ATOM 1378 O O . ALA A 1 172 ? 59.684 13.348 -72.696 1.00 84.69 172 ALA A O 1
ATOM 1379 N N . ASN A 1 173 ? 59.630 14.542 -70.804 1.00 85.38 173 ASN A N 1
ATOM 1380 C CA . ASN A 1 173 ? 59.486 15.828 -71.491 1.00 85.38 173 ASN A CA 1
ATOM 1381 C C . ASN A 1 173 ? 60.770 16.220 -72.234 1.00 85.38 173 ASN A C 1
ATOM 1383 O O . ASN A 1 173 ? 60.683 16.754 -73.334 1.00 85.38 173 ASN A O 1
ATOM 1387 N N . GLY A 1 174 ? 61.945 15.927 -71.667 1.00 88.44 174 GLY A N 1
ATOM 1388 C CA . GLY A 1 174 ? 63.220 16.094 -72.363 1.00 88.44 174 GLY A CA 1
ATOM 1389 C C . GLY A 1 174 ? 63.295 15.242 -73.633 1.00 88.44 174 GLY A C 1
ATOM 1390 O O . GLY A 1 174 ? 63.653 15.756 -74.690 1.00 88.44 174 GLY A O 1
ATOM 1391 N N . ASP A 1 175 ? 62.878 13.977 -73.559 1.00 83.12 175 ASP A N 1
ATOM 1392 C CA . ASP A 1 175 ? 62.833 13.068 -74.714 1.00 83.12 175 ASP A CA 1
ATOM 1393 C C . ASP A 1 175 ? 61.837 13.534 -75.794 1.00 83.12 175 ASP A C 1
ATOM 1395 O O . ASP A 1 175 ? 62.099 13.422 -76.998 1.00 83.12 175 ASP A O 1
ATOM 1399 N N . LEU A 1 176 ? 60.692 14.087 -75.376 1.00 81.94 176 LEU A N 1
ATOM 1400 C CA . LEU A 1 176 ? 59.706 14.692 -76.275 1.00 81.94 176 LEU A CA 1
ATOM 1401 C C . LEU A 1 176 ? 60.250 15.943 -76.963 1.00 81.94 176 LEU A C 1
ATOM 1403 O O . LEU A 1 176 ? 60.060 16.081 -78.168 1.00 81.94 176 LEU A O 1
ATOM 1407 N N . ASP A 1 177 ? 60.933 16.828 -76.236 1.00 83.56 177 ASP A N 1
ATOM 1408 C CA . ASP A 1 177 ? 61.549 18.025 -76.814 1.00 83.56 177 ASP A CA 1
ATOM 1409 C C . ASP A 1 177 ? 62.612 17.646 -77.853 1.00 83.56 177 ASP A C 1
ATOM 1411 O O . ASP A 1 177 ? 62.658 18.237 -78.932 1.00 83.56 177 ASP A O 1
ATOM 1415 N N . VAL A 1 178 ? 63.421 16.614 -77.583 1.00 81.19 178 VAL A N 1
ATOM 1416 C CA . VAL A 1 178 ? 64.363 16.052 -78.568 1.00 81.19 178 VAL A CA 1
ATOM 1417 C C . VAL A 1 178 ? 63.614 15.530 -79.799 1.00 81.19 178 VAL A C 1
ATOM 1419 O O . VAL A 1 178 ? 63.943 15.912 -80.919 1.00 81.19 178 VAL A O 1
ATOM 1422 N N . SER A 1 179 ? 62.551 14.743 -79.609 1.00 78.25 179 SER A N 1
ATOM 1423 C CA . SER A 1 179 ? 61.753 14.190 -80.716 1.00 78.25 179 SER A CA 1
ATOM 1424 C C . SER A 1 179 ? 61.039 15.267 -81.546 1.00 78.25 179 SER A C 1
ATOM 1426 O O . SER A 1 179 ? 60.921 15.140 -82.765 1.00 78.25 179 SER A O 1
ATOM 1428 N N . LEU A 1 180 ? 60.547 16.333 -80.907 1.00 79.38 180 LEU A N 1
ATOM 1429 C CA . LEU A 1 180 ? 59.928 17.476 -81.581 1.00 79.38 180 LEU A CA 1
ATOM 1430 C C . LEU A 1 180 ? 60.956 18.279 -82.378 1.00 79.38 180 LEU A C 1
ATOM 1432 O O . LEU A 1 180 ? 60.645 18.700 -83.491 1.00 79.38 180 LEU A O 1
ATOM 1436 N N . ASN A 1 181 ? 62.166 18.459 -81.843 1.00 81.81 181 ASN A N 1
ATOM 1437 C CA . ASN A 1 181 ? 63.262 19.101 -82.565 1.00 81.81 181 ASN A CA 1
ATOM 1438 C C . ASN A 1 181 ? 63.677 18.277 -83.793 1.00 81.81 181 ASN A C 1
ATOM 1440 O O . ASN A 1 181 ? 63.785 18.843 -84.880 1.00 81.81 181 ASN A O 1
ATOM 1444 N N . ASP A 1 182 ? 63.803 16.953 -83.659 1.00 80.12 182 ASP A N 1
ATOM 1445 C CA . ASP A 1 182 ? 64.068 16.046 -84.784 1.00 80.12 182 ASP A CA 1
ATOM 1446 C C . ASP A 1 182 ? 62.959 16.125 -85.846 1.00 80.12 182 ASP A C 1
ATOM 1448 O O . ASP A 1 182 ? 63.231 16.154 -87.050 1.00 80.12 182 ASP A O 1
ATOM 1452 N N . LEU A 1 183 ? 61.690 16.183 -85.424 1.00 78.69 183 LEU A N 1
ATOM 1453 C CA . LEU A 1 183 ? 60.555 16.317 -86.336 1.00 78.69 183 LEU A CA 1
ATOM 1454 C C . LEU A 1 183 ? 60.552 17.681 -87.045 1.00 78.69 183 LEU A C 1
ATOM 1456 O O . LEU A 1 183 ? 60.276 17.731 -88.243 1.00 78.69 183 LEU A O 1
ATOM 1460 N N . ASP A 1 184 ? 60.866 18.774 -86.342 1.00 79.69 184 ASP A N 1
ATOM 1461 C CA . ASP A 1 184 ? 61.013 20.112 -86.933 1.00 79.69 184 ASP A CA 1
ATOM 1462 C C . ASP A 1 184 ? 62.173 20.152 -87.939 1.00 79.69 184 ASP A C 1
ATOM 1464 O O . ASP A 1 184 ? 62.045 20.736 -89.017 1.00 79.69 184 ASP A O 1
ATOM 1468 N N . GLU A 1 185 ? 63.282 19.468 -87.649 1.00 78.44 185 GLU A N 1
ATOM 1469 C CA . GLU A 1 185 ? 64.416 19.329 -88.563 1.00 78.44 185 GLU A CA 1
ATOM 1470 C C . GLU A 1 185 ? 64.044 18.516 -89.818 1.00 78.44 185 GLU A C 1
ATOM 1472 O O . GLU A 1 185 ? 64.330 18.936 -90.945 1.00 78.44 185 GLU A O 1
ATOM 1477 N N . GLN A 1 186 ? 63.280 17.429 -89.667 1.00 76.75 186 GLN A N 1
ATOM 1478 C CA . GLN A 1 186 ? 62.711 16.683 -90.798 1.00 76.75 186 GLN A CA 1
ATOM 1479 C C . GLN A 1 186 ? 61.710 17.519 -91.616 1.00 76.75 186 GLN A C 1
ATOM 1481 O O . GLN A 1 186 ? 61.717 17.476 -92.852 1.00 76.75 186 GLN A O 1
ATOM 1486 N N . LEU A 1 187 ? 60.865 18.318 -90.958 1.00 75.31 187 LEU A N 1
ATOM 1487 C CA . LEU A 1 187 ? 59.917 19.233 -91.604 1.00 75.31 187 LEU A CA 1
ATOM 1488 C C . LEU A 1 187 ? 60.633 20.361 -92.358 1.00 75.31 187 LEU A C 1
ATOM 1490 O O . LEU A 1 187 ? 60.210 20.717 -93.463 1.00 75.31 187 LEU A O 1
ATOM 1494 N N . LYS A 1 188 ? 61.743 20.886 -91.821 1.00 75.00 188 LYS A N 1
ATOM 1495 C CA . LYS A 1 188 ? 62.641 21.813 -92.529 1.00 75.00 188 LYS A CA 1
ATOM 1496 C C . LYS A 1 188 ? 63.219 21.163 -93.785 1.00 75.00 188 LYS A C 1
ATOM 1498 O O . LYS A 1 188 ? 63.166 21.783 -94.847 1.00 75.00 188 LYS A O 1
ATOM 1503 N N . GLY A 1 189 ? 63.659 19.904 -93.705 1.00 65.19 189 GLY A N 1
ATOM 1504 C CA . GLY A 1 189 ? 64.071 19.114 -94.872 1.00 65.19 189 GLY A CA 1
ATOM 1505 C C . GLY A 1 189 ? 62.960 18.972 -95.925 1.00 65.19 189 GLY A C 1
ATOM 1506 O O . GLY A 1 189 ? 63.190 19.184 -97.116 1.00 65.19 189 GLY A O 1
ATOM 1507 N N . CYS A 1 190 ? 61.719 18.720 -95.498 1.00 61.38 190 CYS A N 1
ATOM 1508 C CA . CYS A 1 190 ? 60.563 18.649 -96.398 1.00 61.38 190 CYS A CA 1
ATOM 1509 C C . CYS A 1 190 ? 60.206 20.007 -97.033 1.00 61.38 190 CYS A C 1
ATOM 1511 O O . CYS A 1 190 ? 59.784 20.050 -98.189 1.00 61.38 190 CYS A O 1
ATOM 1513 N N . ARG A 1 191 ? 60.409 21.134 -96.335 1.00 56.28 191 ARG A N 1
ATOM 1514 C CA . ARG A 1 191 ? 60.198 22.485 -96.895 1.00 56.28 191 ARG A CA 1
ATOM 1515 C C . ARG A 1 191 ? 61.112 22.780 -98.089 1.00 56.28 191 ARG A C 1
ATOM 1517 O O . ARG A 1 191 ? 60.667 23.433 -99.031 1.00 56.28 191 ARG A O 1
ATOM 1524 N N . VAL A 1 192 ? 62.342 22.260 -98.084 1.00 56.06 192 VAL A N 1
ATOM 1525 C CA . VAL A 1 192 ? 63.288 22.377 -99.212 1.00 56.06 192 VAL A CA 1
ATOM 1526 C C . VAL A 1 192 ? 62.807 21.573 -100.432 1.00 56.06 192 VAL A C 1
ATOM 1528 O O . VAL A 1 192 ? 62.948 22.020 -101.572 1.00 56.06 192 VAL A O 1
ATOM 1531 N N . LEU A 1 193 ? 62.147 20.430 -100.213 1.00 52.28 193 LEU A N 1
ATOM 1532 C CA . LEU A 1 193 ? 61.536 19.623 -101.281 1.00 52.28 193 LEU A CA 1
ATOM 1533 C C . LEU A 1 193 ? 60.249 20.244 -101.858 1.00 52.28 193 LEU A C 1
ATOM 1535 O O . LEU A 1 193 ? 59.945 20.057 -103.034 1.00 52.28 193 LEU A O 1
ATOM 1539 N N . VAL A 1 194 ? 59.505 21.023 -101.067 1.00 49.00 194 VAL A N 1
ATOM 1540 C CA . VAL A 1 194 ? 58.310 21.752 -101.539 1.00 49.00 194 VAL A CA 1
ATOM 1541 C C . VAL A 1 194 ? 58.681 23.019 -102.328 1.00 49.00 194 VAL A C 1
ATOM 1543 O O . VAL A 1 194 ? 57.950 23.400 -103.236 1.00 49.00 194 VAL A O 1
ATOM 1546 N N . GLN A 1 195 ? 59.834 23.647 -102.063 1.00 50.16 195 GLN A N 1
ATOM 1547 C CA . GLN A 1 195 ? 60.334 24.777 -102.868 1.00 50.16 195 GLN A CA 1
ATOM 1548 C C . GLN A 1 195 ? 60.966 24.361 -104.209 1.00 50.16 195 GLN A C 1
ATOM 1550 O O . GLN A 1 195 ? 61.122 25.206 -105.087 1.00 50.16 195 GLN A O 1
ATOM 1555 N N . SER A 1 196 ? 61.311 23.082 -104.389 1.00 48.62 196 SER A N 1
ATOM 1556 C CA . SER A 1 196 ? 61.980 22.568 -105.596 1.00 48.62 196 SER A CA 1
ATOM 1557 C C . SER A 1 196 ? 61.050 21.875 -106.600 1.00 48.62 196 SER A C 1
ATOM 1559 O O . SER A 1 196 ? 61.497 21.536 -107.692 1.00 48.62 196 SER A O 1
ATOM 1561 N N . ASN A 1 197 ? 59.757 21.731 -106.295 1.00 39.75 197 ASN A N 1
ATOM 1562 C CA . ASN A 1 197 ? 58.776 21.145 -107.209 1.00 39.75 197 ASN A CA 1
ATOM 1563 C C . ASN A 1 197 ? 57.685 22.158 -107.582 1.00 39.75 197 ASN A C 1
ATOM 1565 O O . ASN A 1 197 ? 56.677 22.316 -106.898 1.00 39.75 197 ASN A O 1
ATOM 1569 N N . THR A 1 198 ? 57.875 22.811 -108.727 1.00 44.75 198 THR A N 1
ATOM 1570 C CA . THR A 1 198 ? 56.886 23.595 -109.482 1.00 44.75 198 THR A CA 1
ATOM 1571 C C . THR A 1 198 ? 55.824 22.694 -110.128 1.00 44.75 198 THR A C 1
ATOM 1573 O O . THR A 1 198 ? 55.633 22.702 -111.342 1.00 44.75 198 THR A O 1
ATOM 1576 N N . HIS A 1 199 ? 55.093 21.923 -109.323 1.00 47.84 199 HIS A N 1
ATOM 1577 C CA . HIS A 1 199 ? 53.846 21.298 -109.762 1.00 47.84 199 HIS A CA 1
ATOM 1578 C C . HIS A 1 199 ? 52.717 21.629 -108.781 1.00 47.84 199 HIS A C 1
ATOM 1580 O O . HIS A 1 199 ? 52.910 21.495 -107.571 1.00 47.84 199 HIS A O 1
ATOM 1586 N N . PRO A 1 200 ? 51.547 22.083 -109.272 1.00 47.16 200 PRO A N 1
ATOM 1587 C CA . PRO A 1 200 ? 50.420 22.427 -108.421 1.00 47.16 200 PRO A CA 1
ATOM 1588 C C . PRO A 1 200 ? 49.918 21.149 -107.750 1.00 47.16 200 PRO A C 1
ATOM 1590 O O . PRO A 1 200 ? 49.262 20.318 -108.371 1.00 47.16 200 PRO A O 1
ATOM 1593 N N . VAL A 1 201 ? 50.274 20.970 -106.480 1.00 50.59 201 VAL A N 1
ATOM 1594 C CA . VAL A 1 201 ? 49.677 19.943 -105.630 1.00 50.59 201 VAL A CA 1
ATOM 1595 C C . VAL A 1 201 ? 48.206 20.307 -105.463 1.00 50.59 201 VAL A C 1
ATOM 1597 O O . VAL A 1 201 ? 47.880 21.399 -104.996 1.00 50.59 201 VAL A O 1
ATOM 1600 N N . ASP A 1 202 ? 47.339 19.392 -105.894 1.00 49.94 202 ASP A N 1
ATOM 1601 C CA . ASP A 1 202 ? 45.886 19.513 -105.881 1.00 49.94 202 ASP A CA 1
ATOM 1602 C C . ASP A 1 202 ? 45.364 20.088 -104.556 1.00 49.94 202 ASP A C 1
ATOM 1604 O O . ASP A 1 202 ? 45.397 19.450 -103.498 1.00 49.94 202 ASP A O 1
ATOM 1608 N N . MET A 1 203 ? 44.795 21.294 -104.639 1.00 55.31 203 MET A N 1
ATOM 1609 C CA . MET A 1 203 ? 44.127 22.001 -103.537 1.00 55.31 203 MET A CA 1
ATOM 1610 C C . MET A 1 203 ? 42.951 21.213 -102.922 1.00 55.31 203 MET A C 1
ATOM 1612 O O . MET A 1 203 ? 42.435 21.593 -101.872 1.00 55.31 203 MET A O 1
ATOM 1616 N N . ALA A 1 204 ? 42.547 20.090 -103.524 1.00 57.03 204 ALA A N 1
ATOM 1617 C CA . ALA A 1 204 ? 41.495 19.206 -103.030 1.00 57.03 204 ALA A CA 1
ATOM 1618 C C . ALA A 1 204 ? 41.906 18.333 -101.822 1.00 57.03 204 ALA A C 1
ATOM 1620 O O . ALA A 1 204 ? 41.034 17.869 -101.086 1.00 57.03 204 ALA A O 1
ATOM 1621 N N . VAL A 1 205 ? 43.205 18.129 -101.559 1.00 59.91 205 VAL A N 1
ATOM 1622 C CA . VAL A 1 205 ? 43.668 17.236 -100.469 1.00 59.91 205 VAL A CA 1
ATOM 1623 C C . VAL A 1 205 ? 43.631 17.917 -99.088 1.00 59.91 205 VAL A C 1
ATOM 1625 O O . VAL A 1 205 ? 43.472 17.256 -98.058 1.00 59.91 205 VAL A O 1
ATOM 1628 N N . ILE A 1 206 ? 43.720 19.250 -99.038 1.00 65.50 206 ILE A N 1
ATOM 1629 C CA . ILE A 1 206 ? 43.737 20.022 -97.780 1.00 65.50 206 ILE A CA 1
ATOM 1630 C C . ILE A 1 206 ? 42.377 19.967 -97.042 1.00 65.50 206 ILE A C 1
ATOM 1632 O O . ILE A 1 206 ? 42.371 19.665 -95.844 1.00 65.50 206 ILE A O 1
ATOM 1636 N N . PRO A 1 207 ? 41.214 20.159 -97.704 1.00 70.69 207 PRO A N 1
ATOM 1637 C CA . PRO A 1 207 ? 39.904 20.022 -97.058 1.00 70.69 207 PRO A CA 1
ATOM 1638 C C . PRO A 1 207 ? 39.637 18.625 -96.475 1.00 70.69 207 PRO A C 1
ATOM 1640 O O . PRO A 1 207 ? 39.048 18.504 -95.397 1.00 70.69 207 PRO A O 1
ATOM 1643 N N . GLN A 1 208 ? 40.097 17.563 -97.148 1.00 71.56 208 GLN A N 1
ATOM 1644 C CA . GLN A 1 208 ? 39.951 16.186 -96.660 1.00 71.56 208 GLN A CA 1
ATOM 1645 C C . GLN A 1 208 ? 40.733 15.947 -95.365 1.00 71.56 208 GLN A C 1
ATOM 1647 O O . GLN A 1 208 ? 40.185 15.376 -94.421 1.00 71.56 208 GLN A O 1
ATOM 1652 N N . ARG A 1 209 ? 41.979 16.432 -95.272 1.00 75.31 209 ARG A N 1
ATOM 1653 C CA . ARG A 1 209 ? 42.781 16.315 -94.041 1.00 75.31 209 ARG A CA 1
ATOM 1654 C C . ARG A 1 209 ? 42.165 17.080 -92.873 1.00 75.31 209 ARG A C 1
ATOM 1656 O O . ARG A 1 209 ? 42.103 16.546 -91.770 1.00 75.31 209 ARG A O 1
ATOM 1663 N N . ASN A 1 210 ? 41.634 18.277 -93.120 1.00 75.44 210 ASN A N 1
ATOM 1664 C CA . ASN A 1 210 ? 40.969 19.062 -92.077 1.00 75.44 210 ASN A CA 1
ATOM 1665 C C . ASN A 1 210 ? 39.680 18.391 -91.579 1.00 75.44 210 ASN A C 1
ATOM 1667 O O . ASN A 1 210 ? 39.388 18.427 -90.386 1.00 75.44 210 ASN A O 1
ATOM 1671 N N . THR A 1 211 ? 38.939 17.725 -92.469 1.00 77.88 211 THR A N 1
ATOM 1672 C CA . THR A 1 211 ? 37.731 16.978 -92.092 1.00 77.88 211 THR A CA 1
ATOM 1673 C C . THR A 1 211 ? 38.088 15.738 -91.269 1.00 77.88 211 THR A C 1
ATOM 1675 O O . THR A 1 211 ? 37.451 15.483 -90.251 1.00 77.88 211 THR A O 1
ATOM 1678 N N . ALA A 1 212 ? 39.144 15.007 -91.643 1.00 78.50 212 ALA A N 1
ATOM 1679 C CA . ALA A 1 212 ? 39.632 13.858 -90.880 1.00 78.50 212 ALA A CA 1
ATOM 1680 C C . ALA A 1 212 ? 40.131 14.253 -89.478 1.00 78.50 212 ALA A C 1
ATOM 1682 O O . ALA A 1 212 ? 39.781 13.599 -88.499 1.00 78.50 212 ALA A O 1
ATOM 1683 N N . LEU A 1 213 ? 40.888 15.351 -89.362 1.00 78.31 213 LEU A N 1
ATOM 1684 C CA . LEU A 1 213 ? 41.358 15.861 -88.069 1.00 78.31 213 LEU A CA 1
ATOM 1685 C C . LEU A 1 213 ? 40.202 16.302 -87.166 1.00 78.31 213 LEU A C 1
ATOM 1687 O O . LEU A 1 213 ? 40.216 16.001 -85.975 1.00 78.31 213 LEU A O 1
ATOM 1691 N N . LYS A 1 214 ? 39.175 16.950 -87.729 1.00 87.25 214 LYS A N 1
ATOM 1692 C CA . LYS A 1 214 ? 37.969 17.313 -86.977 1.00 87.25 214 LYS A CA 1
ATOM 1693 C C . LYS A 1 214 ? 37.235 16.076 -86.453 1.00 87.25 214 LYS A C 1
ATOM 1695 O O . LYS A 1 214 ? 36.871 16.033 -85.286 1.00 87.25 214 LYS A O 1
ATOM 1700 N N . LEU A 1 215 ? 37.101 15.044 -87.284 1.00 86.62 215 LEU A N 1
ATOM 1701 C CA . LEU A 1 215 ? 36.438 13.792 -86.912 1.00 86.62 215 LEU A CA 1
ATOM 1702 C C . LEU A 1 215 ? 37.198 13.044 -85.800 1.00 86.62 215 LEU A C 1
ATOM 1704 O O . LEU A 1 215 ? 36.581 12.452 -84.917 1.00 86.62 215 LEU A O 1
ATOM 1708 N N . ILE A 1 216 ? 38.535 13.114 -85.799 1.00 83.38 216 ILE A N 1
ATOM 1709 C CA . ILE A 1 216 ? 39.376 12.577 -84.718 1.00 83.38 216 ILE A CA 1
ATOM 1710 C C . ILE A 1 216 ? 39.204 13.393 -83.429 1.00 83.38 216 ILE A C 1
ATOM 1712 O O . ILE A 1 216 ? 39.064 12.801 -82.362 1.00 83.38 216 ILE A O 1
ATOM 1716 N N . ALA A 1 217 ? 39.174 14.726 -83.514 1.00 80.94 217 ALA A N 1
ATOM 1717 C CA . ALA A 1 217 ? 38.971 15.590 -82.352 1.00 80.94 217 ALA A CA 1
ATOM 1718 C C . ALA A 1 217 ? 37.596 15.363 -81.697 1.00 80.94 217 ALA A C 1
ATOM 1720 O O . ALA A 1 217 ? 37.530 15.152 -80.486 1.00 80.94 217 ALA A O 1
ATOM 1721 N N . ASP A 1 218 ? 36.527 15.311 -82.497 1.00 88.50 218 ASP A N 1
ATOM 1722 C CA . ASP A 1 218 ? 35.162 15.058 -82.020 1.00 88.50 218 ASP A CA 1
ATOM 1723 C C . ASP A 1 218 ? 35.052 13.668 -81.365 1.00 88.50 218 ASP A C 1
ATOM 1725 O O . ASP A 1 218 ? 34.415 13.503 -80.318 1.00 88.50 218 ASP A O 1
ATOM 1729 N N . LYS A 1 219 ? 35.732 12.659 -81.932 1.00 89.56 219 LYS A N 1
ATOM 1730 C CA . LYS A 1 219 ? 35.804 11.315 -81.347 1.00 89.56 219 LYS A CA 1
ATOM 1731 C C . LYS A 1 219 ? 36.544 11.317 -80.008 1.00 89.56 219 LYS A C 1
ATOM 1733 O O . LYS A 1 219 ? 36.002 10.817 -79.029 1.00 89.56 219 LYS A O 1
ATOM 1738 N N . CYS A 1 220 ? 37.731 11.922 -79.937 1.00 84.25 220 CYS A N 1
ATOM 1739 C CA . CYS A 1 220 ? 38.492 12.026 -78.689 1.00 84.25 220 CYS A CA 1
ATOM 1740 C C . CYS A 1 220 ? 37.709 12.774 -77.601 1.00 84.25 220 CYS A C 1
ATOM 1742 O O . CYS A 1 220 ? 37.729 12.365 -76.443 1.00 84.25 220 CYS A O 1
ATOM 1744 N N . GLN A 1 221 ? 36.985 13.838 -77.961 1.00 89.00 221 GLN A N 1
ATOM 1745 C CA . GLN A 1 221 ? 36.133 14.567 -77.024 1.00 89.00 221 GLN A CA 1
ATOM 1746 C C . GLN A 1 221 ? 34.985 13.692 -76.503 1.00 89.00 221 GLN A C 1
ATOM 1748 O O . GLN A 1 221 ? 34.708 13.687 -75.303 1.00 89.00 221 GLN A O 1
ATOM 1753 N N . THR A 1 222 ? 34.350 12.919 -77.384 1.00 86.25 222 THR A N 1
ATOM 1754 C CA . THR A 1 222 ? 33.272 11.992 -77.013 1.00 86.25 222 THR A CA 1
ATOM 1755 C C . THR A 1 222 ? 33.784 10.881 -76.093 1.00 86.25 222 THR A C 1
ATOM 1757 O O . THR A 1 222 ? 33.165 10.595 -75.070 1.00 86.25 222 THR A O 1
ATOM 1760 N N . ASP A 1 223 ? 34.944 10.299 -76.403 1.00 86.06 223 ASP A N 1
ATOM 1761 C CA . ASP A 1 223 ? 35.572 9.258 -75.586 1.00 86.06 223 ASP A CA 1
ATOM 1762 C C . ASP A 1 223 ? 35.965 9.796 -74.197 1.00 86.06 223 ASP A C 1
ATOM 1764 O O . ASP A 1 223 ? 35.742 9.122 -73.188 1.00 86.06 223 ASP A O 1
ATOM 1768 N N . LEU A 1 224 ? 36.451 11.041 -74.117 1.00 87.31 224 LEU A N 1
ATOM 1769 C CA . LEU A 1 224 ? 36.755 11.714 -72.851 1.00 87.31 224 LEU A CA 1
ATOM 1770 C C . LEU A 1 224 ? 35.490 11.943 -72.003 1.00 87.31 224 LEU A C 1
ATOM 1772 O O . LEU A 1 224 ? 35.493 11.659 -70.804 1.00 87.31 224 LEU A O 1
ATOM 1776 N N . MET A 1 225 ? 34.398 12.422 -72.611 1.00 89.31 225 MET A N 1
ATOM 1777 C CA . MET A 1 225 ? 33.126 12.626 -71.902 1.00 89.31 225 MET A CA 1
ATOM 1778 C C . MET A 1 225 ? 32.526 11.300 -71.424 1.00 89.31 225 MET A C 1
ATOM 1780 O O . MET A 1 225 ? 32.046 11.216 -70.295 1.00 89.31 225 MET A O 1
ATOM 1784 N N . ASN A 1 226 ? 32.610 10.248 -72.239 1.00 87.56 226 ASN A N 1
ATOM 1785 C CA . ASN A 1 226 ? 32.150 8.913 -71.863 1.00 87.56 226 ASN A CA 1
ATOM 1786 C C . ASN A 1 226 ? 32.974 8.328 -70.710 1.00 87.56 226 ASN A C 1
ATOM 1788 O O . ASN A 1 226 ? 32.407 7.735 -69.793 1.00 87.56 226 ASN A O 1
ATOM 1792 N N . ALA A 1 227 ? 34.295 8.518 -70.712 1.00 88.00 227 ALA A N 1
ATOM 1793 C CA . ALA A 1 227 ? 35.150 8.093 -69.608 1.00 88.00 227 ALA A CA 1
ATOM 1794 C C . ALA A 1 227 ? 34.808 8.833 -68.302 1.00 88.00 227 ALA A C 1
ATOM 1796 O O . ALA A 1 227 ? 34.693 8.197 -67.253 1.00 88.00 227 ALA A O 1
ATOM 1797 N N . ALA A 1 228 ? 34.574 10.149 -68.366 1.00 88.62 228 ALA A N 1
ATOM 1798 C CA . ALA A 1 228 ? 34.178 10.949 -67.207 1.00 88.62 228 ALA A CA 1
ATOM 1799 C C . ALA A 1 228 ? 32.811 10.523 -66.641 1.00 88.62 228 ALA A C 1
ATOM 1801 O O . ALA A 1 228 ? 32.677 10.331 -65.431 1.00 88.62 228 ALA A O 1
ATOM 1802 N N . LEU A 1 229 ? 31.815 10.315 -67.510 1.00 90.44 229 LEU A N 1
ATOM 1803 C CA . LEU A 1 229 ? 30.484 9.847 -67.111 1.00 90.44 229 LEU A CA 1
ATOM 1804 C C . LEU A 1 229 ? 30.527 8.442 -66.497 1.00 90.44 229 LEU A C 1
ATOM 1806 O O . LEU A 1 229 ? 29.893 8.205 -65.471 1.00 90.44 229 LEU A O 1
ATOM 1810 N N . ASN A 1 230 ? 31.309 7.524 -67.073 1.00 88.69 230 ASN A N 1
ATOM 1811 C CA . ASN A 1 230 ? 31.485 6.184 -66.510 1.00 88.69 230 ASN A CA 1
ATOM 1812 C C . ASN A 1 230 ? 32.179 6.223 -65.143 1.00 88.69 230 ASN A C 1
ATOM 1814 O O . ASN A 1 230 ? 31.773 5.495 -64.240 1.00 88.69 230 ASN A O 1
ATOM 1818 N N . GLY A 1 231 ? 33.173 7.099 -64.963 1.00 89.75 231 GLY A N 1
ATOM 1819 C CA . GLY A 1 231 ? 33.809 7.318 -63.663 1.00 89.75 231 GLY A CA 1
ATOM 1820 C C . GLY A 1 231 ? 32.805 7.764 -62.596 1.00 89.75 231 GLY A C 1
ATOM 1821 O O . GLY A 1 231 ? 32.726 7.149 -61.535 1.00 89.75 231 GLY A O 1
ATOM 1822 N N . GLN A 1 232 ? 31.977 8.768 -62.903 1.00 90.31 232 GLN A N 1
ATOM 1823 C CA . GLN A 1 232 ? 30.932 9.248 -61.987 1.00 90.31 232 GLN A CA 1
ATOM 1824 C C . GLN A 1 232 ? 29.882 8.175 -61.671 1.00 90.31 232 GLN A C 1
ATOM 1826 O O . GLN A 1 232 ? 29.442 8.056 -60.527 1.00 90.31 232 GLN A O 1
ATOM 1831 N N . LEU A 1 233 ? 29.495 7.372 -62.667 1.00 91.50 233 LEU A N 1
ATOM 1832 C CA . LEU A 1 233 ? 28.523 6.297 -62.484 1.00 91.50 233 LEU A CA 1
ATOM 1833 C C . LEU A 1 233 ? 29.034 5.219 -61.517 1.00 91.50 233 LEU A C 1
ATOM 1835 O O . LEU A 1 233 ? 28.269 4.738 -60.680 1.00 91.50 233 LEU A O 1
ATOM 1839 N N . GLU A 1 234 ? 30.309 4.841 -61.608 1.00 90.69 234 GLU A N 1
ATOM 1840 C CA . GLU A 1 234 ? 30.906 3.863 -60.693 1.00 90.69 234 GLU A CA 1
ATOM 1841 C C . GLU A 1 234 ? 31.064 4.419 -59.270 1.00 90.69 234 GLU A C 1
ATOM 1843 O O . GLU A 1 234 ? 30.762 3.707 -58.308 1.00 90.69 234 GLU A O 1
ATOM 1848 N N . THR A 1 235 ? 31.421 5.700 -59.112 1.00 89.56 235 THR A N 1
ATOM 1849 C CA . THR A 1 235 ? 31.425 6.366 -57.796 1.00 89.56 235 THR A CA 1
ATOM 1850 C C . THR A 1 235 ? 30.040 6.324 -57.150 1.00 89.56 235 THR A C 1
ATOM 1852 O O . THR A 1 235 ? 29.906 5.897 -56.002 1.00 89.56 235 THR A O 1
ATOM 1855 N N . LEU A 1 236 ? 28.992 6.666 -57.903 1.00 90.62 236 LEU A N 1
ATOM 1856 C CA . LEU A 1 236 ? 27.624 6.667 -57.387 1.00 90.62 236 LEU A CA 1
ATOM 1857 C C . LEU A 1 236 ? 27.147 5.252 -57.009 1.00 90.62 236 LEU A C 1
ATOM 1859 O O . LEU A 1 236 ? 26.504 5.061 -55.976 1.00 90.62 236 LEU A O 1
ATOM 1863 N N . LYS A 1 237 ? 27.487 4.229 -57.807 1.00 90.38 237 LYS A N 1
ATOM 1864 C CA . LYS A 1 237 ? 27.193 2.823 -57.467 1.00 90.38 237 LYS A CA 1
ATOM 1865 C C . LYS A 1 237 ? 27.859 2.402 -56.159 1.00 90.38 237 LYS A C 1
ATOM 1867 O O . LYS A 1 237 ? 27.232 1.704 -55.358 1.00 90.38 237 LYS A O 1
ATOM 1872 N N . PHE A 1 238 ? 29.109 2.812 -55.947 1.00 90.81 238 PHE A N 1
ATOM 1873 C CA . PHE A 1 238 ? 29.845 2.508 -54.726 1.00 90.81 238 PHE A CA 1
ATOM 1874 C C . PHE A 1 238 ? 29.193 3.155 -53.495 1.00 90.81 238 PHE A C 1
ATOM 1876 O O . PHE A 1 238 ? 28.982 2.476 -52.489 1.00 90.81 238 PHE A O 1
ATOM 1883 N N . GLU A 1 239 ? 28.784 4.423 -53.588 1.00 90.31 239 GLU A N 1
ATOM 1884 C CA . GLU A 1 239 ? 28.080 5.129 -52.508 1.00 90.31 239 GLU A CA 1
ATOM 1885 C C . GLU A 1 239 ? 26.736 4.481 -52.160 1.00 90.31 239 GLU A C 1
ATOM 1887 O O . GLU A 1 239 ? 26.459 4.223 -50.986 1.00 90.31 239 GLU A O 1
ATOM 1892 N N . PHE A 1 240 ? 25.927 4.124 -53.164 1.00 88.50 240 PHE A N 1
ATOM 1893 C CA . PHE A 1 240 ? 24.660 3.423 -52.931 1.00 88.50 240 PHE A CA 1
ATOM 1894 C C . PHE A 1 240 ? 24.853 2.068 -52.248 1.00 88.50 240 PHE A C 1
ATOM 1896 O O . PHE A 1 240 ? 24.068 1.693 -51.373 1.00 88.50 240 PHE A O 1
ATOM 1903 N N . GLN A 1 241 ? 25.883 1.317 -52.639 1.00 91.19 241 GLN A N 1
ATOM 1904 C CA . GLN A 1 241 ? 26.184 0.037 -52.007 1.00 91.19 241 GLN A CA 1
ATOM 1905 C C . GLN A 1 241 ? 26.623 0.232 -50.551 1.00 91.19 241 GLN A C 1
ATOM 1907 O O . GLN A 1 241 ? 26.133 -0.469 -49.665 1.00 91.19 241 GLN A O 1
ATOM 1912 N N . ARG A 1 242 ? 27.469 1.231 -50.290 1.00 88.62 242 ARG A N 1
ATOM 1913 C CA . ARG A 1 242 ? 27.909 1.592 -48.941 1.00 88.62 242 ARG A CA 1
ATOM 1914 C C . ARG A 1 242 ? 26.737 1.992 -48.039 1.00 88.62 242 ARG A C 1
ATOM 1916 O O . ARG A 1 242 ? 26.676 1.530 -46.900 1.00 88.62 242 ARG A O 1
ATOM 1923 N N . GLN A 1 243 ? 25.791 2.787 -48.545 1.00 88.94 243 GLN A N 1
ATOM 1924 C CA . GLN A 1 243 ? 24.588 3.170 -47.800 1.00 88.94 243 GLN A CA 1
ATOM 1925 C C . GLN A 1 243 ? 23.728 1.949 -47.457 1.00 88.94 243 GLN A C 1
ATOM 1927 O O . GLN A 1 243 ? 23.324 1.773 -46.310 1.00 88.94 243 GLN A O 1
ATOM 1932 N N . ARG A 1 244 ? 23.515 1.049 -48.425 1.00 90.12 244 ARG A N 1
ATOM 1933 C CA . ARG A 1 244 ? 22.756 -0.191 -48.208 1.00 90.12 244 ARG A CA 1
ATOM 1934 C C . ARG A 1 244 ? 23.376 -1.064 -47.114 1.00 90.12 244 ARG A C 1
ATOM 1936 O O . ARG A 1 244 ? 22.652 -1.643 -46.302 1.00 90.12 244 ARG A O 1
ATOM 1943 N N . ASP A 1 245 ? 24.701 -1.177 -47.094 1.00 90.69 245 ASP A N 1
ATOM 1944 C CA . ASP A 1 245 ? 25.407 -1.962 -46.081 1.00 90.69 245 ASP A CA 1
ATOM 1945 C C . ASP A 1 245 ? 25.327 -1.303 -44.696 1.00 90.69 245 ASP A C 1
ATOM 1947 O O . ASP A 1 245 ? 25.129 -2.001 -43.698 1.00 90.69 245 ASP A O 1
ATOM 1951 N N . PHE A 1 246 ? 25.387 0.030 -44.629 1.00 87.31 246 PHE A N 1
ATOM 1952 C CA . PHE A 1 246 ? 25.170 0.781 -43.392 1.00 87.31 246 PHE A CA 1
ATOM 1953 C C . PHE A 1 246 ? 23.757 0.563 -42.831 1.00 87.31 246 PHE A C 1
ATOM 1955 O O . PHE A 1 246 ? 23.609 0.172 -41.670 1.00 87.31 246 PHE A O 1
ATOM 1962 N N . ASP A 1 247 ? 22.727 0.705 -43.666 1.00 88.25 247 ASP A N 1
ATOM 1963 C CA . ASP A 1 247 ? 21.330 0.507 -43.265 1.00 88.25 247 ASP A CA 1
ATOM 1964 C C . ASP A 1 247 ? 21.092 -0.921 -42.745 1.00 88.25 247 ASP A C 1
ATOM 1966 O O . ASP A 1 247 ? 20.379 -1.134 -41.761 1.00 88.25 247 ASP A O 1
ATOM 1970 N N . LYS A 1 248 ? 21.753 -1.917 -43.348 1.00 91.44 248 LYS A N 1
ATOM 1971 C CA . LYS A 1 248 ? 21.689 -3.316 -42.905 1.00 91.44 248 LYS A CA 1
ATOM 1972 C C . LYS A 1 248 ? 22.302 -3.524 -41.516 1.00 91.44 248 LYS A C 1
ATOM 1974 O O . LYS A 1 248 ? 21.763 -4.298 -40.718 1.00 91.44 248 LYS A O 1
ATOM 1979 N N . VAL A 1 249 ? 23.412 -2.850 -41.212 1.00 89.81 249 VAL A N 1
ATOM 1980 C CA . VAL A 1 249 ? 24.047 -2.895 -39.883 1.00 89.81 249 VAL A CA 1
ATOM 1981 C C . VAL A 1 249 ? 23.153 -2.227 -38.839 1.00 89.81 249 VAL A C 1
ATOM 1983 O O . VAL A 1 249 ? 22.928 -2.802 -37.774 1.00 89.81 249 VAL A O 1
ATOM 1986 N N . VAL A 1 250 ? 22.584 -1.062 -39.159 1.00 87.19 250 VAL A N 1
ATOM 1987 C CA . VAL A 1 250 ? 21.663 -0.337 -38.271 1.00 87.19 250 VAL A CA 1
ATOM 1988 C C . VAL A 1 250 ? 20.411 -1.168 -37.975 1.00 87.19 250 VAL A C 1
ATOM 1990 O O . VAL A 1 250 ? 20.053 -1.340 -36.810 1.00 87.19 250 VAL A O 1
ATOM 1993 N N . ALA A 1 251 ? 19.790 -1.766 -38.995 1.00 87.00 251 ALA A N 1
ATOM 1994 C CA . ALA A 1 251 ? 18.633 -2.644 -38.817 1.00 87.00 251 ALA A CA 1
ATOM 1995 C C . ALA A 1 251 ? 18.952 -3.861 -37.930 1.00 87.00 251 ALA A C 1
ATOM 1997 O O . ALA A 1 251 ? 18.166 -4.216 -37.050 1.00 87.00 251 ALA A O 1
ATOM 1998 N N . SER A 1 252 ? 20.130 -4.466 -38.112 1.00 89.75 252 SER A N 1
ATOM 1999 C CA . SER A 1 252 ? 20.576 -5.594 -37.284 1.00 89.75 252 SER A CA 1
ATOM 2000 C C . SER A 1 252 ? 20.772 -5.183 -35.821 1.00 89.75 252 SER A C 1
ATOM 2002 O O . SER A 1 252 ? 20.400 -5.934 -34.922 1.00 89.75 252 SER A O 1
ATOM 2004 N N . LYS A 1 253 ? 21.300 -3.978 -35.567 1.00 89.88 253 LYS A N 1
ATOM 2005 C CA . LYS A 1 253 ? 21.460 -3.436 -34.210 1.00 89.88 253 LYS A CA 1
ATOM 2006 C C . LYS A 1 253 ? 20.112 -3.269 -33.506 1.00 89.88 253 LYS A C 1
ATOM 2008 O O . LYS A 1 253 ? 19.939 -3.790 -32.410 1.00 89.88 253 LYS A O 1
ATOM 2013 N N . TYR A 1 254 ? 19.138 -2.635 -34.161 1.00 87.19 254 TYR A N 1
ATOM 2014 C CA . TYR A 1 254 ? 17.795 -2.473 -33.592 1.00 87.19 254 TYR A CA 1
ATOM 2015 C C . TYR A 1 254 ? 17.108 -3.811 -33.295 1.00 87.19 254 TYR A C 1
ATOM 2017 O O . TYR A 1 254 ? 16.384 -3.925 -32.308 1.00 87.19 254 TYR A O 1
ATOM 2025 N N . GLN A 1 255 ? 17.345 -4.837 -34.116 1.00 87.25 255 GLN A N 1
ATOM 2026 C CA . GLN A 1 255 ? 16.801 -6.170 -33.868 1.00 87.25 255 GLN A CA 1
ATOM 2027 C C . GLN A 1 255 ? 17.407 -6.819 -32.615 1.00 87.25 255 GLN A C 1
ATOM 2029 O O . GLN A 1 255 ? 16.679 -7.439 -31.842 1.00 87.25 255 GLN A O 1
ATOM 2034 N N . VAL A 1 256 ? 18.715 -6.657 -32.392 1.00 88.56 256 VAL A N 1
ATOM 2035 C CA . VAL A 1 256 ? 19.384 -7.140 -31.174 1.00 88.56 256 VAL A CA 1
ATOM 2036 C C . VAL A 1 256 ? 18.869 -6.396 -29.943 1.00 88.56 256 VAL A C 1
ATOM 2038 O O . VAL A 1 256 ? 18.481 -7.047 -28.976 1.00 88.56 256 VAL A O 1
ATOM 2041 N N . ASP A 1 257 ? 18.779 -5.065 -29.996 1.00 83.31 257 ASP A N 1
ATOM 2042 C CA . ASP A 1 257 ? 18.276 -4.250 -28.882 1.00 83.31 257 ASP A CA 1
ATOM 2043 C C . ASP A 1 257 ? 16.828 -4.630 -28.510 1.00 83.31 257 ASP A C 1
ATOM 2045 O O . ASP A 1 257 ? 16.484 -4.719 -27.330 1.00 83.31 257 ASP A O 1
ATOM 2049 N N . LEU A 1 258 ? 15.987 -4.938 -29.507 1.00 86.94 258 LEU A N 1
ATOM 2050 C CA . LEU A 1 258 ? 14.619 -5.410 -29.284 1.00 86.94 258 LEU A CA 1
ATOM 2051 C C . LEU A 1 258 ? 14.577 -6.780 -28.587 1.00 86.94 258 LEU A C 1
ATOM 2053 O O . LEU A 1 258 ? 13.761 -6.975 -27.687 1.00 86.94 258 LEU A O 1
ATOM 2057 N N . ILE A 1 259 ? 15.449 -7.717 -28.972 1.00 84.25 259 ILE A N 1
ATOM 2058 C CA . ILE A 1 259 ? 15.541 -9.043 -28.337 1.00 84.25 259 ILE A CA 1
ATOM 2059 C C . ILE A 1 259 ? 16.013 -8.907 -26.884 1.00 84.25 259 ILE A C 1
ATOM 2061 O O . ILE A 1 259 ? 15.392 -9.474 -25.984 1.00 84.25 259 ILE A O 1
ATOM 2065 N N . VAL A 1 260 ? 17.053 -8.103 -26.643 1.00 81.19 260 VAL A N 1
ATOM 2066 C CA . VAL A 1 260 ? 17.594 -7.848 -25.298 1.00 81.19 260 VAL A CA 1
ATOM 2067 C C . VAL A 1 260 ? 16.546 -7.193 -24.394 1.00 81.19 260 VAL A C 1
ATOM 2069 O O . VAL A 1 260 ? 16.450 -7.536 -23.220 1.00 81.19 260 VAL A O 1
ATOM 2072 N N . ALA A 1 261 ? 15.707 -6.301 -24.926 1.00 75.75 261 ALA A N 1
ATOM 2073 C CA . ALA A 1 261 ? 14.614 -5.693 -24.167 1.00 75.75 261 ALA A CA 1
ATOM 2074 C C . ALA A 1 261 ? 13.449 -6.664 -23.871 1.00 75.75 261 ALA A C 1
ATOM 2076 O O . ALA A 1 261 ? 12.740 -6.497 -22.877 1.00 75.75 261 ALA A O 1
ATOM 2077 N N . GLN A 1 262 ? 13.228 -7.681 -24.710 1.00 77.12 262 GLN A N 1
ATOM 2078 C CA . GLN A 1 262 ? 12.156 -8.670 -24.527 1.00 77.12 262 GLN A CA 1
ATOM 2079 C C . GLN A 1 262 ? 12.510 -9.773 -23.518 1.00 77.12 262 GLN A C 1
ATOM 2081 O O . GLN A 1 262 ? 11.618 -10.287 -22.837 1.00 77.12 262 GLN A O 1
ATOM 2086 N N . GLU A 1 263 ? 13.791 -10.114 -23.379 1.00 78.62 263 GLU A N 1
ATOM 2087 C CA . GLU A 1 263 ? 14.275 -11.161 -22.472 1.00 78.62 263 GLU A CA 1
ATOM 2088 C C . GLU A 1 263 ? 13.893 -10.946 -20.986 1.00 78.62 263 GLU A C 1
ATOM 2090 O O . GLU A 1 263 ? 13.309 -11.857 -20.386 1.00 78.62 263 GLU A O 1
ATOM 2095 N N . PRO A 1 264 ? 14.095 -9.758 -20.373 1.00 76.56 264 PRO A N 1
ATOM 2096 C CA . PRO A 1 264 ? 13.703 -9.528 -18.981 1.00 76.56 264 PRO A CA 1
ATOM 2097 C C . PRO A 1 264 ? 12.182 -9.574 -18.777 1.00 76.56 264 PRO A C 1
ATOM 2099 O O . PRO A 1 264 ? 11.723 -10.037 -17.733 1.00 76.56 264 PRO A O 1
ATOM 2102 N N . ASN A 1 265 ? 11.384 -9.183 -19.777 1.00 68.38 265 ASN A N 1
ATOM 2103 C CA . ASN A 1 265 ? 9.922 -9.280 -19.705 1.00 68.38 265 ASN A CA 1
ATOM 2104 C C . ASN A 1 265 ? 9.441 -10.738 -19.685 1.00 68.38 265 ASN A C 1
ATOM 2106 O O . ASN A 1 265 ? 8.517 -11.069 -18.939 1.00 68.38 265 ASN A O 1
ATOM 2110 N N . ALA A 1 266 ? 10.084 -11.626 -20.451 1.00 74.94 266 ALA A N 1
ATOM 2111 C CA . ALA A 1 266 ? 9.774 -13.054 -20.424 1.00 74.94 266 ALA A CA 1
ATOM 2112 C C . ALA A 1 266 ? 10.131 -13.690 -19.066 1.00 74.94 266 ALA A C 1
ATOM 2114 O O . ALA A 1 266 ? 9.340 -14.462 -18.518 1.00 74.94 266 ALA A O 1
ATOM 2115 N N . VAL A 1 267 ? 11.279 -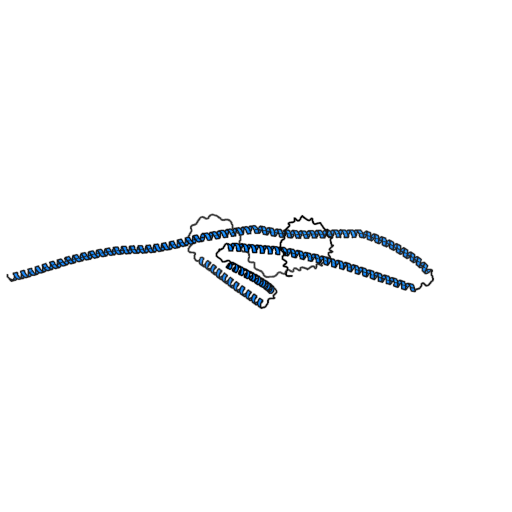13.320 -18.484 1.00 82.00 267 VAL A N 1
ATOM 2116 C CA . VAL A 1 267 ? 11.704 -13.798 -17.155 1.00 82.00 267 VAL A CA 1
ATOM 2117 C C . VAL A 1 267 ? 10.749 -13.318 -16.060 1.00 82.00 267 VAL A C 1
ATOM 2119 O O . VAL A 1 267 ? 10.298 -14.128 -15.248 1.00 82.00 267 VAL A O 1
ATOM 2122 N N . LEU A 1 268 ? 10.388 -12.032 -16.057 1.00 76.06 268 LEU A N 1
ATOM 2123 C CA . LEU A 1 268 ? 9.444 -11.464 -15.089 1.00 76.06 268 LEU A CA 1
ATOM 2124 C C . LEU A 1 268 ? 8.051 -12.094 -15.211 1.00 76.06 268 LEU A C 1
ATOM 2126 O O . LEU A 1 268 ? 7.444 -12.438 -14.197 1.00 76.06 268 LEU A O 1
ATOM 2130 N N . SER A 1 269 ? 7.566 -12.318 -16.436 1.00 76.38 269 SER A N 1
ATOM 2131 C CA . SER A 1 269 ? 6.293 -13.008 -16.675 1.00 76.38 269 SER A CA 1
ATOM 2132 C C . SER A 1 269 ? 6.312 -14.444 -16.132 1.00 76.38 269 SER A C 1
ATOM 2134 O O . SER A 1 269 ? 5.381 -14.854 -15.435 1.00 76.38 269 SER A O 1
ATOM 2136 N N . GLY A 1 270 ? 7.402 -15.187 -16.352 1.00 84.12 270 GLY A N 1
ATOM 2137 C CA . GLY A 1 270 ? 7.570 -16.533 -15.800 1.00 84.12 270 GLY A CA 1
ATOM 2138 C C . GLY A 1 270 ? 7.635 -16.563 -14.267 1.00 84.12 270 GLY A C 1
ATOM 2139 O O . GLY A 1 270 ? 7.037 -17.439 -13.636 1.00 84.12 270 GLY A O 1
ATOM 2140 N N . GLN A 1 271 ? 8.322 -15.594 -13.652 1.00 82.44 271 GLN A N 1
ATOM 2141 C CA . GLN A 1 271 ? 8.388 -15.460 -12.192 1.00 82.44 271 GLN A CA 1
ATOM 2142 C C . GLN A 1 271 ? 7.019 -15.142 -11.584 1.00 82.44 271 GLN A C 1
ATOM 2144 O O . GLN A 1 271 ? 6.651 -15.747 -10.574 1.00 82.44 271 GLN A O 1
ATOM 2149 N N . LEU A 1 272 ? 6.244 -14.257 -12.215 1.00 79.12 272 LEU A N 1
ATOM 2150 C CA . LEU A 1 272 ? 4.898 -13.903 -11.771 1.00 79.12 272 LEU A CA 1
ATOM 2151 C C . LEU A 1 272 ? 3.953 -15.114 -11.806 1.00 79.12 272 LEU A C 1
ATOM 2153 O O . LEU A 1 272 ? 3.251 -15.370 -10.831 1.00 79.12 272 LEU A O 1
ATOM 2157 N N . GLU A 1 273 ? 3.991 -15.914 -12.875 1.00 82.12 273 GLU A N 1
ATOM 2158 C CA . GLU A 1 273 ? 3.194 -17.146 -12.975 1.00 82.12 273 GLU A CA 1
ATOM 2159 C C . GLU A 1 273 ? 3.651 -18.240 -11.992 1.00 82.12 273 GLU A C 1
ATOM 2161 O O . GLU A 1 273 ? 2.843 -19.038 -11.510 1.00 82.12 273 GLU A O 1
ATOM 2166 N N . SER A 1 274 ? 4.944 -18.295 -11.648 1.00 85.81 274 SER A N 1
ATOM 2167 C CA . SER A 1 274 ? 5.435 -19.186 -10.584 1.00 85.81 274 SER A CA 1
ATOM 2168 C C . SER A 1 274 ? 4.949 -18.748 -9.201 1.00 85.81 274 SER A C 1
ATOM 2170 O O . SER A 1 274 ? 4.563 -19.597 -8.395 1.00 85.81 274 SER A O 1
ATOM 2172 N N . LEU A 1 275 ? 4.960 -17.442 -8.922 1.00 83.00 275 LEU A N 1
ATOM 2173 C CA . LEU A 1 275 ? 4.487 -16.888 -7.656 1.00 83.00 275 LEU A CA 1
ATOM 2174 C C . LEU A 1 275 ? 2.977 -17.083 -7.500 1.00 83.00 275 LEU A C 1
ATOM 2176 O O . LEU A 1 275 ? 2.526 -17.522 -6.447 1.00 83.00 275 LEU A O 1
ATOM 2180 N N . LYS A 1 276 ? 2.212 -16.833 -8.567 1.00 83.19 276 LYS A N 1
ATOM 2181 C CA . LYS A 1 276 ? 0.766 -17.056 -8.601 1.00 83.19 276 LYS A CA 1
ATOM 2182 C C . LYS A 1 276 ? 0.406 -18.506 -8.280 1.00 83.19 276 LYS A C 1
ATOM 2184 O O . LYS A 1 276 ? -0.433 -18.733 -7.416 1.00 83.19 276 LYS A O 1
ATOM 2189 N N . ARG A 1 277 ? 1.091 -19.477 -8.900 1.00 83.94 277 ARG A N 1
ATOM 2190 C CA . ARG A 1 277 ? 0.899 -20.904 -8.588 1.00 83.94 277 ARG A CA 1
ATOM 2191 C C . ARG A 1 277 ? 1.202 -21.233 -7.128 1.00 83.94 277 ARG A C 1
ATOM 2193 O O . ARG A 1 277 ? 0.403 -21.906 -6.497 1.00 83.94 277 ARG A O 1
ATOM 2200 N N . ARG A 1 278 ? 2.300 -20.708 -6.568 1.00 84.19 278 ARG A N 1
ATOM 2201 C CA . ARG A 1 278 ? 2.626 -20.914 -5.145 1.00 84.19 278 ARG A CA 1
ATOM 2202 C C . ARG A 1 278 ? 1.553 -20.367 -4.207 1.00 84.19 278 ARG A C 1
ATOM 2204 O O . ARG A 1 278 ? 1.191 -21.049 -3.261 1.00 84.19 278 ARG A O 1
ATOM 2211 N N . ILE A 1 279 ? 1.028 -19.173 -4.483 1.00 79.12 279 ILE A N 1
ATOM 2212 C CA . ILE A 1 279 ? -0.052 -18.583 -3.680 1.00 79.12 279 ILE A CA 1
ATOM 2213 C C . ILE A 1 279 ? -1.331 -19.424 -3.792 1.00 79.12 279 ILE A C 1
ATOM 2215 O O . ILE A 1 279 ? -1.985 -19.669 -2.783 1.00 79.12 279 ILE A O 1
ATOM 2219 N N . GLU A 1 280 ? -1.688 -19.888 -4.993 1.00 80.75 280 GLU A N 1
ATOM 2220 C CA . GLU A 1 280 ? -2.843 -20.776 -5.188 1.00 80.75 280 GLU A CA 1
ATOM 2221 C C . GLU A 1 280 ? -2.688 -22.108 -4.434 1.00 80.75 280 GLU A C 1
ATOM 2223 O O . GLU A 1 280 ? -3.654 -22.578 -3.828 1.00 80.75 280 GLU A O 1
ATOM 2228 N N . ASP A 1 281 ? -1.488 -22.695 -4.429 1.00 81.56 281 ASP A N 1
ATOM 2229 C CA . ASP A 1 281 ? -1.191 -23.935 -3.706 1.00 81.56 281 ASP A CA 1
ATOM 2230 C C . ASP A 1 281 ? -1.232 -23.730 -2.182 1.00 81.56 281 ASP A C 1
ATOM 2232 O O . ASP A 1 281 ? -1.884 -24.507 -1.482 1.00 81.56 281 ASP A O 1
ATOM 2236 N N . ASP A 1 282 ? -0.622 -22.660 -1.663 1.00 80.44 282 ASP A N 1
ATOM 2237 C CA . ASP A 1 282 ? -0.648 -22.328 -0.231 1.00 80.44 282 ASP A CA 1
ATOM 2238 C C . ASP A 1 282 ? -2.080 -22.071 0.258 1.00 80.44 282 ASP A C 1
ATOM 2240 O O . ASP A 1 282 ? -2.481 -22.580 1.307 1.00 80.44 282 ASP A O 1
ATOM 2244 N N . LEU A 1 283 ? -2.886 -21.338 -0.520 1.00 78.38 283 LEU A N 1
ATOM 2245 C CA . LEU A 1 283 ? -4.301 -21.116 -0.212 1.00 78.38 283 LEU A CA 1
ATOM 2246 C C . LEU A 1 283 ? -5.092 -22.425 -0.229 1.00 78.38 283 LEU A C 1
ATOM 2248 O O . LEU A 1 283 ? -5.923 -22.645 0.649 1.00 78.38 283 LEU A O 1
ATOM 2252 N N . ARG A 1 284 ? -4.821 -23.322 -1.186 1.00 76.44 284 ARG A N 1
ATOM 2253 C CA . ARG A 1 284 ? -5.459 -24.644 -1.232 1.00 76.44 284 ARG A CA 1
ATOM 2254 C C . ARG A 1 284 ? -5.113 -25.473 0.007 1.00 76.44 284 ARG A C 1
ATOM 2256 O O . ARG A 1 284 ? -5.998 -26.122 0.558 1.00 76.44 284 ARG A O 1
ATOM 2263 N N . VAL A 1 285 ? -3.860 -25.445 0.460 1.00 78.06 285 VAL A N 1
ATOM 2264 C CA . VAL A 1 285 ? -3.426 -26.155 1.675 1.00 78.06 285 VAL A CA 1
ATOM 2265 C C . VAL A 1 285 ? -4.086 -25.564 2.923 1.00 78.06 285 VAL A C 1
ATOM 2267 O O . VAL A 1 285 ? -4.599 -26.321 3.745 1.00 78.06 285 VAL A O 1
ATOM 2270 N N . GLN A 1 286 ? -4.137 -24.234 3.050 1.00 73.44 286 GLN A N 1
ATOM 2271 C CA . GLN A 1 286 ? -4.784 -23.558 4.182 1.00 73.44 286 GLN A CA 1
ATOM 2272 C C . GLN A 1 286 ? -6.290 -23.840 4.246 1.00 73.44 286 GLN A C 1
ATOM 2274 O O . GLN A 1 286 ? -6.816 -24.115 5.323 1.00 73.44 286 GLN A O 1
ATOM 2279 N N . LEU A 1 287 ? -6.971 -23.840 3.098 1.00 66.56 287 LEU A N 1
ATOM 2280 C CA . LEU A 1 287 ? -8.404 -24.128 3.012 1.00 66.56 287 LEU A CA 1
ATOM 2281 C C . LEU A 1 287 ? -8.724 -25.612 3.246 1.00 66.56 287 LEU A C 1
ATOM 2283 O O . LEU A 1 287 ? -9.767 -25.912 3.809 1.00 66.56 287 LEU A O 1
ATOM 2287 N N . SER A 1 288 ? -7.826 -26.542 2.896 1.00 67.06 288 SER A N 1
ATOM 2288 C CA . SER A 1 288 ? -7.973 -27.965 3.256 1.00 67.06 288 SER A CA 1
ATOM 2289 C C . SER A 1 288 ? -7.767 -28.250 4.750 1.00 67.06 288 SER A C 1
ATOM 2291 O O . SER A 1 288 ? -8.203 -29.294 5.232 1.00 67.06 288 SER A O 1
ATOM 2293 N N . LEU A 1 289 ? -7.073 -27.371 5.480 1.00 66.38 289 LEU A N 1
ATOM 2294 C CA . LEU A 1 289 ? -6.822 -27.510 6.921 1.00 66.38 289 LEU A CA 1
ATOM 2295 C C . LEU A 1 289 ? -7.932 -26.891 7.785 1.00 66.38 289 LEU A C 1
ATOM 2297 O O . LEU A 1 289 ? -8.055 -27.252 8.955 1.00 66.38 289 LEU A O 1
ATOM 2301 N N . GLN A 1 290 ? -8.750 -25.994 7.225 1.00 51.75 290 GLN A N 1
ATOM 2302 C CA . GLN A 1 290 ? -9.900 -25.403 7.907 1.00 51.75 290 GLN A CA 1
ATOM 2303 C C . GLN A 1 290 ? -11.189 -26.163 7.569 1.00 51.75 290 GLN A C 1
ATOM 2305 O O . GLN A 1 290 ? -11.848 -25.899 6.573 1.00 51.75 290 GLN A O 1
ATOM 2310 N N . ASP A 1 291 ? -11.553 -27.058 8.486 1.00 52.22 291 ASP A N 1
ATOM 2311 C CA . ASP A 1 291 ? -12.906 -27.581 8.705 1.00 52.22 291 ASP A CA 1
ATOM 2312 C C . ASP A 1 291 ? -13.437 -28.625 7.682 1.00 52.22 291 ASP A C 1
ATOM 2314 O O . ASP A 1 291 ? -13.909 -28.278 6.597 1.00 52.22 291 ASP A O 1
ATOM 2318 N N . PRO A 1 292 ? -13.451 -29.935 8.023 1.00 63.31 292 PRO A N 1
ATOM 2319 C CA . PRO A 1 292 ? -13.977 -30.995 7.151 1.00 63.31 292 PRO A CA 1
ATOM 2320 C C . PRO A 1 292 ? -15.502 -30.926 6.918 1.00 63.31 292 PRO A C 1
ATOM 2322 O O . PRO A 1 292 ? -16.052 -31.781 6.223 1.00 63.31 292 PRO A O 1
ATOM 2325 N N . GLY A 1 293 ? -16.201 -29.942 7.497 1.00 65.31 293 GLY A N 1
ATOM 2326 C CA . GLY A 1 293 ? -17.653 -29.787 7.408 1.00 65.31 293 GLY A CA 1
ATOM 2327 C C . GLY A 1 293 ? -18.184 -29.005 6.201 1.00 65.31 293 GLY A C 1
ATOM 2328 O O . GLY A 1 293 ? -19.391 -29.045 5.962 1.00 65.31 293 GLY A O 1
ATOM 2329 N N . ILE A 1 294 ? -17.346 -28.296 5.432 1.00 63.50 294 ILE A N 1
ATOM 2330 C CA . ILE A 1 294 ? -17.823 -27.486 4.296 1.00 63.50 294 ILE A CA 1
ATOM 2331 C C . ILE A 1 294 ? -17.885 -28.351 3.021 1.00 63.50 294 ILE A C 1
ATOM 2333 O O . ILE A 1 294 ? -16.851 -28.841 2.564 1.00 63.50 294 ILE A O 1
ATOM 2337 N N . PRO A 1 295 ? -19.064 -28.532 2.390 1.00 73.00 295 PRO A N 1
ATOM 2338 C CA . PRO A 1 295 ? -19.188 -29.319 1.166 1.00 73.00 295 PRO A CA 1
ATOM 2339 C C . PRO A 1 295 ? -18.340 -28.736 0.027 1.00 73.00 295 PRO A C 1
ATOM 2341 O O . PRO A 1 295 ? -18.424 -27.541 -0.268 1.00 73.00 295 PRO A O 1
ATOM 2344 N N . LEU A 1 296 ? -17.578 -29.594 -0.661 1.00 71.12 296 LEU A N 1
ATOM 2345 C CA . LEU A 1 296 ? -16.684 -29.251 -1.782 1.00 71.12 296 LEU A CA 1
ATOM 2346 C C . LEU A 1 296 ? -17.370 -28.390 -2.869 1.00 71.12 296 LEU A C 1
ATOM 2348 O O . LEU A 1 296 ? -16.746 -27.511 -3.464 1.00 71.12 296 LEU A O 1
ATOM 2352 N N . GLU A 1 297 ? -18.678 -28.572 -3.063 1.00 76.50 297 GLU A N 1
ATOM 2353 C CA . GLU A 1 297 ? -19.530 -27.796 -3.978 1.00 76.50 297 GLU A CA 1
ATOM 2354 C C . GLU A 1 297 ? -19.582 -26.291 -3.664 1.00 76.50 297 GLU A C 1
ATOM 2356 O O . GLU A 1 297 ? -19.632 -25.459 -4.574 1.00 76.50 297 GLU A O 1
ATOM 2361 N N . VAL A 1 298 ? -19.545 -25.907 -2.383 1.00 76.62 298 VAL A N 1
ATOM 2362 C CA . VAL A 1 298 ? -19.542 -24.492 -1.976 1.00 76.62 298 VAL A CA 1
ATOM 2363 C C . VAL A 1 298 ? -18.213 -23.842 -2.360 1.00 76.62 298 VAL A C 1
ATOM 2365 O O . VAL A 1 298 ? -18.191 -22.709 -2.849 1.00 76.62 298 VAL A O 1
ATOM 2368 N N . HIS A 1 299 ? -17.114 -24.585 -2.221 1.00 69.12 299 HIS A N 1
ATOM 2369 C CA . HIS A 1 299 ? -15.780 -24.123 -2.580 1.00 69.12 299 HIS A CA 1
ATOM 2370 C C . HIS A 1 299 ? -15.594 -24.008 -4.103 1.00 69.12 299 HIS A C 1
ATOM 2372 O O . HIS A 1 299 ? -15.075 -22.997 -4.585 1.00 69.12 299 HIS A O 1
ATOM 2378 N N . GLU A 1 300 ? -16.066 -24.981 -4.891 1.00 77.62 300 GLU A N 1
ATOM 2379 C CA . GLU A 1 300 ? -16.044 -24.900 -6.363 1.00 77.62 300 GLU A CA 1
ATOM 2380 C C . GLU A 1 300 ? -16.885 -23.729 -6.891 1.00 77.62 300 GLU A C 1
ATOM 2382 O O . GLU A 1 300 ? -16.471 -23.004 -7.800 1.00 77.62 300 GLU A O 1
ATOM 2387 N N . LYS A 1 301 ? -18.039 -23.463 -6.268 1.00 81.81 301 LYS A N 1
ATOM 2388 C CA . LYS A 1 301 ? -18.881 -22.314 -6.620 1.00 81.81 301 LYS A CA 1
ATOM 2389 C C . LYS A 1 301 ? -18.222 -20.979 -6.262 1.00 81.81 301 LYS A C 1
ATOM 2391 O O . LYS A 1 301 ? -18.306 -20.030 -7.047 1.00 81.81 301 LYS A O 1
ATOM 2396 N N . ALA A 1 302 ? -17.557 -20.891 -5.109 1.00 72.38 302 ALA A N 1
ATOM 2397 C CA . ALA A 1 302 ? -16.818 -19.698 -4.695 1.00 72.38 302 ALA A CA 1
ATOM 2398 C C . ALA A 1 302 ? -15.609 -19.430 -5.608 1.00 72.38 302 ALA A C 1
ATOM 2400 O O . ALA A 1 302 ? -15.431 -18.308 -6.081 1.00 72.38 302 ALA A O 1
ATOM 2401 N N . THR A 1 303 ? -14.834 -20.464 -5.943 1.00 78.00 303 THR A N 1
ATOM 2402 C CA . THR A 1 303 ? -13.707 -20.351 -6.886 1.00 78.00 303 THR A CA 1
ATOM 2403 C C . THR A 1 303 ? -14.165 -20.026 -8.308 1.00 78.00 303 THR A C 1
ATOM 2405 O O . THR A 1 303 ? -13.522 -19.223 -8.985 1.00 78.00 303 THR A O 1
ATOM 2408 N N . GLY A 1 304 ? -15.303 -20.564 -8.759 1.00 86.50 304 GLY A N 1
ATOM 2409 C CA . GLY A 1 304 ? -15.938 -20.170 -10.018 1.00 86.50 304 GLY A CA 1
ATOM 2410 C C . GLY A 1 304 ? -16.294 -18.679 -10.055 1.00 86.50 304 GLY A C 1
ATOM 2411 O O . GLY A 1 304 ? -15.931 -17.986 -11.005 1.00 86.50 304 GLY A O 1
ATOM 2412 N N . ARG A 1 305 ? -16.921 -18.159 -8.989 1.00 84.50 305 ARG A N 1
ATOM 2413 C CA . ARG A 1 305 ? -17.235 -16.723 -8.852 1.00 84.50 305 ARG A CA 1
ATOM 2414 C C . ARG A 1 305 ? -15.986 -15.846 -8.801 1.00 84.50 305 ARG A C 1
ATOM 2416 O O . ARG A 1 305 ? -15.970 -14.806 -9.446 1.00 84.50 305 ARG A O 1
ATOM 2423 N N . LEU A 1 306 ? -14.937 -16.272 -8.101 1.00 77.44 306 LEU A N 1
ATOM 2424 C CA . LEU A 1 306 ? -13.654 -15.562 -8.065 1.00 77.44 306 LEU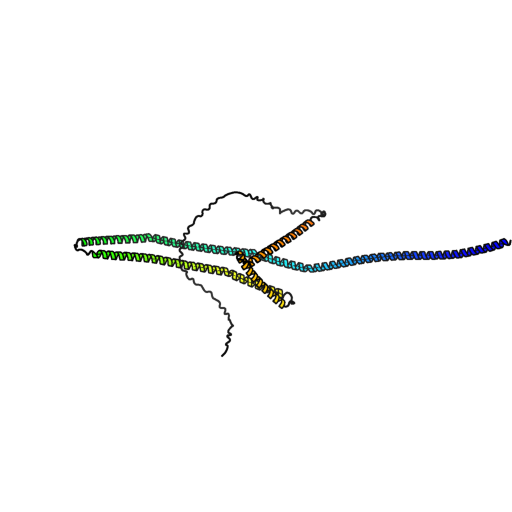 A CA 1
ATOM 2425 C C . LEU A 1 306 ? -13.003 -15.485 -9.451 1.00 77.44 306 LEU A C 1
ATOM 2427 O O . LEU A 1 306 ? -12.509 -14.430 -9.840 1.00 77.44 306 LEU A O 1
ATOM 2431 N N . LYS A 1 307 ? -13.050 -16.568 -10.238 1.00 82.81 307 LYS A N 1
ATOM 2432 C CA . LYS A 1 307 ? -12.572 -16.559 -11.631 1.00 82.81 307 LYS A CA 1
ATOM 2433 C C . LYS A 1 307 ? -13.400 -15.626 -12.516 1.00 82.81 307 LYS A C 1
ATOM 2435 O O . LYS A 1 307 ? -12.829 -14.913 -13.337 1.00 82.81 307 LYS A O 1
ATOM 2440 N N . GLU A 1 308 ? -14.722 -15.615 -12.347 1.00 88.50 308 GLU A N 1
ATOM 2441 C CA . GLU A 1 308 ? -15.634 -14.688 -13.034 1.00 88.50 308 GLU A CA 1
ATOM 2442 C C . GLU A 1 308 ? -15.287 -13.226 -12.713 1.00 88.50 308 GLU A C 1
ATOM 2444 O O . GLU A 1 308 ? -15.098 -12.414 -13.617 1.00 88.50 308 GLU A O 1
ATOM 2449 N N . GLN A 1 309 ? -15.130 -12.911 -11.424 1.00 84.44 309 GLN A N 1
ATOM 2450 C CA . GLN A 1 309 ? -14.740 -11.585 -10.949 1.00 84.44 309 GLN A CA 1
ATOM 2451 C C . GLN A 1 309 ? -13.356 -11.190 -11.467 1.00 84.44 309 GLN A C 1
ATOM 2453 O O . GLN A 1 309 ? -13.176 -10.065 -11.918 1.00 84.44 309 GLN A O 1
ATOM 2458 N N . GLY A 1 310 ? -12.397 -12.120 -11.484 1.00 82.25 310 GLY A N 1
ATOM 2459 C CA . GLY A 1 310 ? -11.071 -11.893 -12.054 1.00 82.25 310 GLY A CA 1
ATOM 2460 C C . GLY A 1 310 ? -11.125 -11.524 -13.539 1.00 82.25 310 GLY A C 1
ATOM 2461 O O . GLY A 1 310 ? -10.481 -10.561 -13.948 1.00 82.25 310 GLY A O 1
ATOM 2462 N N . ARG A 1 311 ? -11.939 -12.227 -14.341 1.00 87.88 311 ARG A N 1
ATOM 2463 C CA . ARG A 1 311 ? -12.169 -11.869 -15.754 1.00 87.88 311 ARG A CA 1
ATOM 2464 C C . ARG A 1 311 ? -12.773 -10.472 -15.887 1.00 87.88 311 ARG A C 1
ATOM 2466 O O . ARG A 1 311 ? -12.265 -9.662 -16.656 1.00 87.88 311 ARG A O 1
ATOM 2473 N N . MET A 1 312 ? -13.795 -10.174 -15.088 1.00 89.19 312 MET A N 1
ATOM 2474 C CA . MET A 1 312 ? -14.466 -8.874 -15.099 1.00 89.19 312 MET A CA 1
ATOM 2475 C C . MET A 1 312 ? -13.514 -7.728 -14.730 1.00 89.19 312 MET A C 1
ATOM 2477 O O . MET A 1 312 ? -13.537 -6.687 -15.379 1.00 89.19 312 MET A O 1
ATOM 2481 N N . ILE A 1 313 ? -12.637 -7.920 -13.739 1.00 81.94 313 ILE A N 1
ATOM 2482 C CA . ILE A 1 313 ? -11.620 -6.930 -13.352 1.00 81.94 313 ILE A CA 1
ATOM 2483 C C . ILE A 1 313 ? -10.632 -6.684 -14.495 1.00 81.94 313 ILE A C 1
ATOM 2485 O O . ILE A 1 313 ? -10.302 -5.531 -14.767 1.00 81.94 313 ILE A O 1
ATOM 2489 N N . VAL A 1 314 ? -10.168 -7.734 -15.180 1.00 86.12 314 VAL A N 1
ATOM 2490 C CA . VAL A 1 314 ? -9.253 -7.594 -16.327 1.00 86.12 314 VAL A CA 1
ATOM 2491 C C . VAL A 1 314 ? -9.919 -6.822 -17.467 1.00 86.12 314 VAL A C 1
ATOM 2493 O O . VAL A 1 314 ? -9.311 -5.899 -18.011 1.00 86.12 314 VAL A O 1
ATOM 2496 N N . ASP A 1 315 ? -11.175 -7.134 -17.790 1.00 90.06 315 ASP A N 1
ATOM 2497 C CA . ASP A 1 315 ? -11.925 -6.433 -18.835 1.00 90.06 315 ASP A CA 1
ATOM 2498 C C . ASP A 1 315 ? -12.185 -4.965 -18.471 1.00 90.06 315 ASP A C 1
ATOM 2500 O O . ASP A 1 315 ? -11.953 -4.079 -19.297 1.00 90.06 315 ASP A O 1
ATOM 2504 N N . LEU A 1 316 ? -12.584 -4.686 -17.225 1.00 88.12 316 LEU A N 1
ATOM 2505 C CA . LEU A 1 316 ? -12.762 -3.323 -16.716 1.00 88.12 316 LEU A CA 1
ATOM 2506 C C . LEU A 1 316 ? -11.448 -2.538 -16.721 1.00 88.12 316 LEU A C 1
ATOM 2508 O O . LEU A 1 316 ? -11.428 -1.379 -17.125 1.00 88.12 316 LEU A O 1
ATOM 2512 N N . THR A 1 317 ? -10.338 -3.171 -16.337 1.00 84.88 317 THR A N 1
ATOM 2513 C CA . THR A 1 317 ? -9.006 -2.548 -16.366 1.00 84.88 317 THR A CA 1
ATOM 2514 C C . THR A 1 317 ? -8.614 -2.202 -17.798 1.00 84.88 317 THR A C 1
ATOM 2516 O O . THR A 1 317 ? -8.203 -1.076 -18.065 1.00 84.88 317 THR A O 1
ATOM 2519 N N . ARG A 1 318 ? -8.818 -3.126 -18.747 1.00 91.69 318 ARG A N 1
ATOM 2520 C CA . ARG A 1 318 ? -8.561 -2.879 -20.171 1.00 91.69 318 ARG A CA 1
ATOM 2521 C C . ARG A 1 318 ? -9.399 -1.715 -20.696 1.00 91.69 318 ARG A C 1
ATOM 2523 O O . ARG A 1 318 ? -8.874 -0.853 -21.399 1.00 91.69 318 ARG A O 1
ATOM 2530 N N . GLN A 1 319 ? -10.688 -1.676 -20.354 1.00 91.19 319 GLN A N 1
ATOM 2531 C CA . GLN A 1 319 ? -11.574 -0.571 -20.723 1.00 91.19 319 GLN A CA 1
ATOM 2532 C C . GLN A 1 319 ? -11.102 0.756 -20.118 1.00 91.19 319 GLN A C 1
ATOM 2534 O O . GLN A 1 319 ? -11.032 1.748 -20.840 1.00 91.19 319 GLN A O 1
ATOM 2539 N N . ALA A 1 320 ? -10.703 0.767 -18.844 1.00 87.62 320 ALA A N 1
ATOM 2540 C CA . ALA A 1 320 ? -10.168 1.948 -18.175 1.00 87.62 320 ALA A CA 1
ATOM 2541 C C . ALA A 1 320 ? -8.877 2.456 -18.839 1.00 87.62 320 ALA A C 1
ATOM 2543 O O . ALA A 1 320 ? -8.745 3.657 -19.055 1.00 87.62 320 ALA A O 1
ATOM 2544 N N . THR A 1 321 ? -7.954 1.572 -19.240 1.00 89.94 321 THR A N 1
ATOM 2545 C CA . THR A 1 321 ? -6.727 1.963 -19.962 1.00 89.94 321 THR A CA 1
ATOM 2546 C C . THR A 1 321 ? -7.041 2.599 -21.318 1.00 89.94 321 THR A C 1
ATOM 2548 O O . THR A 1 321 ? -6.471 3.632 -21.667 1.00 89.94 321 THR A O 1
ATOM 2551 N N . ILE A 1 322 ? -7.980 2.021 -22.074 1.00 93.94 322 ILE A N 1
ATOM 2552 C CA . ILE A 1 322 ? -8.419 2.569 -23.367 1.00 93.94 322 ILE A CA 1
ATOM 2553 C C . ILE A 1 322 ? -9.119 3.924 -23.177 1.00 93.94 322 ILE A C 1
ATOM 2555 O O . ILE A 1 322 ? -8.947 4.836 -23.988 1.00 93.94 322 ILE A O 1
ATOM 2559 N N . LEU A 1 323 ? -9.921 4.065 -22.120 1.00 94.44 323 LEU A N 1
ATOM 2560 C CA . LEU A 1 323 ? -10.588 5.316 -21.772 1.00 94.44 323 LEU A CA 1
ATOM 2561 C C . LEU A 1 323 ? -9.573 6.397 -21.373 1.00 94.44 323 LEU A C 1
ATOM 2563 O O . LEU A 1 323 ? -9.675 7.518 -21.855 1.00 94.44 323 LEU A O 1
ATOM 2567 N N . ALA A 1 324 ? -8.563 6.053 -20.570 1.00 90.00 324 ALA A N 1
ATOM 2568 C CA . ALA A 1 324 ? -7.505 6.970 -20.146 1.00 90.00 324 ALA A CA 1
ATOM 2569 C C . ALA A 1 324 ? -6.668 7.483 -21.329 1.00 90.00 324 ALA A C 1
ATOM 2571 O O . ALA A 1 324 ? -6.423 8.684 -21.426 1.00 90.00 324 ALA A O 1
ATOM 2572 N N . ALA A 1 325 ? -6.290 6.601 -22.262 1.00 93.62 325 ALA A N 1
ATOM 2573 C CA . ALA A 1 325 ? -5.588 7.000 -23.483 1.00 93.62 325 ALA A CA 1
ATOM 2574 C C . ALA A 1 325 ? -6.425 7.985 -24.320 1.00 93.62 325 ALA A C 1
ATOM 2576 O O . ALA A 1 325 ? -5.932 9.028 -24.739 1.00 93.62 325 ALA A O 1
ATOM 2577 N N . ARG A 1 326 ? -7.725 7.705 -24.498 1.00 94.88 326 ARG A N 1
ATOM 2578 C CA . ARG A 1 326 ? -8.632 8.602 -25.233 1.00 94.88 326 ARG A CA 1
ATOM 2579 C C . ARG A 1 326 ? -8.915 9.915 -24.507 1.00 94.88 326 ARG A C 1
ATOM 2581 O O . ARG A 1 326 ? -9.079 10.929 -25.176 1.00 94.88 326 ARG A O 1
ATOM 2588 N N . TYR A 1 327 ? -8.958 9.906 -23.174 1.00 94.00 327 TYR A N 1
ATOM 2589 C CA . TYR A 1 327 ? -9.063 11.115 -22.355 1.00 94.00 327 TYR A CA 1
ATOM 2590 C C . TYR A 1 327 ? -7.852 12.030 -22.576 1.00 94.00 327 TYR A C 1
ATOM 2592 O O . TYR A 1 327 ? -8.034 13.210 -22.859 1.00 94.00 327 TYR A O 1
ATOM 2600 N N . GLY A 1 328 ? -6.632 11.477 -22.522 1.00 89.81 328 GLY A N 1
ATOM 2601 C CA . GLY A 1 328 ? -5.394 12.226 -22.777 1.00 89.81 328 GLY A CA 1
ATOM 2602 C C . GLY A 1 328 ? -5.316 12.808 -24.191 1.00 89.81 328 GLY A C 1
ATOM 2603 O O . GLY A 1 328 ? -4.870 13.938 -24.367 1.00 89.81 328 GLY A O 1
ATOM 2604 N N . ASP A 1 329 ? -5.831 12.076 -25.179 1.00 95.38 329 ASP A N 1
ATOM 2605 C CA . ASP A 1 329 ? -5.900 12.519 -26.576 1.00 95.38 329 ASP A CA 1
ATOM 2606 C C . ASP A 1 329 ? -7.051 13.505 -26.868 1.00 95.38 329 ASP A C 1
ATOM 2608 O O . ASP A 1 329 ? -7.165 13.989 -27.996 1.00 95.38 329 ASP A O 1
ATOM 2612 N N . GLY A 1 330 ? -7.956 13.758 -25.914 1.00 94.88 330 GLY A N 1
ATOM 2613 C CA . GLY A 1 330 ? -9.166 14.562 -26.136 1.00 94.88 330 GLY A CA 1
ATOM 2614 C C . GLY A 1 330 ? -10.195 13.913 -27.078 1.00 94.88 330 GLY A C 1
ATOM 2615 O O . GLY A 1 330 ? -11.024 14.606 -27.661 1.00 94.88 330 GLY A O 1
ATOM 2616 N N . LYS A 1 331 ? -10.152 12.585 -27.249 1.00 97.19 331 LYS A N 1
ATOM 2617 C CA . LYS A 1 331 ? -10.995 11.799 -28.176 1.00 97.19 331 LYS A CA 1
ATOM 2618 C C . LYS A 1 331 ? -12.065 10.976 -27.454 1.00 97.19 331 LYS A C 1
ATOM 2620 O O . LYS A 1 331 ? -12.359 9.844 -27.846 1.00 97.19 331 LYS A O 1
ATOM 2625 N N . LEU A 1 332 ? -12.614 11.503 -26.365 1.00 95.88 332 LEU A N 1
ATOM 2626 C CA . LEU A 1 332 ? -13.729 10.855 -25.675 1.00 95.88 332 LEU A CA 1
ATOM 2627 C C . LEU A 1 332 ? -15.009 10.991 -26.491 1.00 95.88 332 LEU A C 1
ATOM 2629 O O . LEU A 1 332 ? -15.289 12.043 -27.062 1.00 95.88 332 LEU A O 1
ATOM 2633 N N . THR A 1 333 ? -15.813 9.934 -26.501 1.00 96.62 333 THR A N 1
ATOM 2634 C CA . THR A 1 333 ? -17.200 10.044 -26.961 1.00 96.62 333 THR A CA 1
ATOM 2635 C C . THR A 1 333 ? -18.040 10.799 -25.923 1.00 96.62 333 THR A C 1
ATOM 2637 O O . THR A 1 333 ? -17.695 10.835 -24.743 1.00 96.62 333 THR A O 1
ATOM 2640 N N . GLU A 1 334 ? -19.158 11.401 -26.327 1.00 96.69 334 GLU A N 1
ATOM 2641 C CA . GLU A 1 334 ? -20.042 12.148 -25.414 1.00 96.69 334 GLU A CA 1
ATOM 2642 C C . GLU A 1 334 ? -20.516 11.327 -24.187 1.00 96.69 334 GLU A C 1
ATOM 2644 O O . GLU A 1 334 ? -20.452 11.849 -23.066 1.00 96.69 334 GLU A O 1
ATOM 2649 N N . PRO A 1 335 ? -20.892 10.033 -24.315 1.00 96.19 335 PRO A N 1
ATOM 2650 C CA . PRO A 1 335 ? -21.224 9.205 -23.153 1.00 96.19 335 PRO A CA 1
ATOM 2651 C C . PRO A 1 335 ? -20.033 8.986 -22.215 1.00 96.19 335 PRO A C 1
ATOM 2653 O O . PRO A 1 335 ? -20.188 8.986 -20.996 1.00 96.19 335 PRO A O 1
ATOM 2656 N N . GLU A 1 336 ? -18.834 8.821 -22.771 1.00 94.06 336 GLU A N 1
ATOM 2657 C CA . GLU A 1 336 ? -17.603 8.634 -22.002 1.00 94.06 336 GLU A CA 1
ATOM 2658 C C . GLU A 1 336 ? -17.188 9.909 -21.274 1.00 94.06 336 GLU A C 1
ATOM 2660 O O . GLU A 1 336 ? -16.807 9.843 -20.109 1.00 94.06 336 GLU A O 1
ATOM 2665 N N . ALA A 1 337 ? -17.310 11.067 -21.924 1.00 94.56 337 ALA A N 1
ATOM 2666 C CA . ALA A 1 337 ? -17.079 12.360 -21.297 1.00 94.56 337 ALA A CA 1
ATOM 2667 C C . ALA A 1 337 ? -18.058 12.581 -20.134 1.00 94.56 337 ALA A C 1
ATOM 2669 O O . ALA A 1 337 ? -17.634 12.919 -19.031 1.00 94.56 337 ALA A O 1
ATOM 2670 N N . THR A 1 338 ? -19.346 12.287 -20.344 1.00 95.69 338 THR A N 1
ATOM 2671 C CA . THR A 1 338 ? -20.381 12.370 -19.300 1.00 95.69 338 THR A CA 1
ATOM 2672 C C . THR A 1 338 ? -20.073 11.433 -18.130 1.00 95.69 338 THR A C 1
ATOM 2674 O O . THR A 1 338 ? -20.156 11.836 -16.968 1.00 95.69 338 THR A O 1
ATOM 2677 N N . PHE A 1 339 ? -19.665 10.194 -18.418 1.00 94.62 339 PHE A N 1
ATOM 2678 C CA . PHE A 1 339 ? -19.269 9.223 -17.402 1.00 94.62 339 PHE A CA 1
ATOM 2679 C C . PHE A 1 339 ? -18.045 9.689 -16.604 1.00 94.62 339 PHE A C 1
ATOM 2681 O O . PHE A 1 339 ? -18.089 9.690 -15.375 1.00 94.62 339 PHE A O 1
ATOM 2688 N N . VAL A 1 340 ? -16.974 10.126 -17.275 1.00 93.31 340 VAL A N 1
ATOM 2689 C CA . VAL A 1 340 ? -15.755 10.625 -16.618 1.00 93.31 340 VAL A CA 1
ATOM 2690 C C . VAL A 1 340 ? -16.068 11.853 -15.765 1.00 93.31 340 VAL A C 1
ATOM 2692 O O . VAL A 1 340 ? -15.613 11.937 -14.627 1.00 93.31 340 VAL A O 1
ATOM 2695 N N . GLN A 1 341 ? -16.903 12.769 -16.254 1.00 94.00 341 GLN A N 1
ATOM 2696 C CA . GLN A 1 341 ? -17.317 13.949 -15.501 1.00 94.00 341 GLN A CA 1
ATOM 2697 C C . GLN A 1 341 ? -18.135 13.579 -14.256 1.00 94.00 341 GLN A C 1
ATOM 2699 O O . GLN A 1 341 ? -17.877 14.099 -13.169 1.00 94.00 341 GLN A O 1
ATOM 2704 N N . SER A 1 342 ? -19.069 12.632 -14.383 1.00 95.94 342 SER A N 1
ATOM 2705 C CA . SER A 1 342 ? -19.819 12.097 -13.244 1.00 95.94 342 SER A CA 1
ATOM 2706 C C . SER A 1 342 ? -18.906 11.391 -12.239 1.00 95.94 342 SER A C 1
ATOM 2708 O O . SER A 1 342 ? -19.126 11.504 -11.033 1.00 95.94 342 SER A O 1
ATOM 2710 N N . LEU A 1 343 ? -17.887 10.671 -12.715 1.00 92.88 343 LEU A N 1
ATOM 2711 C CA . LEU A 1 343 ? -16.911 9.985 -11.872 1.00 92.88 343 LEU A CA 1
ATOM 2712 C C . LEU A 1 343 ? -16.060 10.991 -11.086 1.00 92.88 343 LEU A C 1
ATOM 2714 O O . LEU A 1 343 ? -15.920 10.845 -9.875 1.00 92.88 343 LEU A O 1
ATOM 2718 N N . ILE A 1 344 ? -15.561 12.040 -11.745 1.00 92.25 344 ILE A N 1
ATOM 2719 C CA . ILE A 1 344 ? -14.811 13.133 -11.108 1.00 92.25 344 ILE A CA 1
ATOM 2720 C C . ILE A 1 344 ? -15.667 13.817 -10.038 1.00 92.25 344 ILE A C 1
ATOM 2722 O O . ILE A 1 344 ? -15.207 14.023 -8.916 1.00 92.25 344 ILE A O 1
ATOM 2726 N N . MET A 1 345 ? -16.927 14.132 -10.355 1.00 94.31 345 MET A N 1
ATOM 2727 C CA . MET A 1 345 ? -17.841 14.767 -9.406 1.00 94.31 345 MET A CA 1
ATOM 2728 C C . MET A 1 345 ? -18.078 13.889 -8.169 1.00 94.31 345 MET A C 1
ATOM 2730 O O . MET A 1 345 ? -18.028 14.390 -7.048 1.00 94.31 345 MET A O 1
ATOM 2734 N N . ASN A 1 346 ? -18.278 12.582 -8.358 1.00 94.25 346 ASN A N 1
ATOM 2735 C CA . ASN A 1 346 ? -18.483 11.638 -7.259 1.00 94.25 346 ASN A CA 1
ATOM 2736 C C . ASN A 1 346 ? -17.221 11.494 -6.387 1.00 94.25 346 ASN A C 1
ATOM 2738 O O . ASN A 1 346 ? -17.305 11.573 -5.163 1.00 94.25 346 ASN A O 1
ATOM 2742 N N . ILE A 1 347 ? -16.037 11.377 -7.003 1.00 87.94 347 ILE A N 1
ATOM 2743 C CA . ILE A 1 347 ? -14.758 11.332 -6.275 1.00 87.94 347 ILE A CA 1
ATOM 2744 C C . ILE A 1 347 ? -14.579 12.597 -5.430 1.00 87.94 347 ILE A C 1
ATOM 2746 O O . ILE A 1 347 ? -14.257 12.492 -4.248 1.00 87.94 347 ILE A O 1
ATOM 2750 N N . ASN A 1 348 ? -14.845 13.776 -5.993 1.00 90.44 348 ASN A N 1
ATOM 2751 C CA . ASN A 1 348 ? -14.732 15.038 -5.264 1.00 90.44 348 ASN A CA 1
ATOM 2752 C C . ASN A 1 348 ? -15.725 15.124 -4.095 1.00 90.44 348 ASN A C 1
ATOM 2754 O O . ASN A 1 348 ? -15.335 15.513 -2.998 1.00 90.44 348 ASN A O 1
ATOM 2758 N N . GLN A 1 349 ? -16.977 14.696 -4.287 1.00 93.81 349 GLN A N 1
ATOM 2759 C CA . GLN A 1 349 ? -17.970 14.632 -3.207 1.00 93.81 349 GLN A CA 1
ATOM 2760 C C . GLN A 1 349 ? -17.542 13.680 -2.081 1.00 93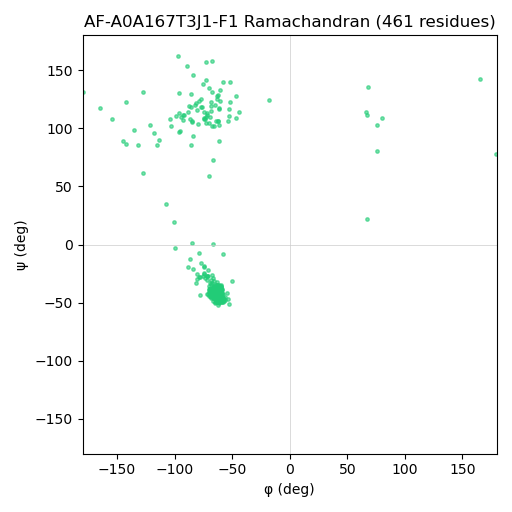.81 349 GLN A C 1
ATOM 2762 O O . GLN A 1 349 ? -17.693 14.003 -0.902 1.00 93.81 349 GLN A O 1
ATOM 2767 N N . ASN A 1 350 ? -16.980 12.520 -2.427 1.00 91.12 350 ASN A N 1
ATOM 2768 C CA . ASN A 1 350 ? -16.496 11.548 -1.449 1.00 91.12 350 ASN A CA 1
ATOM 2769 C C . ASN A 1 350 ? -15.276 12.086 -0.677 1.00 91.12 350 ASN A C 1
ATOM 2771 O O . ASN A 1 350 ? -15.228 12.005 0.550 1.00 91.12 350 ASN A O 1
ATOM 2775 N N . LEU A 1 351 ? -14.329 12.724 -1.374 1.00 90.38 351 LEU A N 1
ATOM 2776 C CA . LEU A 1 351 ? -13.185 13.387 -0.745 1.00 90.38 351 LEU A CA 1
ATOM 2777 C C . LEU A 1 351 ? -13.627 14.506 0.206 1.00 90.38 351 LEU A C 1
ATOM 2779 O O . LEU A 1 351 ? -13.161 14.546 1.342 1.00 90.38 351 LEU A O 1
ATOM 2783 N N . GLU A 1 352 ? -14.566 15.365 -0.199 1.00 94.06 352 GLU A N 1
ATOM 2784 C CA . GLU A 1 352 ? -15.119 16.401 0.682 1.00 94.06 352 GLU A CA 1
ATOM 2785 C C . GLU A 1 352 ? -15.808 15.813 1.919 1.00 94.06 352 GLU A C 1
ATOM 2787 O O . GLU A 1 352 ? -15.628 16.324 3.026 1.00 94.06 352 GLU A O 1
ATOM 2792 N N . SER A 1 353 ? -16.591 14.744 1.748 1.00 93.06 353 SER A N 1
ATOM 2793 C CA . SER A 1 353 ? -17.244 14.039 2.855 1.00 93.06 353 SER A CA 1
ATOM 2794 C C . SER A 1 353 ? -16.221 13.474 3.843 1.00 93.06 353 SER A C 1
ATOM 2796 O O . SER A 1 353 ? -16.348 13.681 5.051 1.00 93.06 353 SER A O 1
ATOM 2798 N N . ASN A 1 354 ? -15.175 12.812 3.343 1.00 91.25 354 ASN A N 1
ATOM 2799 C CA . ASN A 1 354 ? -14.117 12.246 4.179 1.00 91.25 354 ASN A CA 1
ATOM 2800 C C . ASN A 1 354 ? -13.334 13.328 4.923 1.00 91.25 354 ASN A C 1
ATOM 2802 O O . ASN A 1 354 ? -13.095 13.190 6.121 1.00 91.25 354 ASN A O 1
ATOM 2806 N N . VAL A 1 355 ? -12.994 14.434 4.255 1.00 93.19 355 VAL A N 1
ATOM 2807 C CA . VAL A 1 355 ? -12.320 15.573 4.891 1.00 93.19 355 VAL A CA 1
ATOM 2808 C C . VAL A 1 355 ? -13.199 16.170 5.993 1.00 93.19 355 VAL A C 1
ATOM 2810 O O . VAL A 1 355 ? -12.722 16.363 7.110 1.00 93.19 355 VAL A O 1
ATOM 2813 N N . LYS A 1 356 ? -14.495 16.393 5.738 1.00 95.19 356 LYS A N 1
ATOM 2814 C CA . LYS A 1 356 ? -15.445 16.870 6.763 1.00 95.19 356 LYS A CA 1
ATOM 2815 C C . LYS A 1 356 ? -15.535 15.915 7.954 1.00 95.19 356 LYS A C 1
ATOM 2817 O O . LYS A 1 356 ? -15.533 16.372 9.096 1.00 95.19 356 LYS A O 1
ATOM 2822 N N . SER A 1 357 ? -15.573 14.606 7.700 1.00 94.69 357 SER A N 1
ATOM 2823 C CA . SER A 1 357 ? -15.576 13.584 8.753 1.00 94.69 357 SER A CA 1
ATOM 2824 C C . SER A 1 357 ? -14.305 13.644 9.601 1.00 94.69 357 SER A C 1
ATOM 2826 O O . SER A 1 357 ? -14.395 13.679 10.827 1.00 94.69 357 SER A O 1
ATOM 2828 N N . MET A 1 358 ? -13.133 13.724 8.962 1.00 91.00 358 MET A N 1
ATOM 2829 C CA . MET A 1 358 ? -11.850 13.851 9.657 1.00 91.00 358 MET A CA 1
ATOM 2830 C C . MET A 1 358 ? -11.790 15.117 10.515 1.00 91.00 358 MET A C 1
ATOM 2832 O O . MET A 1 358 ? -11.401 15.043 11.676 1.00 91.00 358 MET A O 1
ATOM 2836 N N . TYR A 1 359 ? -12.222 16.269 9.993 1.00 93.44 359 TYR A N 1
ATOM 2837 C CA . TYR A 1 359 ? -12.290 17.503 10.783 1.00 93.44 359 TYR A CA 1
ATOM 2838 C C . TYR A 1 359 ? -13.215 17.363 11.999 1.00 93.44 359 TYR A C 1
ATOM 2840 O O . TYR A 1 359 ? -12.860 17.814 13.086 1.00 93.44 359 TYR A O 1
ATOM 2848 N N . GLY A 1 360 ? -14.367 16.701 11.850 1.00 93.00 360 GLY A N 1
ATOM 2849 C CA . GLY A 1 360 ? -15.278 16.429 12.966 1.00 93.00 360 GLY A CA 1
ATOM 2850 C C . GLY A 1 360 ? -14.716 15.453 14.008 1.00 93.00 360 GLY A C 1
ATOM 2851 O O . GLY A 1 360 ? -15.105 15.490 15.173 1.00 93.00 360 GLY A O 1
ATOM 2852 N N . GLU A 1 361 ? -13.805 14.564 13.620 1.00 90.94 361 GLU A N 1
ATOM 2853 C CA . GLU A 1 361 ? -13.090 13.679 14.543 1.00 90.94 361 GLU A CA 1
ATOM 2854 C C . GLU A 1 361 ? -11.960 14.414 15.276 1.00 90.94 361 GLU A C 1
ATOM 2856 O O . GLU A 1 361 ? -11.865 14.323 16.498 1.00 90.94 361 GLU A O 1
ATOM 2861 N N . VAL A 1 362 ? -11.180 15.233 14.564 1.00 91.50 362 VAL A N 1
ATOM 2862 C CA . VAL A 1 362 ? -10.136 16.083 15.160 1.00 91.50 362 VAL A CA 1
ATOM 2863 C C . VAL A 1 362 ? -10.731 17.087 16.150 1.00 91.50 362 VAL A C 1
ATOM 2865 O O . VAL A 1 362 ? -10.194 17.248 17.243 1.00 91.50 362 VAL A O 1
ATOM 2868 N N . ALA A 1 363 ? -11.863 17.715 15.817 1.00 92.12 363 ALA A N 1
ATOM 2869 C CA . ALA A 1 363 ? -12.566 18.616 16.731 1.00 92.12 363 ALA A CA 1
ATOM 2870 C C . ALA A 1 363 ? -12.995 17.900 18.024 1.00 92.12 363 ALA A C 1
ATOM 2872 O O . ALA A 1 363 ? -12.751 18.407 19.114 1.00 92.12 363 ALA A O 1
ATOM 2873 N N . ARG A 1 364 ? -13.537 16.676 17.920 1.00 91.62 364 ARG A N 1
ATOM 2874 C CA . ARG A 1 364 ? -13.888 15.857 19.094 1.00 91.62 364 ARG A CA 1
ATOM 2875 C C . ARG A 1 364 ? -12.675 15.521 19.962 1.00 91.62 364 ARG A C 1
ATOM 2877 O O . ARG A 1 364 ? -12.788 15.527 21.183 1.00 91.62 364 ARG A O 1
ATOM 2884 N N . LEU A 1 365 ? -11.521 15.236 19.357 1.00 88.50 365 LEU A N 1
ATOM 2885 C CA . LEU A 1 365 ? -10.286 14.963 20.100 1.00 88.50 365 LEU A CA 1
ATOM 2886 C C . LEU A 1 365 ? -9.759 16.205 20.836 1.00 88.50 365 LEU A C 1
ATOM 2888 O O . LEU A 1 365 ? -9.292 16.079 21.968 1.00 88.50 365 LEU A O 1
ATOM 2892 N N . LEU A 1 366 ? -9.862 17.391 20.227 1.00 88.62 366 LEU A N 1
ATOM 2893 C CA . LEU A 1 366 ? -9.491 18.660 20.864 1.00 88.62 366 LEU A CA 1
ATOM 2894 C C . LEU A 1 366 ? -10.430 19.015 22.026 1.00 88.62 366 LEU A C 1
ATOM 2896 O O . LEU A 1 366 ? -9.952 19.407 23.090 1.00 88.62 366 LEU A O 1
ATOM 2900 N N . ASP A 1 367 ? -11.739 18.793 21.874 1.00 88.00 367 ASP A N 1
ATOM 2901 C CA . ASP A 1 367 ? -12.706 18.991 22.961 1.00 88.00 367 ASP A CA 1
ATOM 2902 C C . ASP A 1 367 ? -12.406 18.070 24.157 1.00 88.00 367 ASP A C 1
ATOM 2904 O O . ASP A 1 367 ? -12.398 18.526 25.300 1.00 88.00 367 ASP A O 1
ATOM 2908 N N . ILE A 1 368 ? -12.071 16.796 23.915 1.00 84.12 368 ILE A N 1
ATOM 2909 C CA . ILE A 1 368 ? -11.681 15.849 24.977 1.00 84.12 368 ILE A CA 1
ATOM 2910 C C . ILE A 1 368 ? -10.405 16.304 25.704 1.00 84.12 368 ILE A C 1
ATOM 2912 O O . ILE A 1 368 ? -10.302 16.141 26.919 1.00 84.12 368 ILE A O 1
ATOM 2916 N N . GLN A 1 369 ? -9.429 16.885 24.997 1.00 74.44 369 GLN A N 1
ATOM 2917 C CA . GLN A 1 369 ? -8.236 17.446 25.641 1.00 74.44 369 GLN A CA 1
ATOM 2918 C C . GLN A 1 369 ? -8.576 18.657 26.516 1.00 74.44 369 GLN A C 1
ATOM 2920 O O . GLN A 1 369 ? -8.104 18.719 27.649 1.00 74.44 369 GLN A O 1
ATOM 2925 N N . SER A 1 370 ? -9.448 19.552 26.041 1.00 76.38 370 SER A N 1
ATOM 2926 C CA . SER A 1 370 ? -9.872 20.731 26.810 1.00 76.38 370 SER A CA 1
ATOM 2927 C C . SER A 1 370 ? -10.611 20.370 28.107 1.00 76.38 370 SER A C 1
ATOM 2929 O O . SER A 1 370 ? -10.403 21.007 29.134 1.00 76.38 370 SER A O 1
ATOM 2931 N N . GLN A 1 371 ? -11.404 19.292 28.109 1.00 71.25 371 GLN A N 1
ATOM 2932 C CA . GLN A 1 371 ? -12.139 18.849 29.301 1.00 71.25 371 GLN A CA 1
ATOM 2933 C C . GLN A 1 371 ? -11.255 18.166 30.358 1.00 71.25 371 GLN A C 1
ATOM 2935 O O . GLN A 1 371 ? -11.647 18.081 31.521 1.00 71.25 371 GLN A O 1
ATOM 2940 N N . ASN A 1 372 ? -10.063 17.695 29.985 1.00 64.06 372 ASN A N 1
ATOM 2941 C CA . ASN A 1 372 ? -9.128 17.082 30.928 1.00 64.06 372 ASN A CA 1
ATOM 2942 C C . ASN A 1 372 ? -8.267 18.114 31.682 1.00 64.06 372 ASN A C 1
ATOM 2944 O O . ASN A 1 372 ? -7.781 17.794 32.766 1.00 64.06 372 ASN A O 1
ATOM 2948 N N . GLU A 1 373 ? -8.102 19.343 31.176 1.00 61.09 373 GLU A N 1
ATOM 2949 C CA . GLU A 1 373 ? -7.321 20.393 31.860 1.00 61.09 373 GLU A CA 1
ATOM 2950 C C . GLU A 1 373 ? -8.041 21.017 33.072 1.00 61.09 373 GLU A C 1
ATOM 2952 O O . GLU A 1 373 ? -7.378 21.423 34.029 1.00 61.09 373 GLU A O 1
ATOM 2957 N N . ASP A 1 374 ? -9.377 20.999 33.109 1.00 57.22 374 ASP A N 1
ATOM 2958 C CA . ASP A 1 374 ? -10.173 21.593 34.200 1.00 57.22 374 ASP A CA 1
ATOM 2959 C C . ASP A 1 374 ? -10.373 20.670 35.421 1.00 57.22 374 ASP A C 1
ATOM 2961 O O . ASP A 1 374 ? -11.007 21.056 36.405 1.00 57.22 374 ASP A O 1
ATOM 2965 N N . THR A 1 375 ? -9.804 19.458 35.416 1.00 54.44 375 THR A N 1
ATOM 2966 C CA . THR A 1 375 ? -9.881 18.526 36.563 1.00 54.44 375 THR A CA 1
ATOM 2967 C C . THR A 1 375 ? -8.621 18.493 37.432 1.00 54.44 375 THR A C 1
ATOM 2969 O O . THR A 1 375 ? -8.466 17.587 38.253 1.00 54.44 375 THR A O 1
ATOM 2972 N N . ASN A 1 376 ? -7.764 19.521 37.349 1.00 51.03 376 ASN A N 1
ATOM 2973 C CA . ASN A 1 376 ? -6.726 19.793 38.353 1.00 51.03 376 ASN A CA 1
ATOM 2974 C C . ASN A 1 376 ? -7.356 20.209 39.700 1.00 51.03 376 ASN A C 1
ATOM 2976 O O . ASN A 1 376 ? -7.293 21.360 40.132 1.00 51.03 376 ASN A O 1
ATOM 2980 N N . GLY A 1 377 ? -7.943 19.231 40.390 1.00 52.31 377 GLY A N 1
ATOM 2981 C CA . GLY A 1 377 ? -7.987 19.226 41.842 1.00 52.31 377 GLY A CA 1
ATOM 2982 C C . GLY A 1 377 ? -6.558 19.281 42.380 1.00 52.31 377 GLY A C 1
ATOM 2983 O O . GLY A 1 377 ? -5.654 18.670 41.812 1.00 52.31 377 GLY A O 1
ATOM 2984 N N . GLU A 1 378 ? -6.381 20.071 43.439 1.00 48.75 378 GLU A N 1
ATOM 2985 C CA . GLU A 1 378 ? -5.149 20.297 44.199 1.00 48.75 378 GLU A CA 1
ATOM 2986 C C . GLU A 1 378 ? -4.052 19.232 44.006 1.00 48.75 378 GLU A C 1
ATOM 2988 O O . GLU A 1 378 ? -4.272 18.055 44.315 1.00 48.75 378 GLU A O 1
ATOM 2993 N N . PRO A 1 379 ? -2.831 19.625 43.595 1.00 47.50 379 PRO A N 1
ATOM 2994 C CA . PRO A 1 379 ? -1.701 18.717 43.628 1.00 47.50 379 PRO A CA 1
ATOM 2995 C C . PRO A 1 379 ? -1.423 18.358 45.089 1.00 47.50 379 PRO A C 1
ATOM 2997 O O . PRO A 1 379 ? -0.905 19.163 45.866 1.00 47.50 379 PRO A O 1
ATOM 3000 N N . ALA A 1 380 ? -1.774 17.128 45.465 1.00 47.19 380 ALA A N 1
ATOM 3001 C CA . ALA A 1 380 ? -1.347 16.538 46.717 1.00 47.19 380 ALA A CA 1
ATOM 3002 C C . ALA A 1 380 ? 0.178 16.673 46.815 1.00 47.19 380 ALA A C 1
ATOM 3004 O O . ALA A 1 380 ? 0.924 16.231 45.940 1.00 47.19 380 ALA A O 1
ATOM 3005 N N . VAL A 1 381 ? 0.622 17.329 47.884 1.00 48.12 381 VAL A N 1
ATOM 3006 C CA . VAL A 1 381 ? 2.022 17.540 48.246 1.00 48.12 381 VAL A CA 1
ATOM 3007 C C . VAL A 1 381 ? 2.677 16.174 48.461 1.00 48.12 381 VAL A C 1
ATOM 3009 O O . VAL A 1 381 ? 2.683 15.634 49.564 1.00 48.12 381 VAL A O 1
ATOM 3012 N N . ILE A 1 382 ? 3.215 15.587 47.394 1.00 41.72 382 ILE A N 1
ATOM 3013 C CA . ILE A 1 382 ? 4.068 14.407 47.490 1.00 41.72 382 ILE A CA 1
ATOM 3014 C C . ILE A 1 382 ? 5.466 14.897 47.851 1.00 41.72 382 ILE A C 1
ATOM 3016 O O . ILE A 1 382 ? 6.064 15.750 47.192 1.00 41.72 382 ILE A O 1
ATOM 3020 N N . ALA A 1 383 ? 5.939 14.379 48.978 1.00 44.34 383 ALA A N 1
ATOM 3021 C CA . ALA A 1 383 ? 7.203 14.704 49.597 1.00 44.34 383 ALA A CA 1
ATOM 3022 C C . ALA A 1 383 ? 8.385 14.584 48.623 1.00 44.34 383 ALA A C 1
ATOM 3024 O O . ALA A 1 383 ? 8.497 13.646 47.836 1.00 44.34 383 ALA A O 1
ATOM 3025 N N . LYS A 1 384 ? 9.297 15.549 48.758 1.00 45.22 384 LYS A N 1
ATOM 3026 C CA . LYS A 1 384 ? 10.615 15.617 48.126 1.00 45.22 384 LYS A CA 1
ATOM 3027 C C . LYS A 1 384 ? 11.357 14.279 48.240 1.00 45.22 384 LYS A C 1
ATOM 3029 O O . LYS A 1 384 ? 11.866 13.947 49.308 1.00 45.22 384 LYS A O 1
ATOM 3034 N N . THR A 1 385 ? 11.502 13.564 47.132 1.00 42.59 385 THR A N 1
ATOM 3035 C CA . THR A 1 385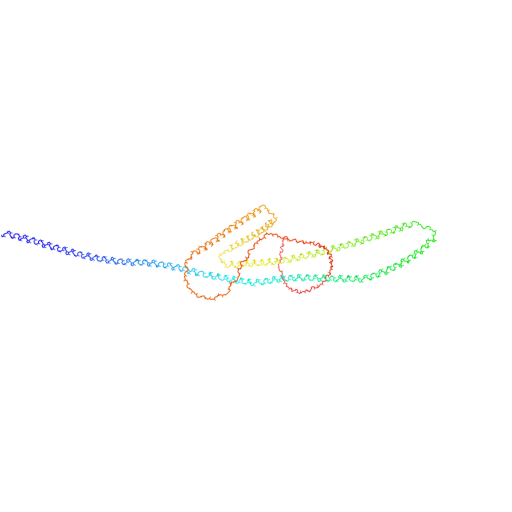 ? 12.574 12.577 46.958 1.00 42.59 385 THR A CA 1
ATOM 3036 C C . THR A 1 385 ? 13.859 13.266 46.481 1.00 42.59 385 THR A C 1
ATOM 3038 O O . THR A 1 385 ? 13.779 14.256 45.747 1.00 42.59 385 THR A O 1
ATOM 3041 N N . PRO A 1 386 ? 15.051 12.788 46.886 1.00 48.88 386 PRO A N 1
ATOM 3042 C CA . PRO A 1 386 ? 16.310 13.463 46.595 1.00 48.88 386 PRO A CA 1
ATOM 3043 C C . PRO A 1 386 ? 16.635 13.430 45.101 1.00 48.88 386 PRO A C 1
ATOM 3045 O O . PRO A 1 386 ? 16.615 12.376 44.465 1.00 48.88 386 PRO A O 1
ATOM 3048 N N . GLN A 1 387 ? 16.976 14.602 44.568 1.00 39.16 387 GLN A N 1
ATOM 3049 C CA . GLN A 1 387 ? 17.583 14.786 43.256 1.00 39.16 387 GLN A CA 1
ATOM 3050 C C . GLN A 1 387 ? 18.845 13.926 43.135 1.00 39.16 387 GLN A C 1
ATOM 3052 O O . GLN A 1 387 ? 19.894 14.271 43.676 1.00 39.16 387 GLN A O 1
ATOM 3057 N N . HIS A 1 388 ? 18.767 12.841 42.367 1.00 41.56 388 HIS A N 1
ATOM 3058 C CA . HIS A 1 388 ? 19.953 12.271 41.750 1.00 41.56 388 HIS A CA 1
ATOM 3059 C C . HIS A 1 388 ? 20.314 13.100 40.519 1.00 41.56 388 HIS A C 1
ATOM 3061 O O . HIS A 1 388 ? 19.515 13.312 39.607 1.00 41.56 388 HIS A O 1
ATOM 3067 N N . HIS A 1 389 ? 21.545 13.594 40.531 1.00 46.91 389 HIS A N 1
ATOM 3068 C CA . HIS A 1 389 ? 22.181 14.317 39.448 1.00 46.91 389 HIS A CA 1
ATOM 3069 C C . HIS A 1 389 ? 22.291 13.434 38.199 1.00 46.91 389 HIS A C 1
ATOM 3071 O O . HIS A 1 389 ? 23.188 12.603 38.098 1.00 46.91 389 HIS A O 1
ATOM 3077 N N . LEU A 1 390 ? 21.419 13.658 37.218 1.00 44.97 390 LEU A N 1
ATOM 3078 C CA . LEU A 1 390 ? 21.657 13.237 35.839 1.00 44.97 390 LEU A CA 1
ATOM 3079 C C . LEU A 1 390 ? 21.460 14.430 34.900 1.00 44.97 390 LEU A C 1
ATOM 3081 O O . LEU A 1 390 ? 20.584 14.470 34.046 1.00 44.97 390 LEU A O 1
ATOM 3085 N N . GLY A 1 391 ? 22.289 15.451 35.109 1.00 42.31 391 GLY A N 1
ATOM 3086 C CA . GLY A 1 391 ? 22.517 16.493 34.121 1.00 42.31 391 GLY A CA 1
ATOM 3087 C C . GLY A 1 391 ? 23.719 16.120 33.264 1.00 42.31 391 GLY A C 1
ATOM 3088 O O . GLY A 1 391 ? 24.845 16.217 33.749 1.00 42.31 391 GLY A O 1
ATOM 3089 N N . LYS A 1 392 ? 23.486 15.723 32.007 1.00 51.69 392 LYS A N 1
ATOM 3090 C CA . LYS A 1 392 ? 24.322 16.080 30.844 1.00 51.69 392 LYS A CA 1
ATOM 3091 C C . LYS A 1 392 ? 23.763 15.472 29.554 1.00 51.69 392 LYS A C 1
ATOM 3093 O O . LYS A 1 392 ? 23.553 14.271 29.490 1.00 51.69 392 LYS A O 1
ATOM 3098 N N . ALA A 1 393 ? 23.652 16.341 28.542 1.00 47.44 393 ALA A N 1
ATOM 3099 C CA . ALA A 1 393 ? 23.190 16.108 27.170 1.00 47.44 393 ALA A CA 1
ATOM 3100 C C . ALA A 1 393 ? 21.693 15.749 27.104 1.00 47.44 393 ALA A C 1
ATOM 3102 O O . ALA A 1 393 ? 21.274 14.708 27.573 1.00 47.44 393 ALA A O 1
ATOM 3103 N N . ILE A 1 394 ? 20.798 16.573 26.565 1.00 44.53 394 ILE A N 1
ATOM 3104 C CA . ILE A 1 394 ? 20.798 17.116 25.206 1.00 44.53 394 ILE A CA 1
ATOM 3105 C C . ILE A 1 394 ? 20.013 18.438 25.249 1.00 44.53 394 ILE A C 1
ATOM 3107 O O . ILE A 1 394 ? 18.799 18.449 25.409 1.00 44.53 394 ILE A O 1
ATOM 3111 N N . SER A 1 395 ? 20.704 19.568 25.126 1.00 45.78 395 SER A N 1
ATOM 3112 C CA . SER A 1 395 ? 20.080 20.850 24.788 1.00 45.78 395 SER A CA 1
ATOM 3113 C C . SER A 1 395 ? 21.033 21.583 23.863 1.00 45.78 395 SER A C 1
ATOM 3115 O O . SER A 1 395 ? 21.917 22.317 24.295 1.00 45.78 395 SER A O 1
ATOM 3117 N N . THR A 1 396 ? 20.910 21.288 22.571 1.00 42.88 396 THR A N 1
ATOM 3118 C CA . THR A 1 396 ? 21.464 22.121 21.505 1.00 42.88 396 THR A CA 1
ATOM 3119 C C . THR A 1 396 ? 20.494 22.128 20.327 1.00 42.88 396 THR A C 1
ATOM 3121 O O . THR A 1 396 ? 20.162 21.088 19.770 1.00 42.88 396 THR A O 1
ATOM 3124 N N . CYS A 1 397 ? 20.088 23.347 19.970 1.00 40.22 397 CYS A N 1
ATOM 3125 C CA . CYS A 1 397 ? 19.717 23.791 18.628 1.00 40.22 397 CYS A CA 1
ATOM 3126 C C . CYS A 1 397 ? 18.359 23.365 18.046 1.00 40.22 397 CYS A C 1
ATOM 3128 O O . CYS A 1 397 ? 18.288 22.583 17.108 1.00 40.22 397 CYS A O 1
ATOM 3130 N N . MET A 1 398 ? 17.307 24.082 18.449 1.00 35.41 398 MET A N 1
ATOM 3131 C CA . MET A 1 398 ? 16.263 24.527 17.517 1.00 35.41 398 MET A CA 1
ATOM 3132 C C . MET A 1 398 ? 16.311 26.060 17.478 1.00 35.41 398 MET A C 1
ATOM 3134 O O . MET A 1 398 ? 15.657 26.741 18.263 1.00 35.41 398 MET A O 1
ATOM 3138 N N . LYS A 1 399 ? 17.179 26.611 16.618 1.00 45.06 399 LYS A N 1
ATOM 3139 C CA . LYS A 1 399 ? 17.099 28.022 16.220 1.00 45.06 399 LYS A CA 1
ATOM 3140 C C . LYS A 1 399 ? 15.953 28.134 15.219 1.00 45.06 399 LYS A C 1
ATOM 3142 O O . LYS A 1 399 ? 16.018 27.537 14.149 1.00 45.06 399 LYS A O 1
ATOM 3147 N N . THR A 1 400 ? 14.939 28.916 15.562 1.00 45.47 400 THR A N 1
ATOM 3148 C CA . THR A 1 400 ? 13.982 29.491 14.615 1.00 45.47 400 THR A CA 1
ATOM 3149 C C . THR A 1 400 ? 14.750 30.223 13.515 1.00 45.47 400 THR A C 1
ATOM 3151 O O . THR A 1 400 ? 15.504 31.159 13.794 1.00 45.47 400 THR A O 1
ATOM 3154 N N . GLY A 1 401 ? 14.616 29.737 12.280 1.00 44.75 401 GLY A N 1
ATOM 3155 C CA . GLY A 1 401 ? 15.190 30.364 11.092 1.00 44.75 401 GLY A CA 1
ATOM 3156 C C . GLY A 1 401 ? 14.518 31.707 10.779 1.00 44.75 401 GLY A C 1
ATOM 3157 O O . GLY A 1 401 ? 13.395 31.943 11.230 1.00 44.75 401 GLY A O 1
ATOM 3158 N N . PRO A 1 402 ? 15.190 32.602 10.037 1.00 45.22 402 PRO A N 1
ATOM 3159 C CA . PRO A 1 402 ? 14.675 33.931 9.764 1.00 45.22 402 PRO A CA 1
ATOM 3160 C C . PRO A 1 402 ? 13.566 33.882 8.715 1.00 45.22 402 PRO A C 1
ATOM 3162 O O . PRO A 1 402 ? 13.683 33.211 7.689 1.00 45.22 402 PRO A O 1
ATOM 3165 N N . THR A 1 403 ? 12.520 34.659 8.971 1.00 41.72 403 THR A N 1
ATOM 3166 C CA . THR A 1 403 ? 11.504 35.075 8.009 1.00 41.72 403 THR A CA 1
ATOM 3167 C C . THR A 1 403 ? 12.180 35.703 6.791 1.00 41.72 403 THR A C 1
ATOM 3169 O O . THR A 1 403 ? 12.759 36.785 6.884 1.00 41.72 403 THR A O 1
ATOM 3172 N N . VAL A 1 404 ? 12.120 35.020 5.648 1.00 38.03 404 VAL A N 1
ATOM 3173 C CA . VAL A 1 404 ? 12.496 35.586 4.351 1.00 38.03 404 VAL A CA 1
ATOM 3174 C C . VAL A 1 404 ? 11.322 36.439 3.879 1.00 38.03 404 VAL A C 1
ATOM 3176 O O . VAL A 1 404 ? 10.290 35.917 3.464 1.00 38.03 404 VAL A O 1
ATOM 3179 N N . LEU A 1 405 ? 11.477 37.757 3.996 1.00 41.38 405 LEU A N 1
ATOM 3180 C CA . LEU A 1 405 ? 10.683 38.724 3.245 1.00 41.38 405 LEU A CA 1
ATOM 3181 C C . LEU A 1 405 ? 11.096 38.610 1.775 1.00 41.38 405 LEU A C 1
ATOM 3183 O O . LEU A 1 405 ? 12.268 38.788 1.444 1.00 41.38 405 LEU A O 1
ATOM 3187 N N . LEU A 1 406 ? 10.139 38.267 0.914 1.00 40.69 406 LEU A N 1
ATOM 3188 C CA . LEU A 1 406 ? 10.294 38.375 -0.530 1.00 40.69 406 LEU A CA 1
ATOM 3189 C C . LEU A 1 406 ? 10.202 39.856 -0.894 1.00 40.69 406 LEU A C 1
ATOM 3191 O O . LEU A 1 406 ? 9.133 40.454 -0.802 1.00 40.69 406 LEU A O 1
ATOM 3195 N N . ASP A 1 407 ? 11.346 40.429 -1.252 1.00 37.19 407 ASP A N 1
ATOM 3196 C CA . ASP A 1 407 ? 11.442 41.733 -1.893 1.00 37.19 407 ASP A CA 1
ATOM 3197 C C . ASP A 1 407 ? 11.252 41.521 -3.402 1.00 37.19 407 ASP A C 1
ATOM 3199 O O . ASP A 1 407 ? 12.093 40.935 -4.090 1.00 37.19 407 ASP A O 1
ATOM 3203 N N . GLU A 1 408 ? 10.085 41.916 -3.903 1.00 55.62 408 GLU A N 1
ATOM 3204 C CA . GLU A 1 408 ? 9.843 42.113 -5.326 1.00 55.62 408 GLU A CA 1
ATOM 3205 C C . GLU A 1 408 ? 10.533 43.419 -5.731 1.00 55.62 408 GLU A C 1
ATOM 3207 O O . GLU A 1 408 ? 10.058 44.488 -5.356 1.00 55.62 408 GLU A O 1
ATOM 3212 N N . ASN A 1 409 ? 11.634 43.351 -6.494 1.00 45.56 409 ASN A N 1
ATOM 3213 C CA . ASN A 1 409 ? 11.836 44.115 -7.738 1.00 45.56 409 ASN A CA 1
ATOM 3214 C C . ASN A 1 409 ? 13.296 44.152 -8.238 1.00 45.56 409 ASN A C 1
ATOM 3216 O O . ASN A 1 409 ? 14.240 44.369 -7.489 1.00 45.56 409 ASN A O 1
ATOM 3220 N N . ALA A 1 410 ? 13.390 44.085 -9.572 1.00 44.78 410 ALA A N 1
ATOM 3221 C CA . ALA A 1 410 ? 14.355 44.742 -10.461 1.00 44.78 410 ALA A CA 1
ATOM 3222 C C . ALA A 1 410 ? 15.848 44.357 -10.400 1.00 44.78 410 ALA A C 1
ATOM 3224 O O . ALA A 1 410 ? 16.591 44.710 -9.491 1.00 44.78 410 ALA A O 1
ATOM 3225 N N . GLY A 1 411 ? 16.329 43.763 -11.497 1.00 36.72 411 GLY A N 1
ATOM 3226 C CA . GLY A 1 411 ? 17.760 43.639 -11.763 1.00 36.72 411 GLY A CA 1
ATOM 3227 C C . GLY A 1 411 ? 18.062 42.905 -13.061 1.00 36.72 411 GLY A C 1
ATOM 3228 O O . GLY A 1 411 ? 18.405 41.728 -13.047 1.00 36.72 411 GLY A O 1
ATOM 3229 N N . GLU A 1 412 ? 17.905 43.607 -14.181 1.00 48.75 412 GLU A N 1
ATOM 3230 C CA . GLU A 1 412 ? 18.325 43.199 -15.521 1.00 48.75 412 GLU A CA 1
ATOM 3231 C C . GLU A 1 412 ? 19.762 42.648 -15.530 1.00 48.75 412 GLU A C 1
ATOM 3233 O O . GLU A 1 412 ? 20.702 43.316 -15.103 1.00 48.75 412 GLU A O 1
ATOM 3238 N N . SER A 1 413 ? 19.958 41.455 -16.093 1.00 43.12 413 SER A N 1
ATOM 3239 C CA . SER A 1 413 ? 21.281 41.002 -16.523 1.00 43.12 413 SER A CA 1
ATOM 3240 C C . SER A 1 413 ? 21.174 40.377 -17.906 1.00 43.12 413 SER A C 1
ATOM 3242 O O . SER A 1 413 ? 20.751 39.239 -18.103 1.00 43.12 413 SER A O 1
ATOM 3244 N N . SER A 1 414 ? 21.523 41.213 -18.878 1.00 50.88 414 SER A N 1
ATOM 3245 C CA . SER A 1 414 ? 21.719 40.891 -20.281 1.00 50.88 414 SER A CA 1
ATOM 3246 C C . SER A 1 414 ? 22.869 39.893 -20.425 1.00 50.88 414 SER A C 1
ATOM 3248 O O . SER A 1 414 ? 24.039 40.252 -20.295 1.00 50.88 414 SER A O 1
ATOM 3250 N N . HIS A 1 415 ? 22.541 38.637 -20.725 1.00 45.50 415 HIS A N 1
ATOM 3251 C CA . HIS A 1 415 ? 23.512 37.656 -21.195 1.00 45.50 415 HIS A CA 1
ATOM 3252 C C . HIS A 1 415 ? 23.184 37.284 -22.642 1.00 45.50 415 HIS A C 1
ATOM 3254 O O . HIS A 1 415 ? 22.406 36.377 -22.930 1.00 45.50 415 HIS A O 1
ATOM 3260 N N . ARG A 1 416 ? 23.766 38.044 -23.577 1.00 41.12 416 ARG A N 1
ATOM 3261 C CA . ARG A 1 416 ? 23.837 37.662 -24.988 1.00 41.12 416 ARG A CA 1
ATOM 3262 C C . ARG A 1 416 ? 24.754 36.445 -25.113 1.00 41.12 416 ARG A C 1
ATOM 3264 O O . ARG A 1 416 ? 25.972 36.593 -25.112 1.00 41.12 416 ARG A O 1
ATOM 3271 N N . GLN A 1 417 ? 24.167 35.261 -25.254 1.00 41.19 417 GLN A N 1
ATOM 3272 C CA . GLN A 1 417 ? 24.857 34.103 -25.811 1.00 41.19 417 GLN A CA 1
ATOM 3273 C C . GLN A 1 417 ? 24.726 34.142 -27.333 1.00 41.19 417 GLN A C 1
ATOM 3275 O O . GLN A 1 417 ? 23.657 33.949 -27.909 1.00 41.19 417 GLN A O 1
ATOM 3280 N N . THR A 1 418 ? 25.842 34.457 -27.975 1.00 37.91 418 THR A N 1
ATOM 3281 C CA . THR A 1 418 ? 26.049 34.369 -29.416 1.00 37.91 418 THR A CA 1
ATOM 3282 C C . THR A 1 418 ? 26.054 32.890 -29.811 1.00 37.91 418 THR A C 1
ATOM 3284 O O . THR A 1 418 ? 26.936 32.144 -29.390 1.00 37.91 418 THR A O 1
ATOM 3287 N N . PHE A 1 419 ? 25.077 32.452 -30.607 1.00 36.00 419 PHE A N 1
ATOM 3288 C CA . PHE A 1 419 ? 25.120 31.144 -31.259 1.00 36.00 419 PHE A CA 1
ATOM 3289 C C . PHE A 1 419 ? 26.169 31.189 -32.373 1.00 36.00 419 PHE A C 1
ATOM 3291 O O . PHE A 1 419 ? 25.999 31.895 -33.364 1.00 36.00 419 PHE A O 1
ATOM 3298 N N . ALA A 1 420 ? 27.265 30.453 -32.191 1.00 39.50 420 ALA A N 1
ATOM 3299 C CA . ALA A 1 420 ? 28.181 30.129 -33.272 1.00 39.50 420 ALA A CA 1
ATOM 3300 C C . ALA A 1 420 ? 27.597 28.952 -34.063 1.00 39.50 420 ALA A C 1
ATOM 3302 O O . ALA A 1 420 ? 27.420 27.854 -33.535 1.00 39.50 420 ALA A O 1
ATOM 3303 N N . THR A 1 421 ? 27.278 29.211 -35.326 1.00 43.97 421 THR A N 1
ATOM 3304 C CA . THR A 1 421 ? 26.946 28.220 -36.345 1.00 43.97 421 THR A CA 1
ATOM 3305 C C . THR A 1 421 ? 28.169 27.326 -36.564 1.00 43.97 421 THR A C 1
ATOM 3307 O O . THR A 1 421 ? 29.164 27.771 -37.130 1.00 43.97 421 THR A O 1
ATOM 3310 N N . LEU A 1 422 ? 28.126 26.088 -36.071 1.00 37.94 422 LEU A N 1
ATOM 3311 C CA . LEU A 1 422 ? 29.101 25.057 -36.425 1.00 37.94 422 LEU A CA 1
ATOM 3312 C C . LEU A 1 422 ? 28.630 24.393 -37.718 1.00 37.94 422 LEU 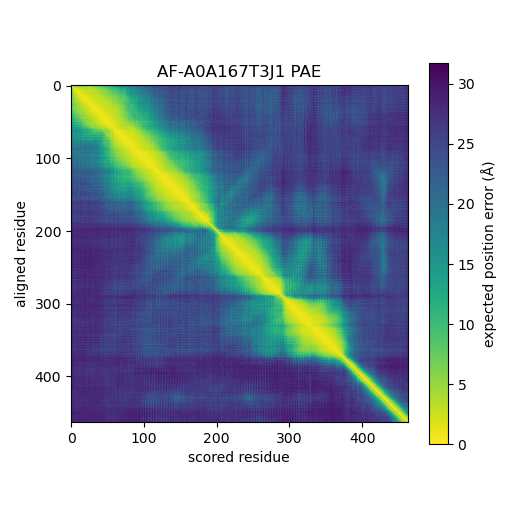A C 1
ATOM 3314 O O . LEU A 1 422 ? 27.663 23.631 -37.723 1.00 37.94 422 LEU A O 1
ATOM 3318 N N . GLU A 1 423 ? 29.302 24.737 -38.813 1.00 34.78 423 GLU A N 1
ATOM 3319 C CA . GLU A 1 423 ? 29.221 24.027 -40.083 1.00 34.78 423 GLU A CA 1
ATOM 3320 C C . GLU A 1 423 ? 29.693 22.582 -39.881 1.00 34.78 423 GLU A C 1
ATOM 3322 O O . GLU A 1 423 ? 30.781 22.315 -39.366 1.00 34.78 423 GLU A O 1
ATOM 3327 N N . ALA A 1 424 ? 28.822 21.644 -40.239 1.00 40.78 424 ALA A N 1
ATOM 3328 C CA . ALA A 1 424 ? 29.096 20.222 -40.215 1.00 40.78 424 ALA A CA 1
ATOM 3329 C C . ALA A 1 424 ? 29.807 19.826 -41.514 1.00 40.78 424 ALA A C 1
ATOM 3331 O O . ALA A 1 424 ? 29.152 19.505 -42.500 1.00 40.78 424 ALA A O 1
ATOM 3332 N N . ASP A 1 425 ? 31.137 19.809 -41.485 1.00 49.81 425 ASP A N 1
ATOM 3333 C CA . ASP A 1 425 ? 31.948 19.056 -42.439 1.00 49.81 425 ASP A CA 1
ATOM 3334 C C . ASP A 1 425 ? 32.450 17.785 -41.747 1.00 49.81 425 ASP A C 1
ATOM 3336 O O . ASP A 1 425 ? 33.370 17.805 -40.929 1.00 49.81 425 ASP A O 1
ATOM 3340 N N . SER A 1 426 ? 31.814 16.654 -42.051 1.00 42.06 426 SER A N 1
ATOM 3341 C CA . SER A 1 426 ? 32.354 15.331 -41.731 1.00 42.06 426 SER A CA 1
ATOM 3342 C C . SER A 1 426 ? 31.990 14.349 -42.837 1.00 42.06 426 SER A C 1
ATOM 3344 O O . SER A 1 426 ? 30.950 13.690 -42.820 1.00 42.06 426 SER A O 1
ATOM 3346 N N . SER A 1 427 ? 32.874 14.284 -43.829 1.00 48.38 427 SER A N 1
ATOM 3347 C CA . SER A 1 427 ? 32.935 13.199 -44.803 1.00 48.38 427 SER A CA 1
ATOM 3348 C C . SER A 1 427 ? 33.779 12.072 -44.209 1.00 48.38 427 SER A C 1
ATOM 3350 O O . SER A 1 427 ? 34.988 12.011 -44.421 1.00 48.38 427 SER A O 1
ATOM 3352 N N . ASP A 1 428 ? 33.154 11.188 -43.430 1.00 40.38 428 ASP A N 1
ATOM 3353 C CA . ASP A 1 428 ? 33.803 9.959 -42.973 1.00 40.38 428 ASP A CA 1
ATOM 3354 C C . ASP A 1 428 ? 33.715 8.895 -44.076 1.00 40.38 428 ASP A C 1
ATOM 3356 O O . ASP A 1 428 ? 32.635 8.496 -44.512 1.00 40.38 428 ASP A O 1
ATOM 3360 N N . GLU A 1 429 ? 34.873 8.430 -44.534 1.00 43.88 429 GLU A N 1
ATOM 3361 C CA . GLU A 1 429 ? 35.086 7.341 -45.487 1.00 43.88 429 GLU A CA 1
ATOM 3362 C C . GLU A 1 429 ? 35.317 6.035 -44.699 1.00 43.88 429 GLU A C 1
ATOM 3364 O O . GLU A 1 429 ? 36.323 5.881 -44.005 1.00 43.88 429 GLU A O 1
ATOM 3369 N N . ILE A 1 430 ? 34.351 5.107 -44.743 1.00 43.66 430 ILE A N 1
ATOM 3370 C CA . ILE A 1 430 ? 34.393 3.819 -44.030 1.00 43.66 430 ILE A CA 1
ATOM 3371 C C . ILE A 1 430 ? 35.013 2.771 -44.959 1.00 43.66 430 ILE A C 1
ATOM 3373 O O . ILE A 1 430 ? 34.395 2.358 -45.940 1.00 43.66 430 ILE A O 1
ATOM 3377 N N . VAL A 1 431 ? 36.221 2.320 -44.616 1.00 47.50 431 VAL A N 1
ATOM 3378 C CA . VAL A 1 431 ? 36.922 1.207 -45.270 1.00 47.50 431 VAL A CA 1
ATOM 3379 C C . VAL A 1 431 ? 36.468 -0.118 -44.646 1.00 47.50 431 VAL A C 1
ATOM 3381 O O . VAL A 1 431 ? 36.644 -0.359 -43.452 1.00 47.50 431 VAL A O 1
ATOM 3384 N N . LEU A 1 432 ? 35.869 -0.985 -45.469 1.00 47.81 432 LEU A N 1
ATOM 3385 C CA . LEU A 1 432 ? 35.433 -2.341 -45.120 1.00 47.81 432 LEU A CA 1
ATOM 3386 C C . LEU A 1 432 ? 36.642 -3.270 -44.900 1.00 47.81 432 LEU A C 1
ATOM 3388 O O . LEU A 1 432 ? 37.271 -3.732 -45.852 1.00 47.81 432 LEU A O 1
ATOM 3392 N N . GLY A 1 433 ? 36.944 -3.576 -43.637 1.00 45.53 433 GLY A N 1
ATOM 3393 C CA . GLY A 1 433 ? 37.916 -4.599 -43.243 1.00 45.53 433 GLY A CA 1
ATOM 3394 C C . GLY A 1 433 ? 37.347 -6.017 -43.379 1.00 45.53 433 GLY A C 1
ATOM 3395 O O . GLY A 1 433 ? 36.293 -6.339 -42.829 1.00 45.53 433 GLY A O 1
ATOM 3396 N N . LYS A 1 434 ? 38.056 -6.875 -44.120 1.00 54.31 434 LYS A N 1
ATOM 3397 C CA . LYS A 1 434 ? 37.757 -8.305 -44.288 1.00 54.31 434 LYS A CA 1
ATOM 3398 C C . LYS A 1 434 ? 37.864 -9.033 -42.942 1.00 54.31 434 LYS A C 1
ATOM 3400 O O . LYS A 1 434 ? 38.872 -8.930 -42.253 1.00 54.31 434 LYS A O 1
ATOM 3405 N N . LYS A 1 435 ? 36.814 -9.776 -42.587 1.00 51.47 435 LYS A N 1
ATOM 3406 C CA . LYS A 1 435 ? 36.708 -10.562 -41.352 1.00 51.47 435 LYS A CA 1
ATOM 3407 C C . LYS A 1 435 ? 37.270 -11.967 -41.566 1.00 51.47 435 LYS A C 1
ATOM 3409 O O . LYS A 1 435 ? 36.681 -12.756 -42.308 1.00 51.47 435 LYS A O 1
ATOM 3414 N N . ASP A 1 436 ? 38.368 -12.275 -40.884 1.00 48.72 436 ASP A N 1
ATOM 3415 C CA . ASP A 1 436 ? 38.928 -13.622 -40.813 1.00 48.72 436 ASP A CA 1
ATOM 3416 C C . ASP A 1 436 ? 38.042 -14.562 -39.989 1.00 48.72 436 ASP A C 1
ATOM 3418 O O . ASP A 1 436 ? 37.547 -14.241 -38.905 1.00 48.72 436 ASP A O 1
ATOM 3422 N N . ARG A 1 437 ? 37.838 -15.758 -40.547 1.00 49.75 437 ARG A N 1
ATOM 3423 C CA . ARG A 1 437 ? 37.203 -16.911 -39.907 1.00 49.75 437 ARG A CA 1
ATOM 3424 C C . ARG A 1 437 ? 38.162 -17.505 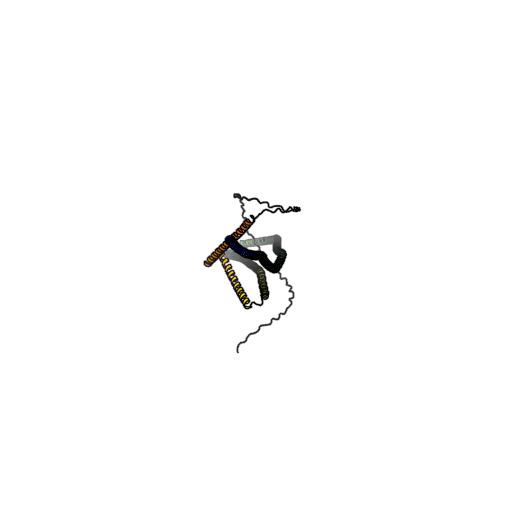-38.878 1.00 49.75 437 ARG A C 1
ATOM 3426 O O . ARG A 1 437 ? 39.115 -18.181 -39.254 1.00 49.75 437 ARG A O 1
ATOM 3433 N N . THR A 1 438 ? 37.862 -17.354 -37.595 1.00 41.69 438 THR A N 1
ATOM 3434 C CA . THR A 1 438 ? 38.460 -18.175 -36.535 1.00 41.69 438 THR A CA 1
ATOM 3435 C C . THR A 1 438 ? 37.547 -19.340 -36.169 1.00 41.69 438 THR A C 1
ATOM 3437 O O . THR A 1 438 ? 36.338 -19.202 -35.981 1.00 41.69 438 THR A O 1
ATOM 3440 N N . ALA A 1 439 ? 38.162 -20.521 -36.135 1.00 46.44 439 ALA A N 1
ATOM 3441 C CA . ALA A 1 439 ? 37.551 -21.813 -35.893 1.00 46.44 439 ALA A CA 1
ATOM 3442 C C . ALA A 1 439 ? 36.937 -21.908 -34.489 1.00 46.44 439 ALA A C 1
ATOM 3444 O O . ALA A 1 439 ? 37.615 -21.727 -33.477 1.00 46.44 439 ALA A O 1
ATOM 3445 N N . VAL A 1 440 ? 35.654 -22.262 -34.442 1.00 42.84 440 VAL A N 1
ATOM 3446 C CA . VAL A 1 440 ? 34.967 -22.693 -33.224 1.00 42.84 440 VAL A CA 1
ATOM 3447 C C . VAL A 1 440 ? 35.432 -24.114 -32.905 1.00 42.84 440 VAL A C 1
ATOM 3449 O O . VAL A 1 440 ? 35.160 -25.047 -33.658 1.00 42.84 440 VAL A O 1
ATOM 3452 N N . LYS A 1 441 ? 36.151 -24.279 -31.790 1.00 42.53 441 LYS A N 1
ATOM 3453 C CA . LYS A 1 441 ? 36.382 -25.585 -31.163 1.00 42.53 441 LYS A CA 1
ATOM 3454 C C . LYS A 1 441 ? 35.059 -26.076 -30.576 1.00 42.53 441 LYS A C 1
ATOM 3456 O O . LYS A 1 441 ? 34.577 -25.524 -29.589 1.00 42.53 441 LYS A O 1
ATOM 3461 N N . GLU A 1 442 ? 34.487 -27.105 -31.190 1.00 37.88 442 GLU A N 1
ATOM 3462 C CA . GLU A 1 442 ? 33.380 -27.874 -30.623 1.00 37.88 442 GLU A CA 1
ATOM 3463 C C . GLU A 1 442 ? 33.817 -28.568 -29.325 1.00 37.88 442 GLU A C 1
ATOM 3465 O O . GLU A 1 442 ? 34.827 -29.274 -29.283 1.00 37.88 442 GLU A O 1
ATOM 3470 N N . ALA A 1 443 ? 33.028 -28.378 -28.267 1.00 46.16 443 ALA A N 1
ATOM 3471 C CA . ALA A 1 443 ? 33.062 -29.198 -27.062 1.00 46.16 443 ALA A CA 1
ATOM 3472 C C . ALA A 1 443 ? 32.105 -30.403 -27.215 1.00 46.16 443 ALA A C 1
ATOM 3474 O O . ALA A 1 443 ? 31.117 -30.314 -27.953 1.00 46.16 443 ALA A O 1
ATOM 3475 N N . PRO A 1 444 ? 32.348 -31.533 -26.524 1.00 51.34 444 PRO A N 1
ATOM 3476 C CA . PRO A 1 444 ? 31.647 -32.782 -26.788 1.00 51.34 444 PRO A CA 1
ATOM 3477 C C . PRO A 1 444 ? 30.236 -32.748 -26.196 1.00 51.34 444 PRO A C 1
ATOM 3479 O O . PRO A 1 444 ? 30.056 -32.668 -24.982 1.00 51.34 444 PRO A O 1
ATOM 3482 N N . ARG A 1 445 ? 29.220 -32.861 -27.058 1.00 42.91 445 ARG A N 1
ATOM 3483 C CA . ARG A 1 445 ? 27.838 -33.123 -26.640 1.00 42.91 445 ARG A CA 1
ATOM 3484 C C . ARG A 1 445 ? 27.712 -34.565 -26.150 1.00 42.91 445 ARG A C 1
ATOM 3486 O O . ARG A 1 445 ? 27.791 -35.511 -26.933 1.00 42.91 445 ARG A O 1
ATOM 3493 N N . THR A 1 446 ? 27.455 -34.721 -24.859 1.00 43.03 446 THR A N 1
ATOM 3494 C CA . THR A 1 446 ? 26.916 -35.940 -24.257 1.00 43.03 446 THR A CA 1
ATOM 3495 C C . THR A 1 446 ? 25.535 -36.228 -24.848 1.00 43.03 446 THR A C 1
ATOM 3497 O O . THR A 1 446 ? 24.595 -35.446 -24.722 1.00 43.03 446 THR A O 1
ATOM 3500 N N . ARG A 1 447 ? 25.415 -37.365 -25.539 1.00 39.53 447 ARG A N 1
ATOM 3501 C CA . ARG A 1 447 ? 24.142 -37.896 -26.033 1.00 39.53 447 ARG A CA 1
ATOM 3502 C C . ARG A 1 447 ? 23.350 -38.462 -24.853 1.00 39.53 447 ARG A C 1
ATOM 3504 O O . ARG A 1 447 ? 23.688 -39.530 -24.355 1.00 39.53 447 ARG A O 1
ATOM 3511 N N . GLN A 1 448 ? 22.278 -37.786 -24.449 1.00 41.22 448 GLN A N 1
ATOM 3512 C CA . GLN A 1 448 ? 21.170 -38.432 -23.749 1.00 41.22 448 GLN A CA 1
ATOM 3513 C C . GLN A 1 448 ? 20.082 -38.774 -24.767 1.00 41.22 448 GLN A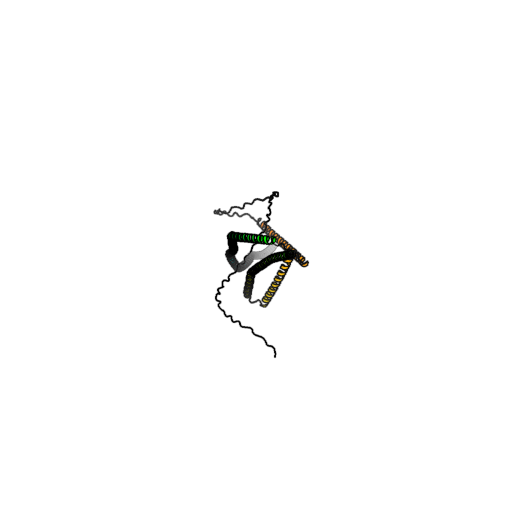 C 1
ATOM 3515 O O . GLN A 1 448 ? 19.476 -37.912 -25.396 1.00 41.22 448 GLN A O 1
ATOM 3520 N N . SER A 1 449 ? 19.909 -40.080 -24.950 1.00 47.41 449 SER A N 1
ATOM 3521 C CA . SER A 1 449 ? 18.822 -40.720 -25.678 1.00 47.41 449 SER A CA 1
ATOM 3522 C C . SER A 1 449 ? 17.542 -40.607 -24.851 1.00 47.41 449 SER A C 1
ATOM 3524 O O . SER A 1 449 ? 17.379 -41.350 -23.885 1.00 47.41 449 SER A O 1
ATOM 3526 N N . ALA A 1 450 ? 16.635 -39.712 -25.237 1.00 45.19 450 ALA A N 1
ATOM 3527 C CA . ALA A 1 450 ? 15.245 -39.754 -24.799 1.00 45.19 450 ALA A CA 1
ATOM 3528 C C . ALA A 1 450 ? 14.413 -40.402 -25.911 1.00 45.19 450 ALA A C 1
ATOM 3530 O O . ALA A 1 450 ? 14.270 -39.867 -27.009 1.00 45.19 450 ALA A O 1
ATOM 3531 N N . VAL A 1 451 ? 13.948 -41.610 -25.611 1.00 45.56 451 VAL A N 1
ATOM 3532 C CA . VAL A 1 451 ? 12.965 -42.375 -26.373 1.00 45.56 451 VAL A CA 1
ATOM 3533 C C . VAL A 1 451 ? 11.626 -41.652 -26.259 1.00 45.56 451 VAL A C 1
ATOM 3535 O O . VAL A 1 451 ? 11.136 -41.444 -25.154 1.00 45.56 451 VAL A O 1
ATOM 3538 N N . ASP A 1 452 ? 11.053 -41.295 -27.401 1.00 38.84 452 ASP A N 1
ATOM 3539 C CA . ASP A 1 452 ? 9.720 -40.713 -27.531 1.00 38.84 452 ASP A CA 1
ATOM 3540 C C . ASP A 1 452 ? 8.770 -41.803 -28.059 1.00 38.84 452 ASP A C 1
ATOM 3542 O O . ASP A 1 452 ? 8.922 -42.239 -29.208 1.00 38.84 452 ASP A O 1
ATOM 3546 N N . PRO A 1 453 ? 7.843 -42.349 -27.250 1.00 57.84 453 PRO A N 1
ATOM 3547 C CA . PRO A 1 453 ? 6.763 -43.172 -27.758 1.00 57.84 453 PRO A CA 1
ATOM 3548 C C . PRO A 1 453 ? 5.496 -42.325 -27.931 1.00 57.84 453 PRO A C 1
ATOM 3550 O O . PRO A 1 453 ? 5.294 -41.324 -27.251 1.00 57.84 453 PRO A O 1
ATOM 3553 N N . THR A 1 454 ? 4.552 -42.846 -28.723 1.00 40.16 454 THR A N 1
ATOM 3554 C CA . THR A 1 454 ? 3.158 -42.368 -28.881 1.00 40.16 454 THR A CA 1
ATOM 3555 C C . THR A 1 454 ? 3.028 -41.152 -29.820 1.00 40.16 454 THR A C 1
ATOM 3557 O O . THR A 1 454 ? 3.412 -40.047 -29.497 1.00 40.16 454 THR A O 1
ATOM 3560 N N . LEU A 1 455 ? 2.481 -41.244 -31.036 1.00 40.50 455 LEU A N 1
ATOM 3561 C CA . LEU A 1 455 ? 1.112 -41.657 -31.357 1.00 40.50 455 LEU A CA 1
ATOM 3562 C C . LEU A 1 455 ? 0.996 -41.992 -32.860 1.00 40.50 455 LEU A C 1
ATOM 3564 O O . LEU A 1 455 ? 1.109 -41.120 -33.721 1.00 40.50 455 LEU A O 1
ATOM 3568 N N . LYS A 1 456 ? 0.674 -43.246 -33.192 1.00 44.03 456 LYS A N 1
ATOM 3569 C CA . LYS A 1 456 ? 0.047 -43.610 -34.473 1.00 44.03 456 LYS A CA 1
ATOM 3570 C C . LYS A 1 456 ? -1.276 -44.302 -34.177 1.00 44.03 456 LYS A C 1
ATOM 3572 O O . LYS A 1 456 ? -1.303 -45.485 -33.868 1.00 44.03 456 LYS A O 1
ATOM 3577 N N . ALA A 1 457 ? -2.373 -43.573 -34.341 1.00 42.31 457 ALA A N 1
ATOM 3578 C CA . ALA A 1 457 ? -3.699 -44.150 -34.517 1.00 42.31 457 ALA A CA 1
ATOM 3579 C C . ALA A 1 457 ? -4.354 -43.457 -35.716 1.00 42.31 457 ALA A C 1
ATOM 3581 O O . ALA A 1 457 ? -5.045 -42.452 -35.587 1.00 42.31 457 ALA A O 1
ATOM 3582 N N . LYS A 1 458 ? -4.076 -43.973 -36.919 1.00 52.75 458 LYS A N 1
ATOM 3583 C CA . LYS A 1 458 ? -4.778 -43.586 -38.145 1.00 52.75 458 LYS A CA 1
ATOM 3584 C C . LYS A 1 458 ? -5.869 -44.624 -38.382 1.00 52.75 458 LYS A C 1
ATOM 3586 O O . LYS A 1 458 ? -5.601 -45.708 -38.894 1.00 52.75 458 LYS A O 1
ATOM 3591 N N . ALA A 1 459 ? -7.085 -44.295 -37.956 1.00 47.72 459 ALA A N 1
ATOM 3592 C CA . ALA A 1 459 ? -8.283 -45.067 -38.246 1.00 47.72 459 ALA A CA 1
ATOM 3593 C C . ALA A 1 459 ? -8.509 -45.107 -39.767 1.00 47.72 459 ALA A C 1
ATOM 3595 O O . ALA A 1 459 ? -8.702 -44.073 -40.410 1.00 47.72 459 ALA A O 1
ATOM 3596 N N . ARG A 1 460 ? -8.460 -46.309 -40.348 1.00 53.03 460 ARG A N 1
ATOM 3597 C CA . ARG A 1 460 ? -8.801 -46.566 -41.748 1.00 53.03 460 ARG A CA 1
ATOM 3598 C C . ARG A 1 460 ? -10.278 -46.958 -41.796 1.00 53.03 460 ARG A C 1
ATOM 3600 O O . ARG A 1 460 ? -10.672 -47.997 -41.279 1.00 53.03 460 ARG A O 1
ATOM 3607 N N . LYS A 1 461 ? -11.095 -46.076 -42.372 1.00 57.88 461 LYS A N 1
ATOM 3608 C CA . LYS A 1 461 ? -12.501 -46.315 -42.713 1.00 57.88 461 LYS A CA 1
ATOM 3609 C C . LYS A 1 461 ? -12.571 -46.970 -44.101 1.00 57.88 461 LYS A C 1
ATOM 3611 O O . LYS A 1 461 ? -12.054 -46.382 -45.043 1.00 57.88 461 LYS A O 1
ATOM 3616 N N . ARG A 1 462 ? -13.324 -48.077 -44.160 1.00 55.28 462 ARG A N 1
ATOM 3617 C CA . ARG A 1 462 ? -14.122 -48.633 -45.277 1.00 55.28 462 ARG A CA 1
ATOM 3618 C C . ARG A 1 462 ? -13.406 -49.187 -46.518 1.00 55.28 462 ARG A C 1
ATOM 3620 O O . ARG A 1 462 ? -12.566 -48.517 -47.108 1.00 55.28 462 ARG A O 1
ATOM 3627 N N . GLY A 1 463 ? -13.889 -50.355 -46.949 1.00 47.81 463 GLY A N 1
ATOM 3628 C CA . GLY A 1 463 ? -13.610 -51.004 -48.230 1.00 47.81 463 GLY A CA 1
ATOM 3629 C C . GLY A 1 463 ? -13.352 -52.476 -48.028 1.00 47.81 463 GLY A C 1
ATOM 3630 O O . GLY A 1 463 ? -12.156 -52.823 -48.076 1.00 47.81 463 GLY A O 1
#

Secondary structure (DSSP, 8-state):
-HHHHHHHHHHHHHHHHHHHHHHHHHHHHHHHHHHHHHHHHHHHHHHHHHHHHHHHHHHHHHHHHHHHHHHHHHHHHHHHHHHHHHHHHHHHHHHHHHHHHHHHHHHHHHHHHHHHHHHHHHHHHHHHHHHHHHHHHHHHHHHHHHHHHHHHHHHHHHHHHHHHHHHHHHHHHHHHHHHHHHHHHHHHHHHHHHHS--S---TTHHHHHHHHHHHHHHHHHHHHHHHHHHHHHHHHHHHHHHHHHHHHHHHHHHHHHHHHHHHHHHHHHHHHHHHHHHHHHHHHHHHHHS-TTS-HHHHHHHHHHHHHHHHHHHHHHHHHHHHHHHHHTT---HHHHHHHHHHHHHHHHHHHHHHHHHHHHHHHHHHHHHHHHTT-----------------S-----PPPP---------------------------------------PPP-------------------

Sequence (463 aa):
MAGLQHEYEQSQEVVKMLREKLVVIGGELIDSRARVRELEAGCIKDKQGLKESVKQLLASSQIADMLVLLDKQSKKLKILAEVEHDNTNLQPYLHEKEIEVNSLNSKLNSLNSKIPSLNQTYRLSILEQDIAKGKDTIDNYHSKMGQADTRHQLLQERFDERPLTLRITKEANGDLDVSLNDLDEQLKGCRVLVQSNTHPVDMAVIPQRNTALKLIADKCQTDLMNAALNGQLETLKFEFQRQRDFDKVVASKYQVDLIVAQEPNAVLSGQLESLKRRIEDDLRVQLSLQDPGIPLEVHEKATGRLKEQGRMIVDLTRQATILAARYGDGKLTEPEATFVQSLIMNINQNLESNVKSMYGEVARLLDIQSQNEDTNGEPAVIAKTPQHHLGKAISTCMKTGPTVLLDENAGESSHRQTFATLEADSSDEIVLGKKDRTAVKEAPRTRQSAVDPTLKAKARKRG

Mean predicted aligned error: 21.18 Å

pLDDT: mean 78.97, std 19.64, range [34.78, 98.12]

Radius of gyration: 67.98 Å; Cα contacts (8 Å, |Δi|>4): 7; chains: 1; bounding box: 155×96×242 Å

Foldseek 3Di:
DVVVVVVVVVVVVVVVVVVVVCVVVVVVVVVVVVVVVVVVVVVVVVVVVVVVVVVVVVVVVVVVVVVVVVVVVVVVVVVVVVVVVVVVVVVVVVVVVVVVVVVVVVVVVVVVVVVVVVVVVVVVVVVVVVVVVVVVVVVVVVVVVVVVVVVVVVVVVVVVCVVVVVVVVVVVVVVVVVVVVVVVVVVVVVVVVVVPDPDPDDPVVVVVVVVVVVVVVVVVVVVVVVVVVVVVVVVVVVVVVVVVVVVVVVVVVVVVVVVVVVVVVVVVVVVVVVVVVVVVVVVVVVVVVPDPPDDVVVVVVVVVVVVVVVVVVVVVVVVVVVLVVCVVVVNDDPVSVVVVVVVVVVVVVVVVVVVVVVVVVVVVVVVVVVVVVVPPDDDDPDDDDDDDDPDDDDDDDDDDDDDDDDDDDDDDDDDDDDDDDDDDDDPDDDDDDDDDDDDDDDDDDDDDDDDDDDDDDDDDDDD